Protein AF-A0AAW1QN20-F1 (afdb_monomer_lite)

Radius of gyration: 35.08 Å; chains: 1; bounding box: 113×95×93 Å

InterPro domains:
  IPR009060 UBA-like superfamily [SSF46934] (391-445)
  IPR015940 Ubiquitin-associated domain [PF00627] (415-443)
  IPR015940 Ubiquitin-associated domain [PS50030] (406-446)
  IPR015940 Ubiquitin-associated domain [SM00165] (408-445)
  IPR022764 Peptidase S54, rhomboid domain [PF01694] (62-211)
  IPR035952 Rhomboid-like superfamily [G3DSA:1.20.1540.10] (17-215)
  IPR035952 Rhomboid-like superfamily [SSF144091] (20-215)

pLDDT: mean 70.18, std 26.83, range [26.31, 98.38]

Organism: NCBI:txid904363

Sequence (450 aa):
MNNNVSSQASVITAVKVWLLNIPLLTRSLFMICVGLYLMQLLTGQDDLSSICLAPAASAMQFQLWRLVTSPFFHVGLLHVAFNMMAFVPCGSGLERLLGTLLLAHHVLLVMLLGNAFYIAASWTLAVLHLPFMKDPLLGCGVGLSGIVFGLIVLDTHHSGASHHSIFGLCNVPARI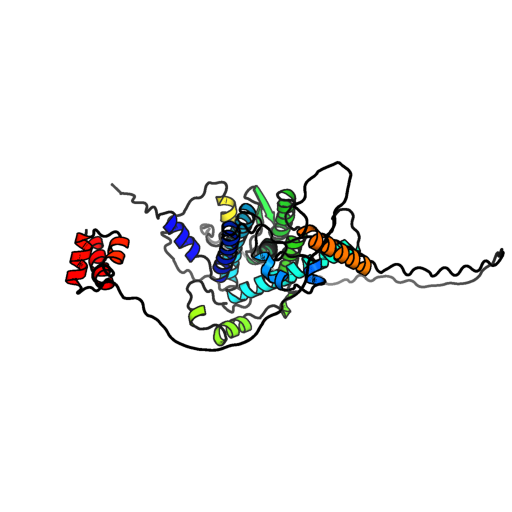YPWALLVVWQLLVPQVSFLGHLGGILTGQAMVWGWLKWLTPSGSTVERLESRWMPSWALQLPPYILHTGGTSTLPVSRSASINSGAPAFRLPSTAGNWLQGHRWAQVPTTDPDPPPKTSARPASAAKPSFNTFSSPSTTGPAPAPRPSSGQGHTTGSAGGTAGAQMPPWQAARAAAEARMARQASGGRSTAAASGSGGSSAAGSASGMDLSSGQPGPSSMRSRDLLPTPSGHDASLKPLMSLGFEEAVAQQALQRTGGDVVAAADYLLSLDKGS

Foldseek 3Di:
DDDPPPPPDPPVRVVVVVLLLQFDQLSVLLCLLVVVAVVCVVVVPQDCLVQFLFLLCCPPVVPVCSLVRQASYARDDVGSVVQNVLRRLLVSVVCQVFFDVLSVLLLVQLSNQLSVQLSVVLLVCLLVVDPVDDNSNGDTAHHNQLSSLLSLLVCLLPVPDQWFDDLLPDTDGSNCVSVVVLVVCCVVPVSHDSSSNVSSNVSSVCVSVCVCVVVRDQLVRQQCCCVPPPPPVNCPSPSGTGGDRDPPDDDDDDDDDDPPPDDDDDDPPSNVSNVVRSDPDDDDDDDDDDDDDDDDDDDDDDDDDDDDDDDDDDDDDDDDDDDDDDDDDDDDDDPDPPPPPDNSSVVSSVVSVVVVVVVVVVVVDDPDDDDDDDDDDDDDDDDDDDDDDDDDDDDDDDDDDDDDDDLPVVLQVVQVVVVDDSVLLVVLCVVVVNDNVSSNVVVVVVVVVD

Structure (mmCIF, N/CA/C/O backbone):
data_AF-A0AAW1QN20-F1
#
_entry.id   AF-A0AAW1QN20-F1
#
loop_
_atom_site.group_PDB
_atom_site.id
_atom_site.type_symbol
_atom_site.label_atom_id
_atom_site.label_alt_id
_atom_site.label_comp_id
_atom_site.label_asym_id
_atom_site.label_entity_id
_atom_site.label_seq_id
_atom_site.pdbx_PDB_ins_code
_atom_site.Cartn_x
_atom_site.Cartn_y
_atom_site.Cartn_z
_atom_site.occupancy
_atom_site.B_iso_or_equiv
_atom_site.auth_seq_id
_atom_site.auth_comp_id
_atom_site.auth_asym_id
_atom_site.auth_atom_id
_atom_site.pdbx_PDB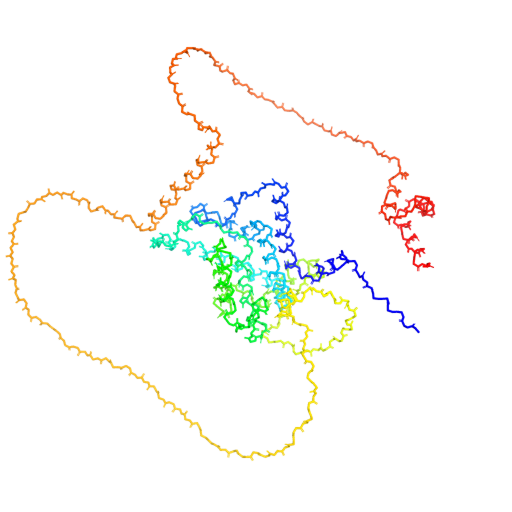_model_num
ATOM 1 N N . MET A 1 1 ? -53.699 -11.215 10.694 1.00 35.91 1 MET A N 1
ATOM 2 C CA . MET A 1 1 ? -52.964 -10.949 9.440 1.00 35.91 1 MET A CA 1
ATOM 3 C C . MET A 1 1 ? -51.733 -10.139 9.815 1.00 35.91 1 MET A C 1
ATOM 5 O O . MET A 1 1 ? -51.884 -9.001 10.233 1.00 35.91 1 MET A O 1
ATOM 9 N N . ASN A 1 2 ? -50.551 -10.764 9.805 1.00 32.84 2 ASN A N 1
ATOM 10 C CA . ASN A 1 2 ? -49.288 -10.107 10.150 1.00 32.84 2 ASN A CA 1
ATOM 11 C C . ASN A 1 2 ? -48.738 -9.413 8.904 1.00 32.84 2 ASN A C 1
ATOM 13 O O . ASN A 1 2 ? -48.344 -10.082 7.949 1.00 32.84 2 ASN A O 1
ATOM 17 N N . ASN A 1 3 ? -48.713 -8.083 8.920 1.00 38.31 3 ASN A N 1
ATOM 18 C CA . ASN A 1 3 ? -48.155 -7.288 7.835 1.00 38.31 3 ASN A CA 1
ATOM 19 C C . ASN A 1 3 ? -46.631 -7.207 7.994 1.00 38.31 3 ASN A C 1
ATOM 21 O O . ASN A 1 3 ? -46.112 -6.453 8.813 1.00 38.31 3 ASN A O 1
ATOM 25 N N . ASN A 1 4 ? -45.923 -8.002 7.191 1.00 44.84 4 ASN A N 1
ATOM 26 C CA . ASN A 1 4 ? -44.496 -7.855 6.924 1.00 44.84 4 ASN A CA 1
ATOM 27 C C . ASN A 1 4 ? -44.251 -6.537 6.173 1.00 44.84 4 ASN A C 1
ATOM 29 O O . ASN A 1 4 ? -44.311 -6.501 4.946 1.00 44.84 4 ASN A O 1
ATOM 33 N N . VAL A 1 5 ? -43.926 -5.464 6.892 1.00 42.09 5 VAL A N 1
ATOM 34 C CA . VAL A 1 5 ? -43.281 -4.289 6.293 1.00 42.09 5 VAL A CA 1
ATOM 35 C C . VAL A 1 5 ? -41.778 -4.450 6.497 1.00 42.09 5 VAL A C 1
ATOM 37 O O . VAL A 1 5 ? -41.184 -3.938 7.441 1.00 42.09 5 VAL A O 1
ATOM 40 N N . SER A 1 6 ? -41.146 -5.241 5.631 1.00 45.53 6 SER A N 1
ATOM 41 C CA . SER A 1 6 ? -39.689 -5.273 5.527 1.00 45.53 6 SER A CA 1
ATOM 42 C C . SER A 1 6 ? -39.213 -3.918 5.001 1.00 45.53 6 SER A C 1
ATOM 44 O O . SER A 1 6 ? -39.376 -3.626 3.817 1.00 45.53 6 SER A O 1
ATOM 46 N N . SER A 1 7 ? -38.648 -3.098 5.889 1.00 50.72 7 SER A N 1
ATOM 47 C CA . SER A 1 7 ? -37.974 -1.836 5.574 1.00 50.72 7 SER A CA 1
ATOM 48 C C . SER A 1 7 ? -36.896 -2.063 4.507 1.00 50.72 7 SER A C 1
ATOM 50 O O . SER A 1 7 ? -35.801 -2.551 4.797 1.00 50.72 7 SER A O 1
ATOM 52 N N . GLN A 1 8 ? -37.213 -1.756 3.247 1.00 58.22 8 GLN A N 1
ATOM 53 C CA . GLN A 1 8 ? -36.216 -1.672 2.188 1.00 58.22 8 GLN A CA 1
ATOM 54 C C . GLN A 1 8 ? -35.510 -0.328 2.331 1.00 58.22 8 GLN A C 1
ATOM 56 O O . GLN A 1 8 ? -35.931 0.680 1.768 1.00 58.22 8 GLN A O 1
ATOM 61 N N . ALA A 1 9 ? -34.444 -0.291 3.129 1.00 67.25 9 ALA A N 1
ATOM 62 C CA . ALA A 1 9 ? -33.547 0.853 3.121 1.00 67.25 9 ALA A CA 1
ATOM 63 C C . ALA A 1 9 ? -33.078 1.101 1.675 1.00 67.25 9 ALA A C 1
ATOM 65 O O . ALA A 1 9 ? -32.597 0.179 1.015 1.00 67.25 9 ALA A O 1
ATOM 66 N N . SER A 1 10 ? -33.226 2.337 1.185 1.00 87.00 10 SER A N 1
ATOM 67 C CA . SER A 1 10 ? -32.720 2.741 -0.134 1.00 87.00 10 SER A CA 1
ATOM 68 C C . SER A 1 10 ? -31.253 2.332 -0.296 1.00 87.00 10 SER A C 1
ATOM 70 O O . SER A 1 10 ? -30.483 2.379 0.667 1.00 87.00 10 SER A O 1
ATOM 72 N N . VAL A 1 11 ? -30.836 1.984 -1.518 1.00 86.62 11 VAL A N 1
ATOM 73 C CA . VAL A 1 11 ? -29.430 1.677 -1.848 1.00 86.62 11 VAL A CA 1
ATOM 74 C C . VAL A 1 11 ? -28.498 2.785 -1.352 1.00 86.62 11 VAL A C 1
ATOM 76 O O . VAL A 1 11 ? -27.434 2.505 -0.807 1.00 86.62 11 VAL A O 1
ATOM 79 N N . ILE A 1 12 ? -28.928 4.045 -1.453 1.00 89.00 12 ILE A N 1
ATOM 80 C CA . ILE A 1 12 ? -28.175 5.202 -0.954 1.00 89.00 12 ILE A CA 1
ATOM 81 C C . ILE A 1 12 ? -27.980 5.107 0.563 1.00 89.00 12 ILE A C 1
ATOM 83 O O . ILE A 1 12 ? -26.880 5.335 1.063 1.00 89.00 12 ILE A O 1
ATOM 87 N N . THR A 1 13 ? -29.027 4.744 1.302 1.00 90.31 13 THR A N 1
ATOM 88 C CA . THR A 1 13 ? -28.960 4.540 2.753 1.00 90.31 13 THR A CA 1
ATOM 89 C C . THR A 1 13 ? -28.043 3.370 3.095 1.00 90.31 13 THR A C 1
ATOM 91 O O . THR A 1 13 ? -27.205 3.505 3.980 1.00 90.31 13 THR A O 1
ATOM 94 N N . ALA A 1 14 ? -28.128 2.256 2.365 1.00 87.88 14 ALA A N 1
ATOM 95 C CA . ALA A 1 14 ? -27.253 1.103 2.569 1.00 87.88 14 ALA A CA 1
ATOM 96 C C . ALA A 1 14 ? -25.771 1.455 2.346 1.00 87.88 14 ALA A C 1
ATOM 98 O O . ALA A 1 14 ? -24.929 1.120 3.178 1.00 87.88 14 ALA A O 1
ATOM 99 N N . VAL A 1 15 ? -25.455 2.191 1.276 1.00 88.06 15 VAL A N 1
ATOM 100 C CA . VAL A 1 15 ? -24.092 2.662 0.985 1.00 88.06 15 VAL A CA 1
ATOM 101 C C . VAL A 1 15 ? -23.601 3.632 2.057 1.00 88.06 15 VAL A C 1
ATOM 103 O O . VAL A 1 15 ? -22.477 3.488 2.532 1.00 88.06 15 VAL A O 1
ATOM 106 N N . LYS A 1 16 ? -24.437 4.587 2.486 1.00 89.50 16 LYS A N 1
ATOM 107 C CA . LYS A 1 16 ? -24.097 5.516 3.574 1.00 89.50 16 LYS A CA 1
ATOM 108 C C . LYS A 1 16 ? -23.785 4.761 4.863 1.00 89.50 16 LYS A C 1
ATOM 110 O O . LYS A 1 16 ? -22.745 4.995 5.465 1.00 89.50 16 LYS A O 1
ATOM 115 N N . VAL A 1 17 ? -24.650 3.829 5.260 1.00 90.00 17 VAL A N 1
ATOM 116 C CA . VAL A 1 17 ? -24.453 3.008 6.462 1.00 90.00 17 VAL A CA 1
ATOM 117 C C . VAL A 1 17 ? -23.182 2.169 6.345 1.00 90.00 17 VAL A C 1
ATOM 119 O O . VAL A 1 17 ? -22.399 2.117 7.289 1.00 90.00 17 VAL A O 1
ATOM 122 N N . TRP A 1 18 ? -22.932 1.544 5.194 1.00 91.19 18 TRP A N 1
ATOM 123 C CA . TRP A 1 18 ? -21.704 0.786 4.960 1.00 91.19 18 TRP A CA 1
ATOM 124 C C . TRP A 1 18 ? -20.459 1.670 5.097 1.00 91.19 18 TRP A C 1
ATOM 126 O O . TRP A 1 18 ? -19.573 1.342 5.881 1.00 91.19 18 TRP A O 1
ATOM 136 N N . LEU A 1 19 ? -20.426 2.822 4.421 1.00 90.12 19 LEU A N 1
ATOM 137 C CA . LEU A 1 19 ? -19.295 3.753 4.443 1.00 90.12 19 LEU A CA 1
ATOM 138 C C . LEU A 1 19 ? -19.036 4.325 5.845 1.00 90.12 19 LEU A C 1
ATOM 140 O O . LEU A 1 19 ? -17.885 4.492 6.246 1.00 90.12 19 LEU A O 1
ATOM 144 N N . LEU A 1 20 ? -20.095 4.608 6.607 1.00 89.38 20 LEU A N 1
ATOM 145 C CA . LEU A 1 20 ? -19.991 5.092 7.985 1.00 89.38 20 LEU A CA 1
ATOM 146 C C . LEU A 1 20 ? -19.462 4.025 8.949 1.00 89.38 20 LEU A C 1
ATOM 148 O O . LEU A 1 20 ? -18.813 4.380 9.928 1.00 89.38 20 LEU A O 1
ATOM 152 N N . ASN A 1 21 ? -19.691 2.742 8.658 1.00 91.25 21 ASN A N 1
ATOM 153 C CA . ASN A 1 21 ? -19.179 1.632 9.459 1.00 91.25 21 ASN A CA 1
ATOM 154 C C . ASN A 1 21 ? -17.698 1.318 9.201 1.00 91.25 21 ASN A C 1
ATOM 156 O O . ASN A 1 21 ? -17.108 0.554 9.971 1.00 91.25 21 ASN A O 1
ATOM 160 N N . ILE A 1 22 ? -17.086 1.861 8.144 1.00 93.56 22 ILE A N 1
ATOM 161 C CA . ILE A 1 22 ? -15.656 1.669 7.873 1.00 93.56 22 ILE A CA 1
ATOM 162 C C . ILE A 1 22 ? -14.836 2.501 8.880 1.00 93.56 22 ILE A C 1
ATOM 164 O O . ILE A 1 22 ? -15.086 3.706 9.003 1.00 93.56 22 ILE A O 1
ATOM 168 N N . PRO A 1 23 ? -13.854 1.893 9.577 1.00 94.88 23 PRO A N 1
ATOM 169 C CA . PRO A 1 23 ? -12.961 2.597 10.497 1.00 94.88 23 PRO A CA 1
ATOM 170 C C . PRO A 1 23 ? -12.154 3.715 9.819 1.00 94.88 23 PRO A C 1
ATOM 172 O O . PRO A 1 23 ? -12.017 3.749 8.592 1.00 94.88 23 PRO A O 1
ATOM 175 N N . LEU A 1 24 ? -11.650 4.665 10.608 1.00 94.62 24 LEU A N 1
ATOM 176 C CA . LEU A 1 24 ? -11.197 5.964 10.111 1.00 94.62 24 LEU A CA 1
ATOM 177 C C . LEU A 1 24 ? -10.089 5.861 9.061 1.00 94.62 24 LEU A C 1
ATOM 179 O O . LEU A 1 24 ? -10.214 6.482 8.003 1.00 94.62 24 LEU A O 1
ATOM 183 N N . LEU A 1 25 ? -9.008 5.129 9.337 1.00 96.44 25 LEU A N 1
ATOM 184 C CA . LEU A 1 25 ? -7.864 5.037 8.429 1.00 96.44 25 LEU A CA 1
ATOM 185 C C . LEU A 1 25 ? -8.265 4.328 7.140 1.00 96.44 25 LEU A C 1
ATOM 187 O O . LEU A 1 25 ? -8.021 4.847 6.052 1.00 96.44 25 LEU A O 1
ATOM 191 N N . THR A 1 26 ? -8.921 3.177 7.260 1.00 97.44 26 THR A N 1
ATOM 192 C CA . THR A 1 26 ? -9.380 2.386 6.116 1.00 97.44 26 THR A CA 1
ATOM 193 C C . THR A 1 26 ? -10.309 3.211 5.231 1.00 97.44 26 THR A C 1
ATOM 195 O O . THR A 1 26 ? -10.139 3.257 4.012 1.00 97.44 26 THR A O 1
ATOM 198 N N . ARG A 1 27 ? -11.246 3.945 5.839 1.00 96.25 27 ARG A N 1
ATOM 199 C CA . ARG A 1 27 ? -12.160 4.833 5.122 1.00 96.25 27 ARG A CA 1
ATOM 200 C C . ARG A 1 27 ? -11.411 5.967 4.436 1.00 96.25 27 ARG A C 1
ATOM 202 O O . ARG A 1 27 ? -11.697 6.270 3.285 1.00 96.25 27 ARG A O 1
ATOM 209 N N . SER A 1 28 ? -10.449 6.579 5.120 1.00 96.44 28 SER A N 1
ATOM 210 C CA . SER A 1 28 ? -9.664 7.690 4.575 1.00 96.44 28 SER A CA 1
ATOM 211 C C . SER A 1 28 ? -8.837 7.249 3.368 1.00 96.44 28 SER A C 1
ATOM 213 O O . SER A 1 28 ? -8.910 7.882 2.320 1.00 96.44 28 SER A O 1
ATOM 215 N N . LEU A 1 29 ? -8.120 6.126 3.468 1.00 98.00 29 LEU A N 1
ATOM 216 C CA . LEU A 1 29 ? -7.321 5.578 2.367 1.00 98.00 29 LEU A CA 1
ATOM 217 C C . LEU A 1 29 ? -8.195 5.158 1.177 1.00 98.00 29 LEU A C 1
ATOM 219 O O . LEU A 1 29 ? -7.839 5.446 0.034 1.00 98.00 29 LEU A O 1
ATOM 223 N N . PHE A 1 30 ? -9.362 4.555 1.436 1.00 97.94 30 PHE A N 1
ATOM 224 C CA . PHE A 1 30 ? -10.356 4.245 0.406 1.00 97.94 30 PHE A CA 1
ATOM 225 C C . PHE A 1 30 ? -10.826 5.509 -0.328 1.00 97.94 30 PHE A C 1
ATOM 227 O O . PHE A 1 30 ? -10.754 5.573 -1.556 1.00 97.94 30 PHE A O 1
ATOM 234 N N . MET A 1 31 ? -11.247 6.540 0.413 1.00 97.44 31 MET A N 1
ATOM 235 C CA . MET A 1 31 ? -11.733 7.796 -0.170 1.00 97.44 31 MET A CA 1
ATOM 236 C C . MET A 1 31 ? -10.635 8.536 -0.940 1.00 97.44 31 MET A C 1
ATOM 238 O O . MET A 1 31 ? -10.919 9.098 -1.993 1.00 97.44 31 MET A O 1
ATOM 242 N N . ILE A 1 32 ? -9.384 8.503 -0.465 1.00 98.06 32 ILE A N 1
ATOM 243 C CA . ILE A 1 32 ? -8.235 9.088 -1.171 1.00 98.06 32 ILE A CA 1
ATOM 244 C C . ILE A 1 32 ? -7.999 8.365 -2.502 1.00 98.06 32 ILE A C 1
ATOM 246 O O . ILE A 1 32 ? -7.912 9.022 -3.535 1.00 98.06 32 ILE A O 1
ATOM 250 N N . CYS A 1 33 ? -7.934 7.030 -2.507 1.00 97.88 33 CYS A N 1
ATOM 251 C CA . CYS A 1 33 ? -7.679 6.267 -3.734 1.00 97.88 33 CYS A CA 1
ATOM 252 C C . CYS A 1 33 ? -8.800 6.454 -4.765 1.00 97.88 33 CYS A C 1
ATOM 254 O O . CYS A 1 33 ? -8.527 6.709 -5.938 1.00 97.88 33 CYS A O 1
ATOM 256 N N . VAL A 1 34 ? -10.062 6.359 -4.331 1.00 97.44 34 VAL A N 1
ATOM 257 C CA . VAL A 1 34 ? -11.221 6.557 -5.213 1.00 97.44 34 VAL A CA 1
ATOM 258 C C . VAL A 1 34 ? -11.293 8.005 -5.695 1.00 97.44 34 VAL A C 1
ATOM 260 O O . VAL A 1 34 ? -11.484 8.233 -6.883 1.00 97.44 34 VAL A O 1
ATOM 263 N N . GLY A 1 35 ? -11.088 8.985 -4.813 1.00 97.38 35 GLY A N 1
ATOM 264 C CA . GLY A 1 35 ? -11.105 10.404 -5.168 1.00 97.38 35 GLY A CA 1
ATOM 265 C C . GLY A 1 35 ? -10.023 10.779 -6.182 1.00 97.38 35 GLY A C 1
ATOM 266 O O . GLY A 1 35 ? -10.317 11.452 -7.167 1.00 97.38 35 GLY A O 1
ATOM 267 N N . LEU A 1 36 ? -8.791 10.293 -5.998 1.00 96.50 36 LEU A N 1
ATOM 268 C CA . LEU A 1 36 ? -7.700 10.507 -6.954 1.00 96.50 36 LEU A CA 1
ATOM 269 C C . LEU A 1 36 ? -7.968 9.823 -8.297 1.00 96.50 36 LEU A C 1
ATOM 271 O O . LEU A 1 36 ? -7.667 10.400 -9.338 1.00 96.50 36 LEU A O 1
ATOM 275 N N . TYR A 1 37 ? -8.560 8.627 -8.290 1.00 96.44 37 TYR A N 1
ATOM 276 C CA . TYR A 1 37 ? -8.954 7.953 -9.525 1.00 96.44 37 TYR A CA 1
ATOM 277 C C . TYR A 1 37 ? -10.072 8.705 -10.267 1.00 96.44 37 TYR A C 1
ATOM 279 O O . TYR A 1 37 ? -9.998 8.894 -11.478 1.00 96.44 37 TYR A O 1
ATOM 287 N N . LEU A 1 38 ? -11.081 9.212 -9.552 1.00 96.25 38 LEU A N 1
ATOM 288 C CA . LEU A 1 38 ? -12.115 10.065 -10.147 1.00 96.25 38 LEU A CA 1
ATOM 289 C C . LEU A 1 38 ? -11.516 11.355 -10.715 1.00 96.25 38 LEU A C 1
ATOM 291 O O . LEU A 1 38 ? -11.904 11.784 -11.796 1.00 96.25 38 LEU A O 1
ATOM 295 N N . MET A 1 39 ? -10.538 11.949 -10.030 1.00 95.25 39 MET A N 1
ATOM 296 C CA . MET A 1 39 ? -9.817 13.113 -10.540 1.00 95.25 39 MET A CA 1
ATOM 297 C C . MET A 1 39 ? -9.058 12.795 -11.837 1.00 95.25 39 MET A C 1
ATOM 299 O O . MET A 1 39 ? -9.126 13.592 -12.770 1.00 95.25 39 MET A O 1
ATOM 303 N N . GLN A 1 40 ? -8.388 11.640 -11.940 1.00 93.50 40 GLN A N 1
ATOM 304 C CA . GLN A 1 40 ? -7.743 11.192 -13.188 1.00 93.50 40 GLN A CA 1
ATOM 305 C C . GLN A 1 40 ? -8.763 11.089 -14.324 1.00 93.50 40 GLN A C 1
ATOM 307 O O . GLN A 1 40 ? -8.546 11.649 -15.395 1.00 93.50 40 GLN A O 1
ATOM 312 N N . LEU A 1 41 ? -9.917 10.469 -14.049 1.00 93.38 41 LEU A N 1
ATOM 313 C CA . LEU A 1 41 ? -10.991 10.303 -15.026 1.00 93.38 41 LEU A CA 1
ATOM 314 C C . LEU A 1 41 ? -11.564 11.647 -15.504 1.00 93.38 41 LEU A C 1
ATOM 316 O O . LEU A 1 41 ? -11.793 11.830 -16.694 1.00 93.38 41 LEU A O 1
ATOM 320 N N . LEU A 1 42 ? -11.778 12.595 -14.587 1.00 94.69 42 LEU A N 1
ATOM 321 C CA . LEU A 1 42 ? -12.330 13.917 -14.906 1.00 94.69 42 LEU A CA 1
ATOM 322 C C . LEU A 1 42 ? -11.335 14.822 -15.642 1.00 94.69 42 LEU A C 1
ATOM 324 O O . LEU A 1 42 ? -11.745 15.675 -16.423 1.00 94.69 42 LEU A O 1
ATOM 328 N N . THR A 1 43 ? -10.039 14.661 -15.377 1.00 92.31 43 THR A N 1
ATOM 329 C CA . THR A 1 43 ? -8.978 15.475 -15.992 1.00 92.31 43 THR A CA 1
ATOM 330 C C . THR A 1 43 ? -8.409 14.862 -17.273 1.00 92.31 43 THR A C 1
ATOM 332 O O . THR A 1 43 ? -7.629 15.526 -17.954 1.00 92.31 43 THR A O 1
ATOM 335 N N . GLY A 1 44 ? -8.777 13.618 -17.606 1.00 88.56 44 GLY A N 1
ATOM 336 C CA . GLY A 1 44 ? -8.210 12.867 -18.732 1.00 88.56 44 GLY A CA 1
ATOM 337 C C . GLY A 1 44 ? -6.714 12.571 -18.571 1.00 88.56 44 GLY A C 1
ATOM 338 O O . GLY A 1 44 ? -6.006 12.394 -19.560 1.00 88.56 44 GLY A O 1
ATOM 339 N N . GLN A 1 45 ? -6.204 12.596 -17.336 1.00 81.88 45 GLN A N 1
ATOM 340 C CA . GLN A 1 45 ? -4.793 12.357 -17.037 1.00 81.88 45 GLN A CA 1
ATOM 341 C C . GLN A 1 45 ? -4.534 10.854 -16.925 1.00 81.88 45 GLN A C 1
ATOM 343 O O . GLN A 1 45 ? -4.612 10.279 -15.838 1.00 81.88 45 GLN A O 1
ATOM 348 N N . ASP A 1 46 ? -4.203 10.240 -18.058 1.00 79.81 46 ASP A N 1
ATOM 349 C CA . ASP A 1 46 ? -3.893 8.809 -18.137 1.00 79.81 46 ASP A CA 1
ATOM 350 C C . ASP A 1 46 ? -2.391 8.509 -17.972 1.00 79.81 46 ASP A C 1
ATOM 352 O O . ASP A 1 46 ? -2.010 7.372 -17.679 1.00 79.81 46 ASP A O 1
ATOM 356 N N . ASP A 1 47 ? -1.519 9.516 -18.126 1.00 86.75 47 ASP A N 1
ATOM 357 C CA . ASP A 1 47 ? -0.076 9.343 -17.949 1.00 86.75 47 ASP A CA 1
ATOM 358 C C . ASP A 1 47 ? 0.339 9.458 -16.474 1.00 86.75 47 ASP A C 1
ATOM 360 O O . ASP A 1 47 ? 0.326 10.529 -15.866 1.00 86.75 47 ASP A O 1
ATOM 364 N N . LEU A 1 48 ? 0.767 8.330 -15.902 1.00 90.50 48 LEU A N 1
ATOM 365 C CA . LEU A 1 48 ? 1.264 8.234 -14.528 1.00 90.50 48 LEU A CA 1
ATOM 366 C C . LEU A 1 48 ? 2.797 8.226 -14.436 1.00 90.50 48 LEU A C 1
ATOM 368 O O . LEU A 1 48 ? 3.337 8.002 -13.350 1.00 90.50 48 LEU A O 1
ATOM 372 N N . SER A 1 49 ? 3.518 8.481 -15.533 1.00 88.00 49 SER A N 1
ATOM 373 C CA . SER A 1 49 ? 4.990 8.450 -15.588 1.00 88.00 49 SER A CA 1
ATOM 374 C C . SER A 1 49 ? 5.667 9.344 -14.535 1.00 88.00 49 SER A C 1
ATOM 376 O O . SER A 1 49 ? 6.710 8.998 -13.969 1.00 88.00 49 SER A O 1
ATOM 378 N N . SER A 1 50 ? 5.048 10.475 -14.191 1.00 89.12 50 SER A N 1
ATOM 379 C CA . SER A 1 50 ? 5.541 11.436 -13.196 1.00 89.12 50 SER A CA 1
ATOM 380 C C . SER A 1 50 ? 5.333 10.997 -11.737 1.00 89.12 50 SER A C 1
ATOM 382 O O . SER A 1 50 ? 6.013 11.504 -10.844 1.00 89.12 50 SER A O 1
ATOM 384 N N . ILE A 1 51 ? 4.445 10.028 -11.486 1.00 92.19 51 ILE A N 1
ATOM 385 C CA . ILE A 1 51 ? 4.013 9.633 -10.133 1.00 92.19 51 ILE A CA 1
ATOM 386 C C . ILE A 1 51 ? 4.338 8.174 -9.813 1.00 92.19 51 ILE A C 1
ATOM 388 O O . ILE A 1 51 ? 4.577 7.844 -8.649 1.00 92.19 51 ILE A O 1
ATOM 392 N N . CYS A 1 52 ? 4.367 7.294 -10.813 1.00 94.38 52 CYS A N 1
ATOM 393 C CA . CYS A 1 52 ? 4.555 5.870 -10.585 1.00 94.38 52 CYS A CA 1
ATOM 394 C C . CYS A 1 52 ? 5.914 5.528 -9.977 1.00 94.38 52 CYS A C 1
ATOM 396 O O . CYS A 1 52 ? 6.879 6.293 -10.044 1.00 94.38 52 CYS A O 1
ATOM 398 N N . LEU A 1 53 ? 5.999 4.348 -9.376 1.00 94.69 53 LEU A N 1
ATOM 399 C CA . LEU A 1 53 ? 7.225 3.834 -8.799 1.00 94.69 53 LEU A CA 1
ATOM 400 C C . LEU A 1 53 ? 8.162 3.373 -9.918 1.00 94.69 53 LEU A C 1
ATOM 402 O O . LEU A 1 53 ? 8.063 2.244 -10.401 1.00 94.69 53 LEU A O 1
ATOM 406 N N . ALA A 1 54 ? 9.053 4.276 -10.323 1.00 93.88 54 ALA A N 1
ATOM 407 C CA . ALA A 1 54 ? 10.066 4.057 -11.345 1.00 93.88 54 ALA A CA 1
ATOM 408 C C . ALA A 1 54 ? 11.446 3.850 -10.686 1.00 93.88 54 ALA A C 1
ATOM 410 O O . ALA A 1 54 ? 11.988 4.808 -10.125 1.00 93.88 54 ALA A O 1
ATOM 411 N N . PRO A 1 55 ? 12.048 2.641 -10.741 1.00 93.12 55 PRO A N 1
ATOM 412 C CA . PRO A 1 55 ? 13.290 2.336 -10.026 1.00 93.12 55 PRO A CA 1
ATOM 413 C C . PRO A 1 55 ? 14.465 3.246 -10.389 1.00 93.12 55 PRO A C 1
ATOM 415 O O . PRO A 1 55 ? 15.211 3.660 -9.501 1.00 93.12 55 PRO A O 1
ATOM 418 N N . ALA A 1 56 ? 14.620 3.588 -11.673 1.00 90.94 56 ALA A N 1
ATOM 419 C CA . ALA A 1 56 ? 15.671 4.498 -12.118 1.00 90.94 56 ALA A CA 1
ATOM 420 C C . ALA A 1 56 ? 15.477 5.917 -11.556 1.00 90.94 56 ALA A C 1
ATOM 422 O O . ALA A 1 56 ? 16.395 6.468 -10.952 1.00 90.94 56 ALA A O 1
ATOM 423 N N . ALA A 1 57 ? 14.276 6.490 -11.676 1.00 90.12 57 ALA A N 1
ATOM 424 C CA . ALA A 1 57 ? 13.991 7.833 -11.166 1.00 90.12 57 ALA A CA 1
ATOM 425 C C . ALA A 1 57 ? 14.114 7.903 -9.632 1.00 90.12 57 ALA A C 1
ATOM 427 O O . ALA A 1 57 ? 14.719 8.827 -9.090 1.00 90.12 57 ALA A O 1
ATOM 428 N N . SER A 1 58 ? 13.596 6.905 -8.913 1.00 92.75 58 SER A N 1
ATOM 429 C CA . SER A 1 58 ? 13.662 6.884 -7.450 1.00 92.75 58 SER A CA 1
ATOM 430 C C . SER A 1 58 ? 15.089 6.722 -6.924 1.00 92.75 58 SER A C 1
ATOM 432 O O . SER A 1 58 ? 15.462 7.431 -5.993 1.00 92.75 58 SER A O 1
ATOM 434 N N . ALA A 1 59 ? 15.899 5.839 -7.517 1.00 90.38 59 ALA A N 1
ATOM 435 C CA . ALA A 1 59 ? 17.252 5.572 -7.027 1.00 90.38 59 ALA A CA 1
ATOM 436 C C . ALA A 1 59 ? 18.304 6.572 -7.533 1.00 90.38 59 ALA A C 1
ATOM 438 O O . ALA A 1 59 ? 19.243 6.885 -6.810 1.00 90.38 59 ALA A O 1
ATOM 439 N N . MET A 1 60 ? 18.176 7.062 -8.771 1.00 88.94 60 MET A N 1
ATOM 440 C CA . MET A 1 60 ? 19.218 7.874 -9.418 1.00 88.94 60 MET A CA 1
ATOM 441 C C . MET A 1 60 ? 18.937 9.370 -9.339 1.00 88.94 60 MET A C 1
ATOM 443 O O . MET A 1 60 ? 19.865 10.163 -9.223 1.00 88.94 60 MET A O 1
ATOM 447 N N . GLN A 1 61 ? 17.662 9.756 -9.408 1.00 89.38 61 GLN A N 1
ATOM 448 C CA . GLN A 1 61 ? 17.223 11.154 -9.345 1.00 89.38 61 GLN A CA 1
ATOM 449 C C . GLN A 1 61 ? 16.655 11.514 -7.961 1.00 89.38 61 GLN A C 1
ATOM 451 O O . GLN A 1 61 ? 16.095 12.594 -7.798 1.00 89.38 61 GLN A O 1
ATOM 456 N N . PHE A 1 62 ? 16.770 10.612 -6.976 1.00 91.75 62 PHE A N 1
ATOM 457 C CA . PHE A 1 62 ? 16.278 10.784 -5.603 1.00 91.75 62 PHE A CA 1
ATOM 458 C C . PHE A 1 62 ? 14.801 11.199 -5.512 1.00 91.75 62 PHE A C 1
ATOM 460 O O . PHE A 1 62 ? 14.391 11.912 -4.594 1.00 91.75 62 PHE A O 1
ATOM 467 N N . GLN A 1 63 ? 13.969 10.711 -6.437 1.00 94.31 63 GLN A N 1
ATOM 468 C CA . GLN A 1 63 ? 12.528 10.970 -6.435 1.00 94.31 63 GLN A CA 1
ATOM 469 C C . GLN A 1 63 ? 11.803 10.080 -5.414 1.00 94.31 63 GLN A C 1
ATOM 471 O O . GLN A 1 63 ? 10.987 9.224 -5.764 1.00 94.31 63 GLN A O 1
ATOM 476 N N . LEU A 1 64 ? 12.147 10.246 -4.133 1.00 94.56 64 LEU A N 1
ATOM 477 C CA . LEU A 1 64 ? 11.705 9.374 -3.040 1.00 94.56 64 LEU A CA 1
ATOM 478 C C . LEU A 1 64 ? 10.222 9.540 -2.696 1.00 94.56 64 LEU A C 1
ATOM 480 O O . LEU A 1 64 ? 9.613 8.614 -2.165 1.00 94.56 64 LEU A O 1
ATOM 484 N N . TRP A 1 65 ? 9.604 10.669 -3.057 1.00 94.88 65 TRP A N 1
ATOM 485 C CA . TRP A 1 65 ? 8.159 10.866 -2.894 1.00 94.88 65 TRP A CA 1
ATOM 486 C C . TRP A 1 65 ? 7.343 9.780 -3.608 1.00 94.88 65 TRP A C 1
ATOM 488 O O . TRP A 1 65 ? 6.279 9.409 -3.122 1.00 94.88 65 TRP A O 1
ATOM 498 N N . ARG A 1 66 ? 7.876 9.195 -4.693 1.00 95.88 66 ARG A N 1
ATOM 499 C CA . ARG A 1 66 ? 7.243 8.096 -5.442 1.00 95.88 66 ARG A CA 1
ATOM 500 C C . ARG A 1 66 ? 6.998 6.850 -4.595 1.00 95.88 66 ARG A C 1
ATOM 502 O O . ARG A 1 66 ? 6.053 6.119 -4.882 1.00 95.88 66 ARG A O 1
ATOM 509 N N . LEU A 1 67 ? 7.787 6.619 -3.539 1.00 96.06 67 LEU A N 1
ATOM 510 C CA . LEU A 1 67 ? 7.551 5.514 -2.602 1.00 96.06 67 LEU A CA 1
ATOM 511 C C . LEU A 1 67 ? 6.241 5.695 -1.825 1.00 96.06 67 LEU A C 1
ATOM 513 O O . LEU A 1 67 ? 5.659 4.705 -1.397 1.00 96.06 67 LEU A O 1
ATOM 517 N N . VAL A 1 68 ? 5.782 6.933 -1.646 1.00 96.56 68 VAL A N 1
ATOM 518 C CA . VAL A 1 68 ? 4.559 7.249 -0.901 1.00 96.56 68 VAL A CA 1
ATOM 519 C C . VAL A 1 68 ? 3.406 7.573 -1.840 1.00 96.56 68 VAL A C 1
ATOM 521 O O . VAL A 1 68 ? 2.284 7.178 -1.566 1.00 96.56 68 VAL A O 1
ATOM 524 N N . THR A 1 69 ? 3.644 8.270 -2.952 1.00 96.31 69 THR A N 1
ATOM 525 C CA . THR A 1 69 ? 2.562 8.732 -3.835 1.00 96.31 69 THR A CA 1
ATOM 526 C C . THR A 1 69 ? 2.032 7.637 -4.756 1.00 96.31 69 THR A C 1
ATOM 528 O O . THR A 1 69 ? 0.825 7.558 -4.972 1.00 96.31 69 THR A O 1
ATOM 531 N N . SER A 1 70 ? 2.903 6.772 -5.289 1.00 96.62 70 SER A N 1
ATOM 532 C CA . SER A 1 70 ? 2.522 5.758 -6.286 1.00 96.62 70 SER A CA 1
ATOM 533 C C . SER A 1 70 ? 1.406 4.784 -5.865 1.00 96.62 70 SER A C 1
ATOM 535 O O . SER A 1 70 ? 0.592 4.448 -6.731 1.00 96.62 70 SER A O 1
ATOM 537 N N . PRO A 1 71 ? 1.269 4.357 -4.590 1.00 97.56 71 PRO A N 1
ATOM 538 C CA . PRO A 1 71 ? 0.214 3.422 -4.198 1.00 97.56 71 PRO A CA 1
ATOM 539 C C . PRO A 1 71 ? -1.199 4.012 -4.250 1.00 97.56 71 PRO A C 1
ATOM 541 O O . PRO A 1 71 ? -2.176 3.268 -4.281 1.00 97.56 71 PRO A O 1
ATOM 544 N N . PHE A 1 72 ? -1.333 5.339 -4.262 1.00 97.50 72 PHE A N 1
ATOM 545 C CA . PHE A 1 72 ? -2.637 6.004 -4.276 1.00 97.50 72 PHE A CA 1
ATOM 546 C C . PHE A 1 72 ? -3.222 6.165 -5.687 1.00 97.50 72 PHE A C 1
ATOM 548 O O . PHE A 1 72 ? -4.427 6.366 -5.840 1.00 97.50 72 PHE A O 1
ATOM 555 N N . PHE A 1 73 ? -2.392 6.047 -6.725 1.00 96.56 73 PHE A N 1
ATOM 556 C CA . PHE A 1 73 ? -2.789 6.186 -8.128 1.00 96.56 73 PHE A CA 1
ATOM 557 C C . PHE A 1 73 ? -3.041 4.807 -8.748 1.00 96.56 73 PHE A C 1
ATOM 559 O O . PHE A 1 73 ? -2.378 3.839 -8.388 1.00 96.56 73 PHE A O 1
ATOM 566 N N . HIS A 1 74 ? -4.000 4.694 -9.669 1.00 94.88 74 HIS A N 1
ATOM 567 C CA . HIS A 1 74 ? -4.420 3.410 -10.234 1.00 94.88 74 HIS A CA 1
ATOM 568 C C . HIS A 1 74 ? -4.672 3.538 -11.736 1.00 94.88 74 HIS A C 1
ATOM 570 O O . HIS A 1 74 ? -5.373 4.439 -12.175 1.00 94.88 74 HIS A O 1
ATOM 576 N N . VAL A 1 75 ? -4.149 2.596 -12.521 1.00 91.38 75 VAL A N 1
ATOM 577 C CA . VAL A 1 75 ? -4.430 2.519 -13.963 1.00 91.38 75 VAL A CA 1
ATOM 578 C C . VAL A 1 75 ? -5.738 1.762 -14.190 1.00 91.38 75 VAL A C 1
ATOM 580 O O . VAL A 1 75 ? -5.767 0.533 -14.142 1.00 91.38 75 VAL A O 1
ATOM 583 N N . GLY A 1 76 ? -6.818 2.501 -14.430 1.00 91.69 76 GLY A N 1
ATOM 584 C CA . GLY A 1 76 ? -8.109 1.954 -14.851 1.00 91.69 76 GLY A CA 1
ATOM 585 C C . GLY A 1 76 ? -9.049 1.486 -13.731 1.00 91.69 76 GLY A C 1
ATOM 586 O O . GLY A 1 76 ? -8.661 1.240 -12.586 1.00 91.69 76 GLY A O 1
ATOM 587 N N . LEU A 1 77 ? -10.325 1.339 -14.101 1.00 93.50 77 LEU A N 1
ATOM 588 C CA . LEU A 1 77 ? -11.435 1.138 -13.167 1.00 93.50 77 LEU A CA 1
ATOM 589 C C . LEU A 1 77 ? -11.354 -0.207 -12.444 1.00 93.50 77 LEU A C 1
ATOM 591 O O . LEU A 1 77 ? -11.517 -0.275 -11.229 1.00 93.50 77 LEU A O 1
ATOM 595 N N . LEU A 1 78 ? -11.079 -1.286 -13.182 1.00 93.06 78 LEU A N 1
ATOM 596 C CA . LEU A 1 78 ? -10.974 -2.622 -12.594 1.00 93.06 78 LEU A CA 1
ATOM 597 C C . LEU A 1 78 ? -9.819 -2.701 -11.594 1.00 93.06 78 LEU A C 1
ATOM 599 O O . LEU A 1 78 ? -9.951 -3.343 -10.555 1.00 93.06 78 LEU A O 1
ATOM 603 N N . HIS A 1 79 ? -8.710 -2.008 -11.866 1.00 93.56 79 HIS A N 1
ATOM 604 C CA . HIS A 1 79 ? -7.556 -2.012 -10.981 1.00 93.56 79 HIS A CA 1
ATOM 605 C C . HIS A 1 79 ? -7.891 -1.362 -9.633 1.00 93.56 79 HIS A C 1
ATOM 607 O O . HIS A 1 79 ? -7.677 -1.991 -8.595 1.00 93.56 79 HIS A O 1
ATOM 613 N N . VAL A 1 80 ? -8.474 -0.157 -9.618 1.00 95.94 80 VAL A N 1
ATOM 614 C CA . VAL A 1 80 ? -8.905 0.474 -8.357 1.00 95.94 80 VAL A CA 1
ATOM 615 C C . VAL A 1 80 ? -10.014 -0.331 -7.674 1.00 95.94 80 VAL A C 1
ATOM 617 O O . VAL A 1 80 ? -9.962 -0.522 -6.461 1.00 95.94 80 VAL A O 1
ATOM 620 N N . ALA A 1 81 ? -10.966 -0.885 -8.431 1.00 95.81 81 ALA A N 1
ATOM 621 C CA . ALA A 1 81 ? -12.062 -1.671 -7.875 1.00 95.81 81 ALA A CA 1
ATOM 622 C C . ALA A 1 81 ? -11.557 -2.918 -7.136 1.00 95.81 81 ALA A C 1
ATOM 624 O O . ALA A 1 81 ? -11.913 -3.117 -5.977 1.00 95.81 81 ALA A O 1
ATOM 625 N N . PHE A 1 82 ? -10.688 -3.730 -7.752 1.00 94.31 82 PHE A N 1
ATOM 626 C CA . PHE A 1 82 ? -10.131 -4.921 -7.100 1.00 94.31 82 PHE A CA 1
ATOM 627 C C . PHE A 1 82 ? -9.245 -4.575 -5.901 1.00 94.31 82 PHE A C 1
ATOM 629 O O . PHE A 1 82 ? -9.338 -5.244 -4.871 1.00 94.31 82 PHE A O 1
ATOM 636 N N . ASN A 1 83 ? -8.451 -3.501 -5.987 1.00 96.12 83 ASN A N 1
ATOM 637 C CA . ASN A 1 83 ? -7.666 -3.027 -4.848 1.00 96.12 83 ASN A CA 1
ATOM 638 C C . ASN A 1 83 ? -8.561 -2.652 -3.668 1.00 96.12 83 ASN A C 1
ATOM 640 O O . ASN A 1 83 ? -8.304 -3.091 -2.552 1.00 96.12 83 ASN A O 1
ATOM 644 N N . MET A 1 84 ? -9.620 -1.874 -3.901 1.00 97.50 84 MET A N 1
ATOM 645 C CA . MET A 1 84 ? -10.511 -1.433 -2.829 1.00 97.50 84 MET A CA 1
ATOM 646 C C . MET A 1 84 ? -11.383 -2.569 -2.291 1.00 97.50 84 MET A C 1
ATOM 648 O O . MET A 1 84 ? -11.600 -2.640 -1.082 1.00 97.50 84 MET A O 1
ATOM 652 N N . MET A 1 85 ? -11.830 -3.491 -3.152 1.00 95.06 85 MET A N 1
ATOM 653 C CA . MET A 1 85 ? -12.551 -4.691 -2.720 1.00 95.06 85 MET A CA 1
ATOM 654 C C . MET A 1 85 ? -11.702 -5.546 -1.782 1.00 95.06 85 MET A C 1
ATOM 656 O O . MET A 1 85 ? -12.236 -6.023 -0.791 1.00 95.06 85 MET A O 1
ATOM 660 N N . ALA A 1 86 ? -10.399 -5.690 -2.046 1.00 94.69 86 ALA A N 1
ATOM 661 C CA . ALA A 1 86 ? -9.468 -6.397 -1.167 1.00 94.69 86 ALA A CA 1
ATOM 662 C C . ALA A 1 86 ? -9.099 -5.590 0.093 1.00 94.69 86 ALA A C 1
ATOM 664 O O . ALA A 1 86 ? -9.096 -6.121 1.204 1.00 94.69 86 ALA A O 1
ATOM 665 N N . PHE A 1 87 ? -8.815 -4.298 -0.072 1.00 98.00 87 PHE A N 1
ATOM 666 C CA . PHE A 1 87 ? -8.325 -3.425 0.989 1.00 98.00 87 PHE A CA 1
ATOM 667 C C . PHE A 1 87 ? -9.365 -3.158 2.075 1.00 98.00 87 PHE A C 1
ATOM 669 O O . PHE A 1 87 ? -9.052 -3.296 3.251 1.00 98.00 87 PHE A O 1
ATOM 676 N N . VAL A 1 88 ? -10.593 -2.776 1.713 1.00 97.50 88 VAL A N 1
ATOM 677 C CA . VAL A 1 88 ? -11.599 -2.334 2.691 1.00 97.50 88 VAL A CA 1
ATOM 678 C C . VAL A 1 88 ? -11.925 -3.395 3.752 1.00 97.50 88 VAL A C 1
ATOM 680 O O . VAL A 1 88 ? -11.883 -3.042 4.932 1.00 97.50 88 VAL A O 1
ATOM 683 N N . PRO A 1 89 ? -12.238 -4.665 3.421 1.00 94.12 89 PRO A N 1
ATOM 684 C CA . PRO A 1 89 ? -12.523 -5.674 4.441 1.00 94.12 89 PRO A CA 1
ATOM 685 C C . PRO A 1 89 ? -11.286 -6.014 5.280 1.00 94.12 89 PRO A C 1
ATOM 687 O O . PRO A 1 89 ? -11.384 -6.032 6.505 1.00 94.12 89 PRO A O 1
ATOM 690 N N . CYS A 1 90 ? -10.126 -6.212 4.645 1.00 94.75 90 CYS A N 1
ATOM 691 C CA . CYS A 1 90 ? -8.876 -6.549 5.332 1.00 94.75 90 CYS A CA 1
ATOM 692 C C . CYS A 1 90 ? -8.414 -5.416 6.269 1.00 94.75 90 CYS A C 1
ATOM 694 O O . CYS A 1 90 ? -8.164 -5.636 7.452 1.00 94.75 90 CYS A O 1
ATOM 696 N N . GLY A 1 91 ? -8.389 -4.179 5.768 1.00 96.06 91 GLY A N 1
ATOM 697 C CA . GLY A 1 91 ? -8.057 -2.982 6.536 1.00 96.06 91 GLY A CA 1
ATOM 698 C C . GLY A 1 91 ? -9.040 -2.740 7.677 1.00 96.06 91 GLY A C 1
ATOM 699 O O . GLY A 1 91 ? -8.612 -2.544 8.808 1.00 96.06 91 GLY A O 1
ATOM 700 N N . SER A 1 92 ? -10.351 -2.854 7.426 1.00 95.88 92 SER A N 1
ATOM 701 C CA . SER A 1 92 ? -11.366 -2.666 8.473 1.00 95.88 92 SER A CA 1
ATOM 702 C C . SER A 1 92 ? -11.245 -3.696 9.590 1.00 95.88 92 SER A C 1
ATOM 704 O O . SER A 1 92 ? -11.496 -3.363 10.746 1.00 95.88 92 SER A O 1
ATOM 706 N N . GLY A 1 93 ? -10.907 -4.943 9.252 1.00 93.25 93 GLY A N 1
ATOM 707 C CA . GLY A 1 93 ? -10.608 -5.972 10.238 1.00 93.25 93 GLY A CA 1
ATOM 708 C C . GLY A 1 93 ? -9.397 -5.564 11.069 1.00 93.25 93 GLY A C 1
ATOM 709 O O . GLY A 1 93 ? -9.505 -5.323 12.272 1.00 93.25 93 GLY A O 1
ATOM 710 N N . LEU A 1 94 ? -8.244 -5.407 10.422 1.00 95.06 94 LEU A N 1
ATOM 711 C CA . LEU A 1 94 ? -7.001 -5.076 11.114 1.00 95.06 94 LEU A CA 1
ATOM 712 C C . LEU A 1 94 ? -7.088 -3.783 11.933 1.00 95.06 94 LEU A C 1
ATOM 714 O O . LEU A 1 94 ? -6.495 -3.716 13.004 1.00 95.06 94 LEU A O 1
ATOM 718 N N . GLU A 1 95 ? -7.847 -2.780 11.494 1.00 96.06 95 GLU A N 1
ATOM 719 C CA . GLU A 1 95 ? -8.003 -1.521 12.228 1.00 96.06 95 GLU A CA 1
ATOM 720 C C . GLU A 1 95 ? -8.777 -1.715 13.528 1.00 96.06 95 GLU A C 1
ATOM 722 O O . GLU A 1 95 ? -8.412 -1.148 14.554 1.00 96.06 95 GLU A O 1
ATOM 727 N N . ARG A 1 96 ? -9.815 -2.560 13.510 1.00 93.19 96 ARG A N 1
ATOM 728 C CA . ARG A 1 96 ? -10.562 -2.930 14.721 1.00 93.19 96 ARG A CA 1
ATOM 729 C C . ARG A 1 96 ? -9.732 -3.778 15.671 1.00 93.19 96 ARG A C 1
ATOM 731 O O . ARG A 1 96 ? -9.943 -3.703 16.875 1.00 93.19 96 ARG A O 1
ATOM 738 N N . LEU A 1 97 ? -8.823 -4.587 15.133 1.00 91.75 97 LEU A N 1
ATOM 739 C CA . LEU A 1 97 ? -7.962 -5.453 15.929 1.00 91.75 97 LEU A CA 1
ATOM 740 C C . LEU A 1 97 ? -6.793 -4.690 16.568 1.00 91.75 97 LEU A C 1
ATOM 742 O O . LEU A 1 97 ? -6.485 -4.903 17.736 1.00 91.75 97 LEU A O 1
ATOM 746 N N . LEU A 1 98 ? -6.111 -3.847 15.792 1.00 91.94 98 LEU A N 1
ATOM 747 C CA . LEU A 1 98 ? -4.850 -3.209 16.182 1.00 91.94 98 LEU A CA 1
ATOM 748 C C . LEU A 1 98 ? -5.035 -1.781 16.707 1.00 91.94 98 LEU A C 1
ATOM 750 O O . LEU A 1 98 ? -4.153 -1.277 17.402 1.00 91.94 98 LEU A O 1
ATOM 754 N N . GLY A 1 99 ? -6.141 -1.123 16.366 1.00 93.69 99 GLY A N 1
ATOM 755 C CA . GLY A 1 99 ? -6.320 0.318 16.525 1.00 93.69 99 GLY A CA 1
ATOM 756 C C . GLY A 1 99 ? -5.826 1.109 15.308 1.00 93.69 99 GLY A C 1
ATOM 757 O O . GLY A 1 99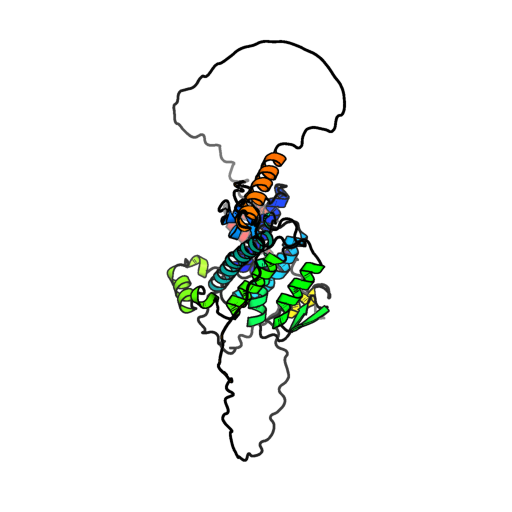 ? -4.955 0.673 14.546 1.00 93.69 99 GLY A O 1
ATOM 758 N N . THR A 1 100 ? -6.385 2.306 15.131 1.00 94.19 100 THR A N 1
ATOM 759 C CA . THR A 1 100 ? -6.176 3.178 13.968 1.00 94.19 100 THR A CA 1
ATOM 760 C C . THR A 1 100 ? -4.715 3.600 13.820 1.00 94.19 100 THR A C 1
ATOM 762 O O . THR A 1 100 ? -4.152 3.491 12.728 1.00 94.19 100 THR A O 1
ATOM 765 N N . LEU A 1 101 ? -4.067 4.052 14.900 1.00 93.75 101 LEU A N 1
ATOM 766 C CA . LEU A 1 101 ? -2.696 4.567 14.826 1.00 93.75 101 LEU A CA 1
ATOM 767 C C . LEU A 1 101 ? -1.672 3.457 14.553 1.00 93.75 101 LEU A C 1
ATOM 769 O O . LEU A 1 101 ? -0.758 3.632 13.743 1.00 93.75 101 LEU A O 1
ATOM 773 N N . LEU A 1 102 ? -1.842 2.294 15.187 1.00 94.31 102 LEU A N 1
ATOM 774 C CA . LEU A 1 102 ? -0.951 1.159 14.975 1.00 94.31 102 LEU A CA 1
ATOM 775 C C . LEU A 1 102 ? -1.116 0.581 13.565 1.00 94.31 102 LEU A C 1
ATOM 777 O O . LEU A 1 102 ? -0.110 0.281 12.921 1.00 94.31 102 LEU A O 1
ATOM 781 N N . LEU A 1 103 ? -2.343 0.471 13.040 1.00 96.38 103 LEU A N 1
ATOM 782 C CA . LEU A 1 103 ? -2.535 0.074 11.643 1.00 96.38 103 LEU A CA 1
ATOM 783 C C . LEU A 1 103 ? -1.906 1.091 10.680 1.00 96.38 103 LEU A C 1
ATOM 785 O O . LEU A 1 103 ? -1.253 0.681 9.722 1.00 96.38 103 LEU A O 1
ATOM 789 N N . ALA A 1 104 ? -2.040 2.396 10.941 1.00 96.75 104 ALA A N 1
ATOM 790 C CA . ALA A 1 104 ? -1.427 3.435 10.108 1.00 96.75 104 ALA A CA 1
ATOM 791 C C . ALA A 1 104 ? 0.096 3.267 10.027 1.00 96.75 104 ALA A C 1
ATOM 793 O O . ALA A 1 104 ? 0.678 3.365 8.946 1.00 96.75 104 ALA A O 1
ATOM 794 N N . HIS A 1 105 ? 0.730 2.936 11.153 1.00 96.56 105 HIS A N 1
ATOM 795 C CA . HIS A 1 105 ? 2.151 2.619 11.197 1.00 96.56 105 HIS A CA 1
ATOM 796 C C . HIS A 1 105 ? 2.507 1.375 10.363 1.00 96.56 105 HIS A C 1
ATOM 798 O O . HIS A 1 105 ? 3.455 1.417 9.579 1.00 96.56 105 HIS A O 1
ATOM 804 N N . HIS A 1 106 ? 1.739 0.285 10.474 1.00 97.00 106 HIS A N 1
ATOM 805 C CA . HIS A 1 106 ? 1.973 -0.919 9.668 1.00 97.00 106 HIS A CA 1
ATOM 806 C C . HIS A 1 106 ? 1.799 -0.642 8.170 1.00 97.00 106 HIS A C 1
ATOM 808 O O . HIS A 1 106 ? 2.656 -1.029 7.379 1.00 97.00 106 HIS A O 1
ATOM 814 N N . VAL A 1 107 ? 0.747 0.083 7.775 1.00 98.25 107 VAL A N 1
ATOM 815 C CA . VAL A 1 107 ? 0.530 0.517 6.386 1.00 98.25 107 VAL A CA 1
ATOM 816 C C . VAL A 1 107 ? 1.725 1.319 5.874 1.00 98.25 107 VAL A C 1
ATOM 818 O O . VAL A 1 107 ? 2.215 1.040 4.781 1.00 98.25 107 VAL A O 1
ATOM 821 N N . LEU A 1 108 ? 2.233 2.268 6.668 1.00 98.00 108 LEU A N 1
ATOM 822 C CA . LEU A 1 108 ? 3.403 3.070 6.309 1.00 98.00 108 LEU A CA 1
ATOM 823 C C . LEU A 1 108 ? 4.660 2.206 6.136 1.00 98.00 108 LEU A C 1
ATOM 825 O O . LEU A 1 108 ? 5.384 2.368 5.158 1.00 98.00 108 LEU A O 1
ATOM 829 N N . LEU A 1 109 ? 4.919 1.269 7.048 1.00 97.69 109 LEU A N 1
ATOM 830 C CA . LEU A 1 109 ? 6.072 0.377 6.937 1.00 97.69 109 LEU A CA 1
ATOM 831 C C . LEU A 1 109 ? 5.978 -0.544 5.713 1.00 97.69 109 LEU A C 1
ATOM 833 O O . LEU A 1 109 ? 6.967 -0.672 4.992 1.00 97.69 109 LEU A O 1
ATOM 837 N N . VAL A 1 110 ? 4.813 -1.151 5.446 1.00 98.12 110 VAL A N 1
ATOM 838 C CA . VAL A 1 110 ? 4.609 -1.974 4.239 1.00 98.12 110 VAL A CA 1
ATOM 839 C C . VAL A 1 110 ? 4.805 -1.135 2.980 1.00 98.12 110 VAL A C 1
ATOM 841 O O . VAL A 1 110 ? 5.486 -1.569 2.056 1.00 98.12 110 VAL A O 1
ATOM 844 N N . MET A 1 111 ? 4.263 0.082 2.960 1.00 98.00 111 MET A N 1
ATOM 845 C CA . MET A 1 111 ? 4.416 1.017 1.851 1.00 98.00 111 MET A CA 1
ATOM 846 C C . MET A 1 111 ? 5.888 1.342 1.582 1.00 98.00 111 MET A C 1
ATOM 848 O O . MET A 1 111 ? 6.356 1.175 0.460 1.00 98.00 111 MET A O 1
ATOM 852 N N . LEU A 1 112 ? 6.634 1.772 2.601 1.00 97.88 112 LEU A N 1
ATOM 853 C CA . LEU A 1 112 ? 8.022 2.198 2.432 1.00 97.88 112 LEU A CA 1
ATOM 854 C C . LEU A 1 112 ? 8.953 1.022 2.123 1.00 97.88 112 LEU A C 1
ATOM 856 O O . LEU A 1 112 ? 9.699 1.076 1.147 1.00 97.88 112 LEU A O 1
ATOM 860 N N . LEU A 1 113 ? 8.910 -0.044 2.925 1.00 98.00 113 LEU A N 1
ATOM 861 C CA . LEU A 1 113 ? 9.828 -1.176 2.773 1.00 98.00 113 LEU A CA 1
ATOM 862 C C . LEU A 1 113 ? 9.465 -2.053 1.571 1.00 98.00 113 LEU A C 1
ATOM 864 O O . LEU A 1 113 ? 10.365 -2.499 0.863 1.00 98.00 113 LEU A O 1
ATOM 868 N N . GLY A 1 114 ? 8.174 -2.239 1.280 1.00 97.69 114 GLY A N 1
ATOM 869 C CA . GLY A 1 114 ? 7.722 -2.961 0.091 1.00 97.69 114 GLY A CA 1
ATOM 870 C C . GLY A 1 114 ? 8.127 -2.246 -1.200 1.00 97.69 114 GLY A C 1
ATOM 871 O O . GLY A 1 114 ? 8.660 -2.875 -2.116 1.00 97.69 114 GLY A O 1
ATOM 872 N N . ASN A 1 115 ? 7.977 -0.919 -1.252 1.00 97.50 115 ASN A N 1
ATOM 873 C CA . ASN A 1 115 ? 8.406 -0.133 -2.411 1.00 97.50 115 ASN A CA 1
ATOM 874 C C . ASN A 1 115 ? 9.935 -0.027 -2.511 1.00 97.50 115 ASN A C 1
ATOM 876 O O . ASN A 1 115 ? 10.482 -0.076 -3.614 1.00 97.50 115 ASN A O 1
ATOM 880 N N . ALA A 1 116 ? 10.647 0.046 -1.384 1.00 97.12 116 ALA A N 1
ATOM 881 C CA . ALA A 1 116 ? 12.106 -0.036 -1.370 1.00 97.12 116 ALA A CA 1
ATOM 882 C C . ALA A 1 116 ? 12.602 -1.400 -1.880 1.00 97.12 116 ALA A C 1
ATOM 884 O O . ALA A 1 116 ? 13.538 -1.446 -2.679 1.00 97.12 116 ALA A O 1
ATOM 885 N N . PHE A 1 117 ? 11.942 -2.498 -1.492 1.00 97.38 117 PHE A N 1
ATOM 886 C CA . PHE A 1 117 ? 12.222 -3.832 -2.022 1.00 97.38 117 PHE A CA 1
ATOM 887 C C . PHE A 1 117 ? 12.019 -3.882 -3.536 1.00 97.38 117 PHE A C 1
ATOM 889 O O . PHE A 1 117 ? 12.898 -4.368 -4.240 1.00 97.38 117 PHE A O 1
ATOM 896 N N . TYR A 1 118 ? 10.912 -3.341 -4.054 1.00 95.69 118 TYR A N 1
ATOM 897 C CA . TYR A 1 118 ? 10.665 -3.280 -5.497 1.00 95.69 118 TYR A CA 1
ATOM 898 C C . TYR A 1 118 ? 11.811 -2.579 -6.247 1.00 95.69 118 TYR A C 1
ATOM 900 O O . TYR A 1 118 ? 12.301 -3.098 -7.254 1.00 95.69 118 TYR A O 1
ATOM 908 N N . ILE A 1 119 ? 12.282 -1.435 -5.737 1.00 95.12 119 ILE A N 1
ATOM 909 C CA . ILE A 1 119 ? 13.409 -0.698 -6.326 1.00 95.12 119 ILE A CA 1
ATOM 910 C C . ILE A 1 119 ? 14.686 -1.545 -6.268 1.00 95.12 119 ILE A C 1
ATOM 912 O O . ILE A 1 119 ? 15.341 -1.729 -7.294 1.00 95.12 119 ILE A O 1
ATOM 916 N N . ALA A 1 120 ? 15.030 -2.084 -5.096 1.00 95.19 120 ALA A N 1
ATOM 917 C CA . ALA A 1 120 ? 16.241 -2.876 -4.901 1.00 95.19 120 ALA A CA 1
ATOM 918 C C . ALA A 1 120 ? 16.255 -4.129 -5.789 1.00 95.19 120 ALA A C 1
ATOM 920 O O . ALA A 1 120 ? 17.229 -4.368 -6.498 1.00 95.19 120 ALA A O 1
ATOM 921 N N . ALA A 1 121 ? 15.151 -4.878 -5.824 1.00 94.06 121 ALA A N 1
ATOM 922 C CA . ALA A 1 121 ? 14.997 -6.053 -6.671 1.00 94.06 121 ALA A CA 1
ATOM 923 C C . ALA A 1 121 ? 15.132 -5.693 -8.156 1.00 94.06 121 ALA A C 1
ATOM 925 O O . ALA A 1 121 ? 15.849 -6.374 -8.885 1.00 94.06 121 ALA A O 1
ATOM 926 N N . SER A 1 122 ? 14.523 -4.590 -8.602 1.00 92.62 122 SER A N 1
ATOM 927 C CA . SER A 1 122 ? 14.644 -4.119 -9.988 1.00 92.62 122 SER A CA 1
ATOM 928 C C . SER A 1 122 ? 16.095 -3.802 -10.366 1.00 92.62 122 SER A C 1
ATOM 930 O O . SER A 1 122 ? 16.544 -4.161 -11.455 1.00 92.62 122 SER A O 1
ATOM 932 N N . TRP A 1 123 ? 16.856 -3.196 -9.451 1.00 90.38 123 TRP A N 1
ATOM 933 C CA . TRP A 1 123 ? 18.292 -2.967 -9.621 1.00 90.38 123 TRP A CA 1
ATOM 934 C C . TRP A 1 123 ? 19.097 -4.256 -9.670 1.00 90.38 123 TRP A C 1
ATOM 936 O O . TRP A 1 123 ? 19.922 -4.424 -10.566 1.00 90.38 123 TRP A O 1
ATOM 946 N N . THR A 1 124 ? 18.843 -5.190 -8.757 1.00 91.50 124 THR A N 1
ATOM 947 C CA . THR A 1 124 ? 19.512 -6.492 -8.763 1.00 91.50 124 THR A CA 1
ATOM 948 C C . THR A 1 124 ? 19.260 -7.234 -10.074 1.00 91.50 124 THR A C 1
ATOM 950 O O . THR A 1 124 ? 20.208 -7.711 -10.691 1.00 91.50 124 THR A O 1
ATOM 953 N N . LEU A 1 125 ? 18.015 -7.273 -10.556 1.00 90.62 125 LEU A N 1
ATOM 954 C CA . LEU A 1 125 ? 17.673 -7.901 -11.836 1.00 90.62 125 LEU A CA 1
ATOM 955 C C . LEU A 1 125 ? 18.386 -7.229 -13.019 1.00 90.62 125 LEU A C 1
ATOM 957 O O . LEU A 1 125 ? 18.855 -7.925 -13.918 1.00 90.62 125 LEU A O 1
ATOM 961 N N . ALA A 1 126 ? 18.507 -5.896 -13.003 1.00 88.62 126 ALA A N 1
ATOM 962 C CA . ALA A 1 126 ? 19.229 -5.146 -14.031 1.00 88.62 126 ALA A CA 1
ATOM 963 C C . ALA A 1 126 ? 20.720 -5.504 -14.061 1.00 88.62 126 ALA A C 1
ATOM 965 O O . ALA A 1 126 ? 21.287 -5.732 -15.125 1.00 88.62 126 ALA A O 1
ATOM 966 N N . VAL A 1 127 ? 21.343 -5.593 -12.885 1.00 88.50 127 VAL A N 1
ATOM 967 C CA . VAL A 1 127 ? 22.759 -5.951 -12.732 1.00 88.50 127 VAL A CA 1
ATOM 968 C C . VAL A 1 127 ? 23.027 -7.387 -13.182 1.00 88.50 127 VAL A C 1
ATOM 970 O O . VAL A 1 127 ? 24.054 -7.655 -13.806 1.00 88.50 127 VAL A O 1
ATOM 973 N N . LEU A 1 128 ? 22.103 -8.307 -12.902 1.00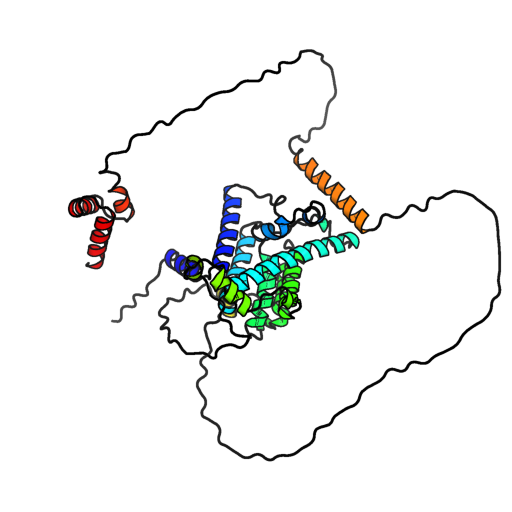 88.50 128 LEU A N 1
ATOM 974 C CA . LEU A 1 128 ? 22.227 -9.721 -13.258 1.00 88.50 128 LEU A CA 1
ATOM 975 C C . LEU A 1 128 ? 21.910 -10.027 -14.733 1.00 88.50 128 LEU A C 1
ATOM 977 O O . LEU A 1 128 ? 22.096 -11.167 -15.149 1.00 88.50 128 LEU A O 1
ATOM 981 N N . HIS A 1 129 ? 21.459 -9.044 -15.524 1.00 81.44 129 HIS A N 1
ATOM 982 C CA . HIS A 1 129 ? 21.164 -9.186 -16.960 1.00 81.44 129 HIS A CA 1
ATOM 983 C C . HIS A 1 129 ? 20.253 -10.383 -17.288 1.00 81.44 129 HIS A C 1
ATOM 985 O O . HIS A 1 129 ? 20.456 -11.103 -18.267 1.00 81.44 129 HIS A O 1
ATOM 991 N N . LEU A 1 130 ? 19.240 -10.618 -16.451 1.00 78.69 130 LEU A N 1
ATOM 992 C CA . LEU A 1 130 ? 18.377 -11.785 -16.597 1.00 78.69 130 LEU A CA 1
ATOM 993 C C . LEU A 1 130 ? 17.472 -11.659 -17.841 1.00 78.69 130 LEU A C 1
ATOM 995 O O . LEU A 1 130 ? 16.743 -10.675 -17.968 1.00 78.69 130 LEU A O 1
ATOM 999 N N . PRO A 1 131 ? 17.461 -12.657 -18.748 1.00 68.00 131 PRO A N 1
ATOM 1000 C CA . PRO A 1 131 ? 16.872 -12.526 -20.088 1.00 68.00 131 PRO A CA 1
ATOM 1001 C C . PRO A 1 131 ? 15.337 -12.469 -20.105 1.00 68.00 131 PRO A C 1
ATOM 1003 O O . PRO A 1 131 ? 14.738 -12.098 -21.112 1.00 68.00 131 PRO A O 1
ATOM 1006 N N . PHE A 1 132 ? 14.687 -12.842 -19.003 1.00 72.50 132 PHE A N 1
ATOM 1007 C CA . PHE A 1 132 ? 13.230 -12.931 -18.891 1.00 72.50 132 PHE A CA 1
ATOM 1008 C C . PHE A 1 132 ? 12.551 -11.618 -18.469 1.00 72.50 132 PHE A C 1
ATOM 1010 O O . PHE A 1 132 ? 11.332 -11.519 -18.579 1.00 72.50 132 PHE A O 1
ATOM 1017 N N . MET A 1 133 ? 13.303 -10.599 -18.036 1.00 67.19 133 MET A N 1
ATOM 1018 C CA . MET A 1 133 ? 12.756 -9.280 -17.692 1.00 67.19 133 MET A CA 1
ATOM 1019 C C . MET A 1 133 ? 13.347 -8.212 -18.604 1.00 67.19 133 MET A C 1
ATOM 1021 O O . MET A 1 133 ? 14.522 -7.863 -18.501 1.00 67.19 133 MET A O 1
ATOM 1025 N N . LYS A 1 134 ? 12.513 -7.667 -19.495 1.00 70.69 134 LYS A N 1
ATOM 1026 C CA . LYS A 1 134 ? 12.898 -6.522 -20.320 1.00 70.69 134 LYS A CA 1
ATOM 1027 C C . LYS A 1 134 ? 12.894 -5.267 -19.450 1.00 70.69 134 LYS A C 1
ATOM 1029 O O . LYS A 1 134 ? 11.854 -4.868 -18.945 1.00 70.69 134 LYS A O 1
ATOM 1034 N N . ASP A 1 135 ? 14.068 -4.665 -19.299 1.00 78.62 135 ASP A N 1
ATOM 1035 C CA . ASP A 1 135 ? 14.278 -3.328 -18.737 1.00 78.62 135 ASP A CA 1
ATOM 1036 C C . ASP A 1 135 ? 13.661 -3.086 -17.341 1.00 78.62 135 ASP A C 1
ATOM 1038 O O . ASP A 1 135 ? 12.873 -2.155 -17.161 1.00 78.62 135 ASP A O 1
ATOM 1042 N N . PRO A 1 136 ? 14.069 -3.854 -16.308 1.00 84.81 136 PRO A N 1
ATOM 1043 C CA . PRO A 1 136 ? 13.491 -3.764 -14.961 1.00 84.81 136 PRO A CA 1
ATOM 1044 C C . PRO A 1 136 ? 13.599 -2.365 -14.326 1.00 84.81 136 PRO A C 1
ATOM 1046 O O . PRO A 1 136 ? 12.780 -2.004 -13.487 1.00 84.81 136 PRO A O 1
ATOM 1049 N N . LEU A 1 137 ? 14.566 -1.540 -14.745 1.00 87.12 137 LEU A N 1
ATOM 1050 C CA . LEU A 1 137 ? 14.750 -0.176 -14.229 1.00 87.12 137 LEU A CA 1
ATOM 1051 C C . LEU A 1 137 ? 13.738 0.849 -14.762 1.00 87.12 137 LEU A C 1
ATOM 1053 O O . LEU A 1 137 ? 13.587 1.909 -14.152 1.00 87.12 137 LEU A O 1
ATOM 1057 N N . LEU A 1 138 ? 13.060 0.542 -15.871 1.00 83.94 138 LEU A N 1
ATOM 1058 C CA . LEU A 1 138 ? 12.025 1.387 -16.479 1.00 83.94 138 LEU A CA 1
ATOM 1059 C C . LEU A 1 138 ? 10.605 0.935 -16.110 1.00 83.94 138 LEU A C 1
ATOM 1061 O O . LEU A 1 138 ? 9.634 1.519 -16.588 1.00 83.94 138 LEU A O 1
ATOM 1065 N N . GLY A 1 139 ? 10.475 -0.096 -15.267 1.00 86.19 139 GLY A N 1
ATOM 1066 C CA . GLY A 1 139 ? 9.183 -0.539 -14.756 1.00 86.19 139 GLY A CA 1
ATOM 1067 C C . GLY A 1 139 ? 8.461 0.584 -14.010 1.00 86.19 139 GLY A C 1
ATOM 1068 O O . GLY A 1 139 ? 9.087 1.383 -13.317 1.00 86.19 139 GLY A O 1
ATOM 1069 N N . CYS A 1 140 ? 7.139 0.629 -14.133 1.00 90.12 140 CYS A N 1
ATOM 1070 C CA . CYS A 1 140 ? 6.287 1.665 -13.557 1.00 90.12 140 CYS A CA 1
ATOM 1071 C C . CYS A 1 140 ? 5.223 0.986 -12.687 1.00 90.12 140 CYS A C 1
ATOM 1073 O O . CYS A 1 140 ? 4.272 0.398 -13.196 1.00 90.12 140 CYS A O 1
ATOM 1075 N N . GLY A 1 141 ? 5.428 1.002 -11.366 1.00 92.31 141 GLY A N 1
ATOM 1076 C CA . GLY A 1 141 ? 4.509 0.397 -10.396 1.00 92.31 141 GLY A CA 1
ATOM 1077 C C . GLY A 1 141 ? 3.523 1.414 -9.822 1.00 92.31 141 GLY A C 1
ATOM 1078 O O . GLY A 1 141 ? 3.932 2.491 -9.396 1.00 92.31 141 GLY A O 1
ATOM 1079 N N . VAL A 1 142 ? 2.233 1.083 -9.781 1.00 95.00 142 VAL A N 1
ATOM 1080 C CA . VAL A 1 142 ? 1.180 1.916 -9.169 1.00 95.00 142 VAL A CA 1
ATOM 1081 C C . VAL A 1 142 ? 0.155 1.055 -8.437 1.00 95.00 142 VAL A C 1
ATOM 1083 O O . VAL A 1 142 ? 0.026 -0.141 -8.709 1.00 95.00 142 VAL A O 1
ATOM 1086 N N . GLY A 1 143 ? -0.610 1.686 -7.554 1.00 95.56 143 GLY A N 1
ATOM 1087 C CA . GLY A 1 143 ? -1.754 1.085 -6.879 1.00 95.56 143 GLY A CA 1
ATOM 1088 C C . GLY A 1 143 ? -1.434 0.504 -5.508 1.00 95.56 143 GLY A C 1
ATOM 1089 O O . GLY A 1 143 ? -0.293 0.184 -5.171 1.00 95.56 143 GLY A O 1
ATOM 1090 N N . LEU A 1 144 ? -2.486 0.345 -4.707 1.00 97.06 144 LEU A N 1
ATOM 1091 C CA . LEU A 1 144 ? -2.380 -0.012 -3.290 1.00 97.06 144 LEU A CA 1
ATOM 1092 C C . LEU A 1 144 ? -1.988 -1.486 -3.070 1.00 97.06 144 LEU A C 1
ATOM 1094 O O . LEU A 1 144 ? -1.749 -1.919 -1.946 1.00 97.06 144 LEU A O 1
ATOM 1098 N N . SER A 1 145 ? -1.918 -2.273 -4.140 1.00 96.81 145 SER A N 1
ATOM 1099 C CA . SER A 1 145 ? -1.886 -3.734 -4.090 1.00 96.81 145 SER A CA 1
ATOM 1100 C C . SER A 1 145 ? -0.707 -4.310 -3.305 1.00 96.81 145 SER A C 1
ATOM 1102 O O . SER A 1 145 ? -0.903 -5.251 -2.545 1.00 96.81 145 SER A O 1
ATOM 1104 N N . GLY A 1 146 ? 0.492 -3.724 -3.391 1.00 96.94 146 GLY A N 1
ATOM 1105 C CA . GLY A 1 146 ? 1.627 -4.142 -2.554 1.00 96.94 146 GLY A CA 1
ATOM 1106 C C . GLY A 1 146 ? 1.327 -4.015 -1.054 1.00 96.94 146 GLY A C 1
ATOM 1107 O O . GLY A 1 146 ? 1.610 -4.923 -0.276 1.00 96.94 146 GLY A O 1
ATOM 1108 N N . ILE A 1 147 ? 0.657 -2.933 -0.650 1.00 98.38 147 ILE A N 1
ATOM 1109 C CA . ILE A 1 147 ? 0.218 -2.731 0.737 1.00 98.38 147 ILE A CA 1
ATOM 1110 C C . ILE A 1 147 ? -0.854 -3.752 1.106 1.00 98.38 147 ILE A C 1
ATOM 1112 O O . ILE A 1 147 ? -0.752 -4.379 2.156 1.00 98.38 147 ILE A O 1
ATOM 1116 N N . VAL A 1 148 ? -1.838 -3.970 0.229 1.00 98.19 148 VAL A N 1
ATOM 1117 C CA . VAL A 1 148 ? -2.893 -4.975 0.431 1.00 98.19 148 VAL A CA 1
ATOM 1118 C C . VAL A 1 148 ? -2.296 -6.363 0.660 1.00 98.19 148 VAL A C 1
ATOM 1120 O O . VAL A 1 148 ? -2.689 -7.039 1.603 1.00 98.19 148 VAL A O 1
ATOM 1123 N N . PHE A 1 149 ? -1.308 -6.774 -0.134 1.00 98.00 149 PHE A N 1
ATOM 1124 C CA . PHE A 1 149 ? -0.622 -8.052 0.053 1.00 98.00 149 PHE A CA 1
ATOM 1125 C C . PHE A 1 149 ? 0.088 -8.154 1.408 1.00 98.00 149 PHE A C 1
ATOM 1127 O O . PHE A 1 149 ? -0.000 -9.193 2.060 1.00 98.00 149 PHE A O 1
ATOM 1134 N N . GLY A 1 150 ? 0.738 -7.082 1.869 1.00 98.00 150 GLY A N 1
ATOM 1135 C CA . GLY A 1 150 ? 1.309 -7.049 3.217 1.00 98.00 150 GLY A CA 1
ATOM 1136 C C . GLY A 1 150 ? 0.242 -7.145 4.309 1.00 98.00 150 GLY A C 1
ATOM 1137 O O . GLY A 1 150 ? 0.402 -7.918 5.252 1.00 98.00 150 GLY A O 1
ATOM 1138 N N . LEU A 1 151 ? -0.881 -6.437 4.160 1.00 97.94 151 LEU A N 1
ATOM 1139 C CA . LEU A 1 151 ? -2.002 -6.520 5.099 1.00 97.94 151 LEU A CA 1
ATOM 1140 C C . LEU A 1 151 ? -2.650 -7.909 5.114 1.00 97.94 151 LEU A C 1
ATOM 1142 O O . LEU A 1 151 ? -2.985 -8.388 6.188 1.00 97.94 151 LEU A O 1
ATOM 1146 N N . ILE A 1 152 ? -2.748 -8.604 3.978 1.00 96.75 152 ILE A N 1
ATOM 1147 C CA . ILE A 1 152 ? -3.238 -9.992 3.930 1.00 96.75 152 ILE A CA 1
ATOM 1148 C C . ILE A 1 152 ? -2.337 -10.919 4.760 1.00 96.75 152 ILE A C 1
ATOM 1150 O O . ILE A 1 152 ? -2.838 -11.802 5.455 1.00 96.75 152 ILE A O 1
ATOM 1154 N N . VAL A 1 153 ? -1.014 -10.722 4.748 1.00 97.56 153 VAL A N 1
ATOM 1155 C CA . VAL A 1 153 ? -0.106 -11.492 5.619 1.00 97.56 153 VAL A CA 1
ATOM 1156 C C . VAL A 1 153 ? -0.394 -11.218 7.099 1.00 97.56 153 VAL A C 1
ATOM 1158 O O . VAL A 1 153 ? -0.451 -12.151 7.899 1.00 97.56 153 VAL A O 1
ATOM 1161 N N . LEU A 1 154 ? -0.620 -9.957 7.474 1.00 95.81 154 LEU A N 1
ATOM 1162 C CA . LEU A 1 154 ? -0.978 -9.604 8.850 1.00 95.81 154 LEU A CA 1
ATOM 1163 C C . LEU A 1 154 ? -2.342 -10.184 9.246 1.00 95.81 154 LEU A C 1
ATOM 1165 O O . LEU A 1 154 ? -2.469 -10.746 10.330 1.00 95.81 154 LEU A O 1
ATOM 1169 N N . ASP A 1 155 ? -3.345 -10.065 8.382 1.00 94.00 155 ASP A N 1
ATOM 1170 C CA . ASP A 1 155 ? -4.704 -10.549 8.621 1.00 94.00 155 ASP A CA 1
ATOM 1171 C C . ASP A 1 155 ? -4.730 -12.070 8.790 1.00 94.00 155 ASP A C 1
ATOM 1173 O O . ASP A 1 155 ? -5.202 -12.574 9.806 1.00 94.00 155 ASP A O 1
ATOM 1177 N N . THR A 1 156 ? -4.110 -12.812 7.869 1.00 93.19 156 THR A N 1
ATOM 1178 C CA . THR A 1 156 ? -4.007 -14.278 7.965 1.00 93.19 156 THR A CA 1
ATOM 1179 C C . THR A 1 156 ? -3.294 -14.727 9.240 1.00 93.19 156 THR A C 1
ATOM 1181 O O . THR A 1 156 ? -3.719 -15.701 9.857 1.00 93.19 156 THR A O 1
ATOM 1184 N N . HIS A 1 157 ? -2.263 -14.001 9.688 1.00 92.31 157 HIS A N 1
ATOM 1185 C CA . HIS A 1 157 ? -1.574 -14.299 10.943 1.00 92.31 157 HIS A CA 1
ATOM 1186 C C . HIS A 1 157 ? -2.458 -14.087 12.183 1.00 92.31 157 HIS A C 1
ATOM 1188 O O . HIS A 1 157 ? -2.390 -14.879 13.121 1.00 92.31 157 HIS A O 1
ATOM 1194 N N . HIS A 1 158 ? -3.285 -13.038 12.201 1.00 88.06 158 HIS A N 1
ATOM 1195 C CA . HIS A 1 158 ? -4.090 -12.685 13.375 1.00 88.06 158 HIS A CA 1
ATOM 1196 C C . HIS A 1 158 ? -5.505 -13.279 13.379 1.00 88.06 158 HIS A C 1
ATOM 1198 O O . HIS A 1 158 ? -6.114 -13.376 14.441 1.00 88.06 158 HIS A O 1
ATOM 1204 N N . SER A 1 159 ? -6.032 -13.691 12.225 1.00 84.06 159 SER A N 1
ATOM 1205 C CA . SER A 1 159 ? -7.406 -14.195 12.085 1.00 84.06 159 SER A CA 1
ATOM 1206 C C . SER A 1 159 ? -7.676 -15.498 12.848 1.00 84.06 159 SER A C 1
ATOM 1208 O O . SER A 1 159 ? -8.831 -15.836 13.094 1.00 84.06 159 SER A O 1
ATOM 1210 N N . GLY A 1 160 ? -6.631 -16.265 13.184 1.00 79.50 160 GLY A N 1
ATOM 1211 C CA . GLY A 1 160 ? -6.754 -17.594 13.794 1.00 79.50 160 GLY A CA 1
ATOM 1212 C C . GLY A 1 160 ? -7.358 -18.660 12.869 1.00 79.50 160 GLY A C 1
ATOM 1213 O O . GLY A 1 160 ? -7.488 -19.817 13.272 1.00 79.50 160 GLY A O 1
ATOM 1214 N N . ALA A 1 161 ? -7.709 -18.305 11.628 1.00 85.00 161 ALA A N 1
ATOM 1215 C CA . ALA A 1 161 ? -8.252 -19.232 10.651 1.00 85.00 161 ALA A CA 1
ATOM 1216 C C . ALA A 1 161 ? -7.163 -20.193 10.158 1.00 85.00 161 ALA A C 1
ATOM 1218 O O . ALA A 1 161 ? -6.034 -19.804 9.863 1.00 85.00 161 ALA A O 1
ATOM 1219 N N . SER A 1 162 ? -7.505 -21.476 10.035 1.00 85.50 162 SER A N 1
ATOM 1220 C CA . SER A 1 162 ? -6.579 -22.470 9.482 1.00 85.50 162 SER A CA 1
ATOM 1221 C C . SER A 1 162 ? -6.509 -22.401 7.954 1.00 85.50 162 SER A C 1
ATOM 1223 O O . SER A 1 162 ? -5.465 -22.706 7.374 1.00 85.50 162 SER A O 1
ATOM 1225 N N . HIS A 1 163 ? -7.598 -21.979 7.306 1.00 88.00 163 HIS A N 1
ATOM 1226 C CA . HIS A 1 163 ? -7.755 -21.941 5.855 1.00 88.00 163 HIS A CA 1
ATOM 1227 C C . HIS A 1 163 ? -8.514 -20.689 5.411 1.00 88.00 163 HIS A C 1
ATOM 1229 O O . HIS A 1 163 ? -9.405 -20.216 6.112 1.00 88.00 163 HIS A O 1
ATOM 1235 N N . HIS A 1 164 ? -8.201 -20.212 4.208 1.00 88.06 164 HIS A N 1
ATOM 1236 C CA . HIS A 1 164 ? -8.929 -19.152 3.514 1.00 88.06 164 HIS A CA 1
ATOM 1237 C C . HIS A 1 164 ? -9.308 -19.617 2.110 1.00 88.06 164 HIS A C 1
ATOM 1239 O O . HIS A 1 164 ? -8.578 -20.380 1.476 1.00 88.06 164 HIS A O 1
ATOM 1245 N N . SER A 1 165 ? -10.456 -19.153 1.622 1.00 88.00 165 SER A N 1
ATOM 1246 C CA . SER A 1 165 ? -10.937 -19.500 0.289 1.00 88.00 165 SER A CA 1
ATOM 1247 C C . SER A 1 165 ? -10.438 -18.510 -0.760 1.00 88.00 165 SER A C 1
ATOM 1249 O O . SER A 1 165 ? -10.616 -17.302 -0.608 1.00 88.00 165 SER A O 1
ATOM 1251 N N . ILE A 1 166 ? -9.866 -19.007 -1.857 1.00 86.31 166 ILE A N 1
ATOM 1252 C CA . ILE A 1 166 ? -9.548 -18.195 -3.034 1.00 86.31 166 ILE A CA 1
ATOM 1253 C C . ILE A 1 166 ? -10.815 -18.095 -3.883 1.00 86.31 166 ILE A C 1
ATOM 1255 O O . ILE A 1 166 ? -11.235 -19.066 -4.510 1.00 86.31 166 ILE A O 1
ATOM 1259 N N . PHE A 1 167 ? -11.449 -16.921 -3.862 1.00 83.88 167 PHE A N 1
ATOM 1260 C CA . PHE A 1 167 ? -12.672 -16.607 -4.618 1.00 83.88 167 PHE A CA 1
ATOM 1261 C C . PHE A 1 167 ? -13.849 -17.585 -4.408 1.00 83.88 167 PHE A C 1
ATOM 1263 O O . PHE A 1 167 ? -14.729 -17.675 -5.257 1.00 83.88 167 PHE A O 1
ATOM 1270 N N . GLY A 1 168 ? -13.888 -18.325 -3.294 1.00 82.94 168 GLY A N 1
ATOM 1271 C CA . GLY A 1 168 ? -14.923 -19.338 -3.048 1.00 82.94 168 GLY A CA 1
ATOM 1272 C C . GLY A 1 168 ? -14.704 -20.667 -3.783 1.00 82.94 168 GLY A C 1
ATOM 1273 O O . GLY A 1 168 ? -15.572 -21.532 -3.710 1.00 82.94 168 GLY A O 1
ATOM 1274 N N . LEU A 1 169 ? -13.582 -20.833 -4.495 1.00 84.06 169 LEU A N 1
ATOM 1275 C CA . LEU A 1 169 ? -13.320 -21.984 -5.368 1.00 84.06 169 LEU A CA 1
ATOM 1276 C C . LEU A 1 169 ? -12.494 -23.071 -4.679 1.00 84.06 169 LEU A C 1
ATOM 1278 O O . LEU A 1 169 ? -12.791 -24.256 -4.804 1.00 84.06 169 LEU A O 1
ATOM 1282 N N . CYS A 1 170 ? -11.445 -22.676 -3.959 1.00 87.81 170 CYS A N 1
ATOM 1283 C CA . CYS A 1 170 ? -10.561 -23.606 -3.267 1.00 87.81 170 CYS A CA 1
ATOM 1284 C C . CYS A 1 170 ? -10.127 -23.051 -1.911 1.00 87.81 170 CYS A C 1
ATOM 1286 O O . CYS A 1 170 ? -9.855 -21.859 -1.771 1.00 87.81 170 CYS A O 1
ATOM 1288 N N . ASN A 1 171 ? -10.067 -23.928 -0.908 1.00 91.88 171 ASN A N 1
ATOM 1289 C CA . ASN A 1 171 ? -9.577 -23.585 0.422 1.00 91.88 171 ASN A CA 1
ATOM 1290 C C . ASN A 1 171 ? -8.087 -23.878 0.507 1.00 91.88 171 ASN A C 1
ATOM 1292 O O . ASN A 1 171 ? -7.626 -24.968 0.174 1.00 91.88 171 ASN A O 1
ATOM 1296 N N . VAL A 1 172 ? -7.345 -22.888 0.977 1.00 92.12 172 VAL A N 1
ATOM 1297 C CA . VAL A 1 172 ? -5.893 -22.896 1.021 1.00 92.12 172 VAL A CA 1
ATOM 1298 C C . VAL A 1 172 ? -5.454 -22.594 2.454 1.00 92.12 172 VAL A C 1
ATOM 1300 O O . VAL A 1 172 ? -6.027 -21.695 3.075 1.00 92.12 172 VAL A O 1
ATOM 1303 N N . PRO A 1 173 ? -4.470 -23.320 3.017 1.00 93.00 173 PRO A N 1
ATOM 1304 C CA . PRO A 1 173 ? -3.965 -23.040 4.356 1.00 93.00 173 PRO A CA 1
ATOM 1305 C C . PRO A 1 173 ? -3.545 -21.576 4.516 1.00 93.00 173 PRO A C 1
ATOM 1307 O O . PRO A 1 173 ? -2.875 -21.021 3.643 1.00 93.00 173 PRO A O 1
ATOM 1310 N N . ALA A 1 174 ? -3.877 -20.962 5.653 1.00 90.69 174 ALA A N 1
ATOM 1311 C CA . ALA A 1 174 ? -3.653 -19.532 5.889 1.00 90.69 174 ALA A CA 1
ATOM 1312 C C . ALA A 1 174 ? -2.197 -19.097 5.659 1.00 90.69 174 ALA A C 1
ATOM 1314 O O . ALA A 1 174 ? -1.942 -18.038 5.094 1.00 90.69 174 ALA A O 1
ATOM 1315 N N . ARG A 1 175 ? -1.234 -19.968 5.990 1.00 90.19 175 ARG A N 1
ATOM 1316 C CA . ARG A 1 175 ? 0.205 -19.719 5.798 1.00 90.19 175 ARG A CA 1
ATOM 1317 C C . ARG A 1 175 ? 0.618 -19.557 4.335 1.00 90.19 175 ARG A C 1
ATOM 1319 O O . ARG A 1 175 ? 1.566 -18.833 4.054 1.00 90.19 175 ARG A O 1
ATOM 1326 N N . ILE A 1 176 ? -0.049 -20.253 3.414 1.00 93.38 176 ILE A N 1
ATOM 1327 C CA . ILE A 1 176 ? 0.290 -20.210 1.986 1.00 93.38 176 ILE A CA 1
ATOM 1328 C C . ILE A 1 176 ? -0.676 -19.326 1.190 1.00 93.38 176 ILE A C 1
ATOM 1330 O O . ILE A 1 176 ? -0.413 -19.047 0.027 1.00 93.38 176 ILE A O 1
ATOM 1334 N N . TYR A 1 177 ? -1.763 -18.850 1.804 1.00 94.19 177 TYR A N 1
ATOM 1335 C CA . TYR A 1 177 ? -2.780 -18.031 1.144 1.00 94.19 177 TYR A CA 1
ATOM 1336 C C . TYR A 1 177 ? -2.222 -16.761 0.465 1.00 94.19 177 TYR A C 1
ATOM 1338 O O . TYR A 1 177 ? -2.515 -16.576 -0.718 1.00 94.19 177 TYR A O 1
ATOM 1346 N N . PRO A 1 178 ? -1.359 -15.935 1.099 1.00 95.56 178 PRO A N 1
ATOM 1347 C CA . PRO A 1 178 ? -0.775 -14.765 0.430 1.00 95.56 178 PRO A CA 1
ATOM 1348 C C . PRO A 1 178 ? 0.055 -15.142 -0.810 1.00 95.56 178 PRO A C 1
ATOM 1350 O O . PRO A 1 178 ? 0.004 -14.467 -1.836 1.00 95.56 178 PRO A O 1
ATOM 1353 N N . TRP A 1 179 ? 0.780 -16.262 -0.738 1.00 96.00 179 TRP A N 1
ATOM 1354 C CA . TRP A 1 179 ? 1.612 -16.782 -1.826 1.00 96.00 179 TRP A CA 1
ATOM 1355 C C . TRP A 1 179 ? 0.778 -17.373 -2.964 1.00 96.00 179 TRP A C 1
ATOM 1357 O O . TRP A 1 179 ? 1.082 -17.165 -4.136 1.00 96.00 179 TRP A O 1
ATOM 1367 N N . ALA A 1 180 ? -0.305 -18.073 -2.632 1.00 94.81 180 ALA A N 1
ATOM 1368 C CA . ALA A 1 180 ? -1.246 -18.582 -3.616 1.00 94.81 180 ALA A CA 1
ATOM 1369 C C . ALA A 1 180 ? -1.937 -17.429 -4.360 1.00 94.81 180 ALA A C 1
ATOM 1371 O O . ALA A 1 180 ? -2.024 -17.461 -5.586 1.00 94.81 180 ALA A O 1
ATOM 1372 N N . LEU A 1 181 ? -2.348 -16.373 -3.646 1.00 94.12 181 LEU A N 1
ATOM 1373 C CA . LEU A 1 181 ? -2.896 -15.164 -4.264 1.00 94.12 181 LEU A CA 1
ATOM 1374 C C . LEU A 1 181 ? -1.897 -14.475 -5.199 1.00 94.12 181 LEU A C 1
ATOM 1376 O O . LEU A 1 181 ? -2.306 -14.020 -6.264 1.00 94.12 181 LEU A O 1
ATOM 1380 N N . LEU A 1 182 ? -0.608 -14.425 -4.843 1.00 95.06 182 LEU A N 1
ATOM 1381 C CA . LEU A 1 182 ? 0.440 -13.875 -5.711 1.00 95.06 182 LEU A CA 1
ATOM 1382 C C . LEU A 1 182 ? 0.489 -14.611 -7.056 1.00 95.06 182 LEU A C 1
ATOM 1384 O O . LEU A 1 182 ? 0.463 -13.978 -8.109 1.00 95.06 182 LEU A O 1
ATOM 1388 N N . VAL A 1 183 ? 0.515 -15.946 -7.023 1.00 94.38 183 VAL A N 1
ATOM 1389 C CA . VAL A 1 183 ? 0.535 -16.772 -8.240 1.00 94.38 183 VAL A CA 1
ATOM 1390 C C . VAL A 1 183 ? -0.741 -16.569 -9.054 1.00 94.38 183 VAL A C 1
ATOM 1392 O O . VAL A 1 183 ? -0.673 -16.346 -10.259 1.00 94.38 183 VAL A O 1
ATOM 1395 N N . VAL A 1 184 ? -1.906 -16.600 -8.404 1.00 93.00 184 VAL A N 1
ATOM 1396 C CA . VAL A 1 184 ? -3.202 -16.436 -9.074 1.00 93.00 184 VAL A CA 1
ATOM 1397 C C . VAL A 1 184 ? -3.295 -15.088 -9.785 1.00 93.00 184 VAL A C 1
ATOM 1399 O O . VAL A 1 184 ? -3.630 -15.046 -10.967 1.00 93.00 184 VAL A O 1
ATOM 1402 N N . TRP A 1 185 ? -2.953 -13.987 -9.114 1.00 91.00 185 TRP A N 1
ATOM 1403 C CA . TRP A 1 185 ? -3.004 -12.662 -9.733 1.00 91.00 185 TRP A CA 1
ATOM 1404 C C . TRP A 1 185 ? -1.984 -12.492 -10.854 1.00 91.00 185 TRP A C 1
ATOM 1406 O O . TRP A 1 185 ? -2.313 -11.878 -11.868 1.00 91.00 185 TRP A O 1
ATOM 1416 N N . GLN A 1 186 ? -0.797 -13.088 -10.726 1.00 90.25 186 GLN A N 1
ATOM 1417 C CA . GLN A 1 186 ? 0.203 -13.047 -11.789 1.00 90.25 186 GLN A CA 1
ATOM 1418 C C . GLN A 1 186 ? -0.246 -13.791 -13.057 1.00 90.25 186 GLN A C 1
ATOM 1420 O O . GLN A 1 186 ? 0.126 -13.396 -14.161 1.00 90.25 186 GLN A O 1
ATOM 1425 N N . LEU A 1 187 ? -1.053 -14.847 -12.914 1.00 91.06 187 LEU A N 1
ATOM 1426 C CA . LEU A 1 187 ? -1.629 -15.580 -14.044 1.00 91.06 187 LEU A CA 1
ATOM 1427 C C . LEU A 1 187 ? -2.840 -14.860 -14.651 1.00 91.06 187 LEU A C 1
ATOM 1429 O O . LEU A 1 187 ? -2.976 -14.821 -15.871 1.00 91.06 187 LEU A O 1
ATOM 1433 N N . LEU A 1 188 ? -3.714 -14.288 -13.816 1.00 88.31 188 LEU A N 1
ATOM 1434 C CA . LEU A 1 188 ? -4.943 -13.628 -14.270 1.00 88.31 188 LEU A CA 1
ATOM 1435 C C . LEU A 1 188 ? -4.686 -12.264 -14.910 1.00 88.31 188 LEU A C 1
ATOM 1437 O O . LEU A 1 188 ? -5.331 -11.913 -15.896 1.00 88.31 188 LEU A O 1
ATOM 1441 N N . VAL A 1 189 ? -3.762 -11.483 -14.348 1.00 87.38 189 VAL A N 1
ATOM 1442 C CA . VAL A 1 189 ? -3.451 -10.132 -14.822 1.00 87.38 189 VAL A CA 1
ATOM 1443 C C . VAL A 1 189 ? -1.932 -9.973 -14.903 1.00 87.38 189 VAL A C 1
ATOM 1445 O O . VAL A 1 189 ? -1.340 -9.314 -14.054 1.00 87.38 189 VAL A O 1
ATOM 1448 N N . PRO A 1 190 ? -1.266 -10.524 -15.937 1.00 80.38 190 PRO A N 1
ATOM 1449 C CA . PRO A 1 190 ? 0.199 -10.550 -16.017 1.00 80.38 190 PRO A CA 1
ATOM 1450 C C . PRO A 1 190 ? 0.876 -9.173 -15.991 1.00 80.38 190 PRO A C 1
ATOM 1452 O O . PRO A 1 190 ? 2.071 -9.080 -15.729 1.00 80.38 190 PRO A O 1
ATOM 1455 N N . GLN A 1 191 ? 0.109 -8.115 -16.264 1.00 80.75 191 GLN A N 1
ATOM 1456 C CA . GLN A 1 191 ? 0.561 -6.725 -16.270 1.00 80.75 191 GLN A CA 1
ATOM 1457 C C . GLN A 1 191 ? 0.689 -6.109 -14.863 1.00 80.75 191 GLN A C 1
ATOM 1459 O O . GLN A 1 191 ? 1.172 -4.985 -14.739 1.00 80.75 191 GLN A O 1
ATOM 1464 N N . VAL A 1 192 ? 0.252 -6.795 -13.797 1.00 82.94 192 VAL A N 1
ATOM 1465 C CA . VAL A 1 192 ? 0.445 -6.308 -12.420 1.00 82.94 192 VAL A CA 1
ATOM 1466 C C . VAL A 1 192 ? 1.883 -6.525 -11.948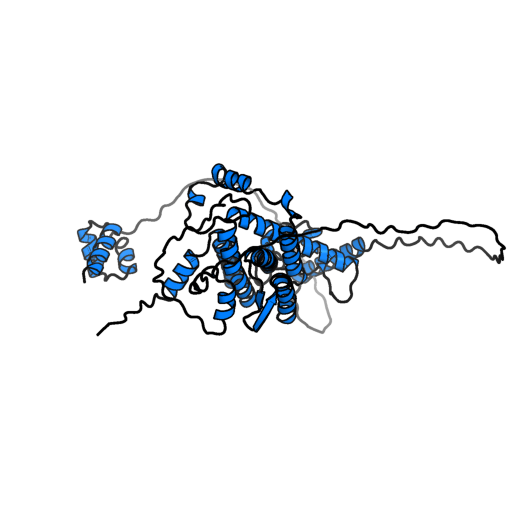 1.00 82.94 192 VAL A C 1
ATOM 1468 O O . VAL A 1 192 ? 2.592 -7.420 -12.406 1.00 82.94 192 VAL A O 1
ATOM 1471 N N . SER A 1 193 ? 2.333 -5.696 -11.005 1.00 88.38 193 SER A N 1
ATOM 1472 C CA . SER A 1 193 ? 3.714 -5.732 -10.517 1.00 88.38 193 SER A CA 1
ATOM 1473 C C . SER A 1 193 ? 3.960 -6.902 -9.557 1.00 88.38 193 SER A C 1
ATOM 1475 O O . SER A 1 193 ? 3.789 -6.756 -8.344 1.00 88.38 193 SER A O 1
ATOM 1477 N N . PHE A 1 194 ? 4.449 -8.030 -10.090 1.00 92.69 194 PHE A N 1
ATOM 1478 C CA . PHE A 1 194 ? 4.903 -9.184 -9.299 1.00 92.69 194 PHE A CA 1
ATOM 1479 C C . PHE A 1 194 ? 5.822 -8.773 -8.142 1.00 92.69 194 PHE A C 1
ATOM 1481 O O . PHE A 1 194 ? 5.599 -9.137 -6.990 1.00 92.69 194 PHE A O 1
ATOM 1488 N N . LEU A 1 195 ? 6.863 -7.988 -8.449 1.00 93.50 195 LEU A N 1
ATOM 1489 C CA . LEU A 1 195 ? 7.860 -7.553 -7.470 1.00 93.50 195 LEU A CA 1
ATOM 1490 C C . LEU A 1 195 ? 7.254 -6.632 -6.406 1.00 93.50 195 LEU A C 1
ATOM 1492 O O . LEU A 1 195 ? 7.675 -6.684 -5.253 1.00 93.50 195 LEU A O 1
ATOM 1496 N N . GLY A 1 196 ? 6.266 -5.812 -6.777 1.00 93.94 196 GLY A N 1
ATOM 1497 C CA . GLY A 1 196 ? 5.545 -4.959 -5.835 1.00 93.94 196 GLY A CA 1
ATOM 1498 C C . GLY A 1 196 ? 4.708 -5.777 -4.852 1.00 93.94 196 GLY A C 1
ATOM 1499 O O . GLY A 1 196 ? 4.772 -5.549 -3.644 1.00 93.94 196 GLY A O 1
ATOM 1500 N N . HIS A 1 197 ? 3.971 -6.777 -5.346 1.00 96.62 197 HIS A N 1
ATOM 1501 C CA . HIS A 1 197 ? 3.199 -7.698 -4.499 1.00 96.62 197 HIS A CA 1
ATOM 1502 C C . HIS A 1 197 ? 4.107 -8.532 -3.600 1.00 96.62 197 HIS A C 1
ATOM 1504 O O . HIS A 1 197 ? 3.868 -8.624 -2.396 1.00 96.62 197 HIS A O 1
ATOM 1510 N N . LEU A 1 198 ? 5.191 -9.074 -4.160 1.00 97.19 198 LEU A N 1
ATOM 1511 C CA . LEU A 1 198 ? 6.196 -9.825 -3.415 1.00 97.19 198 LEU A CA 1
ATOM 1512 C C . LEU A 1 198 ? 6.826 -8.975 -2.303 1.00 97.19 198 LEU A C 1
ATOM 1514 O O . LEU A 1 198 ? 6.939 -9.446 -1.175 1.00 97.19 198 LEU A O 1
ATOM 1518 N N . GLY A 1 199 ? 7.182 -7.717 -2.582 1.00 97.50 199 GLY A N 1
ATOM 1519 C CA . GLY A 1 199 ? 7.706 -6.791 -1.574 1.00 97.50 199 GLY A CA 1
ATOM 1520 C C . GLY A 1 199 ? 6.729 -6.550 -0.423 1.00 97.50 199 GLY A C 1
ATOM 1521 O O . GLY A 1 199 ? 7.136 -6.521 0.741 1.00 97.50 199 GLY A O 1
ATOM 1522 N N . GLY A 1 200 ? 5.436 -6.458 -0.736 1.00 98.00 200 GLY A N 1
ATOM 1523 C CA . GLY A 1 200 ? 4.355 -6.415 0.246 1.00 98.00 200 GLY A CA 1
ATOM 1524 C C . GLY A 1 200 ? 4.315 -7.647 1.147 1.00 98.00 200 GLY A C 1
ATOM 1525 O O . GLY A 1 200 ? 4.378 -7.518 2.371 1.00 98.00 200 GLY A O 1
ATOM 1526 N N . ILE A 1 201 ? 4.277 -8.842 0.543 1.00 98.31 201 ILE A N 1
ATOM 1527 C CA . ILE A 1 201 ? 4.260 -10.127 1.264 1.00 98.31 201 ILE A CA 1
ATOM 1528 C C . ILE A 1 201 ? 5.483 -10.252 2.170 1.00 98.31 201 ILE A C 1
ATOM 1530 O O . ILE A 1 201 ? 5.343 -10.549 3.354 1.00 98.31 201 ILE A O 1
ATOM 1534 N N . LEU A 1 202 ? 6.682 -10.005 1.637 1.00 98.38 202 LEU A N 1
ATOM 1535 C CA . LEU A 1 202 ? 7.930 -10.129 2.390 1.00 98.38 202 LEU A CA 1
ATOM 1536 C C . LEU A 1 202 ? 7.984 -9.150 3.563 1.00 98.38 202 LEU A C 1
ATOM 1538 O O . LEU A 1 202 ? 8.408 -9.528 4.654 1.00 98.38 202 LEU A O 1
ATOM 1542 N N . THR A 1 203 ? 7.512 -7.918 3.368 1.00 98.12 203 THR A N 1
ATOM 1543 C CA . THR A 1 203 ? 7.457 -6.934 4.453 1.00 98.12 203 THR A CA 1
ATOM 1544 C C . THR A 1 203 ? 6.464 -7.355 5.534 1.00 98.12 203 THR A C 1
ATOM 1546 O O . THR A 1 203 ? 6.819 -7.364 6.712 1.00 98.12 203 THR A O 1
ATOM 1549 N N . GLY A 1 204 ? 5.250 -7.771 5.155 1.00 97.44 204 GLY A N 1
ATOM 1550 C CA . GLY A 1 204 ? 4.263 -8.292 6.104 1.00 97.44 204 GLY A CA 1
ATOM 1551 C C . GLY A 1 204 ? 4.780 -9.522 6.859 1.00 97.44 204 GLY A C 1
ATOM 1552 O O . GLY A 1 204 ? 4.617 -9.634 8.073 1.00 97.44 204 GLY A O 1
ATOM 1553 N N . GLN A 1 205 ? 5.501 -10.409 6.171 1.00 97.38 205 GLN A N 1
ATOM 1554 C CA . GLN A 1 205 ? 6.097 -11.598 6.772 1.00 97.38 205 GLN A CA 1
ATOM 1555 C C . GLN A 1 205 ? 7.209 -11.242 7.767 1.00 97.38 205 GLN A C 1
ATOM 1557 O O . GLN A 1 205 ? 7.276 -11.826 8.850 1.00 97.38 205 GLN A O 1
ATOM 1562 N N . ALA A 1 206 ? 8.044 -10.252 7.443 1.00 97.44 206 ALA A N 1
ATOM 1563 C CA . ALA A 1 206 ? 9.070 -9.734 8.343 1.00 97.44 206 ALA A CA 1
ATOM 1564 C C . ALA A 1 206 ? 8.467 -9.087 9.605 1.00 97.44 206 ALA A C 1
ATOM 1566 O O . ALA A 1 206 ? 9.037 -9.220 10.691 1.00 97.44 206 ALA A O 1
ATOM 1567 N N . MET A 1 207 ? 7.304 -8.432 9.494 1.00 95.75 207 MET A N 1
ATOM 1568 C CA . MET A 1 207 ? 6.552 -7.929 10.655 1.00 95.75 207 MET A CA 1
ATOM 1569 C C . MET A 1 207 ? 6.069 -9.076 11.540 1.00 95.75 207 MET A C 1
ATOM 1571 O O . MET A 1 207 ? 6.323 -9.065 12.743 1.00 95.75 207 MET A O 1
ATOM 1575 N N . VAL A 1 208 ? 5.446 -10.095 10.942 1.00 94.75 208 VAL A N 1
ATOM 1576 C CA . VAL A 1 208 ? 4.936 -11.281 11.648 1.00 94.75 208 VAL A CA 1
ATOM 1577 C C . VAL A 1 208 ? 6.054 -12.048 12.361 1.00 94.75 208 VAL A C 1
ATOM 1579 O O . VAL A 1 208 ? 5.913 -12.416 13.525 1.00 94.75 208 VAL A O 1
ATOM 1582 N N . TRP A 1 209 ? 7.205 -12.240 11.712 1.00 94.94 209 TRP A N 1
ATOM 1583 C CA . TRP A 1 209 ? 8.381 -12.858 12.340 1.00 94.94 209 TRP A CA 1
ATOM 1584 C C . TRP A 1 209 ? 9.062 -11.967 13.384 1.00 94.94 209 TRP A C 1
ATOM 1586 O O . TRP A 1 209 ? 9.939 -12.419 14.120 1.00 94.94 209 TRP A O 1
ATOM 1596 N N . GLY A 1 210 ? 8.663 -10.701 13.475 1.00 93.06 210 GLY A N 1
ATOM 1597 C CA . GLY A 1 210 ? 9.193 -9.752 14.437 1.00 93.06 210 GLY A CA 1
ATOM 1598 C C . GLY A 1 210 ? 10.556 -9.168 14.073 1.00 93.06 210 GLY A C 1
ATOM 1599 O O . GLY A 1 210 ? 11.186 -8.547 14.927 1.00 93.06 210 GLY A O 1
ATOM 1600 N N . TRP A 1 211 ? 11.014 -9.315 12.829 1.00 94.75 211 TRP A N 1
ATOM 1601 C CA . TRP A 1 211 ? 12.270 -8.719 12.354 1.00 94.75 211 TRP A CA 1
ATOM 1602 C C . TRP A 1 211 ? 12.220 -7.188 12.351 1.00 94.75 211 TRP A C 1
ATOM 1604 O O . TRP A 1 211 ? 13.249 -6.529 12.475 1.00 94.75 211 TRP A O 1
ATOM 1614 N N . LEU A 1 212 ? 11.014 -6.620 12.264 1.00 93.50 212 LEU A N 1
ATOM 1615 C CA . LEU A 1 212 ? 10.760 -5.177 12.289 1.00 93.50 212 LEU A CA 1
ATOM 1616 C C . LEU A 1 212 ? 10.253 -4.675 13.653 1.00 93.50 212 LEU A C 1
ATOM 1618 O O . LEU A 1 212 ? 9.768 -3.549 13.755 1.00 93.50 212 LEU A O 1
ATOM 1622 N N . LYS A 1 213 ? 10.379 -5.476 14.725 1.00 90.12 213 LYS A N 1
ATOM 1623 C CA . LYS A 1 213 ? 9.942 -5.091 16.085 1.00 90.12 213 LYS A CA 1
ATOM 1624 C C . LYS A 1 213 ? 10.578 -3.794 16.578 1.00 90.12 213 LYS A C 1
ATOM 1626 O O . LYS A 1 213 ? 9.930 -3.040 17.283 1.00 90.12 213 LYS A O 1
ATOM 1631 N N . TRP A 1 214 ? 11.822 -3.525 16.191 1.00 91.31 214 TRP A N 1
ATOM 1632 C CA . TRP A 1 214 ? 12.543 -2.304 16.563 1.00 91.31 214 TRP A CA 1
ATOM 1633 C C . TRP A 1 214 ? 11.997 -1.041 15.875 1.00 91.31 214 TRP A C 1
ATOM 1635 O O . TRP A 1 214 ? 12.201 0.056 16.384 1.00 91.31 214 TRP A O 1
ATOM 1645 N N . LEU A 1 215 ? 11.289 -1.189 14.748 1.00 91.94 215 LEU A N 1
ATOM 1646 C CA . LEU A 1 215 ? 10.568 -0.102 14.076 1.00 91.94 215 LEU A CA 1
ATOM 1647 C C . LEU A 1 215 ? 9.127 0.038 14.571 1.00 91.94 215 LEU A C 1
ATOM 1649 O O . LEU A 1 215 ? 8.542 1.107 14.429 1.00 91.94 215 LEU A O 1
ATOM 1653 N N . THR A 1 216 ? 8.562 -1.033 15.132 1.00 91.31 216 THR A N 1
ATOM 1654 C CA . THR A 1 216 ? 7.159 -1.081 15.543 1.00 91.31 216 THR A CA 1
ATOM 1655 C C . THR A 1 216 ? 7.010 -0.503 16.953 1.00 91.31 216 THR A C 1
ATOM 1657 O O . THR A 1 216 ? 7.613 -1.035 17.889 1.00 91.31 216 THR A O 1
ATOM 1660 N N . PRO A 1 217 ? 6.221 0.568 17.155 1.00 90.19 217 PRO A N 1
ATOM 1661 C CA . PRO A 1 217 ? 6.032 1.141 18.480 1.00 90.19 217 PRO A CA 1
ATOM 1662 C C . PRO A 1 217 ? 5.339 0.135 19.404 1.00 90.19 217 PRO A C 1
ATOM 1664 O O . PRO A 1 217 ? 4.424 -0.584 19.000 1.00 90.19 217 PRO A O 1
ATOM 1667 N N . SER A 1 218 ? 5.756 0.102 20.671 1.00 88.06 218 SER A N 1
ATOM 1668 C CA . SER A 1 218 ? 5.054 -0.682 21.691 1.00 88.06 218 SER A CA 1
ATOM 1669 C C . SER A 1 218 ? 3.648 -0.126 21.935 1.00 88.06 218 SER A C 1
ATOM 1671 O O . SER A 1 218 ? 3.431 1.077 21.781 1.00 88.06 218 SER A O 1
ATOM 1673 N N . GLY A 1 219 ? 2.719 -0.961 22.412 1.00 84.94 219 GLY A N 1
ATOM 1674 C CA . GLY A 1 219 ? 1.354 -0.522 22.739 1.00 84.94 219 GLY A CA 1
ATOM 1675 C C . GLY A 1 219 ? 1.321 0.676 23.693 1.00 84.94 219 GLY A C 1
ATOM 1676 O O . GLY A 1 219 ? 0.666 1.670 23.410 1.00 84.94 219 GLY A O 1
ATOM 1677 N N . SER A 1 220 ? 2.166 0.677 24.730 1.00 85.31 220 SER A N 1
ATOM 1678 C CA . SER A 1 220 ? 2.291 1.825 25.644 1.00 85.31 220 SER A CA 1
ATOM 1679 C C . SER A 1 220 ? 2.836 3.094 24.979 1.00 85.31 220 SER A C 1
ATOM 1681 O O . SER A 1 220 ? 2.573 4.202 25.435 1.00 85.31 220 SER A O 1
ATOM 1683 N N . THR A 1 221 ? 3.621 2.966 23.906 1.00 88.12 221 THR A N 1
ATOM 1684 C CA . THR A 1 221 ? 4.067 4.115 23.105 1.00 88.12 221 THR A CA 1
ATOM 1685 C C . THR A 1 221 ? 2.927 4.652 22.251 1.00 88.12 221 THR A C 1
ATOM 1687 O O . THR A 1 221 ? 2.774 5.868 22.166 1.00 88.12 221 THR A O 1
ATOM 1690 N N . VAL A 1 222 ? 2.114 3.766 21.672 1.00 89.81 222 VAL A N 1
ATOM 1691 C CA . VAL A 1 222 ? 0.913 4.134 20.912 1.00 89.81 222 VAL A CA 1
ATOM 1692 C C . VAL A 1 222 ? -0.089 4.851 21.819 1.00 89.81 222 VAL A C 1
ATOM 1694 O O . VAL A 1 222 ? -0.488 5.961 21.496 1.00 89.81 222 VAL A O 1
ATOM 1697 N N . GLU A 1 223 ? -0.379 4.323 23.009 1.00 87.44 223 GLU A N 1
ATOM 1698 C CA . GLU A 1 223 ? -1.254 4.979 23.996 1.00 87.44 223 GLU A CA 1
ATOM 1699 C C . GLU A 1 223 ? -0.737 6.366 24.416 1.00 87.44 223 GLU A C 1
ATOM 1701 O O . GLU A 1 223 ? -1.503 7.324 24.553 1.00 87.44 223 GLU A O 1
ATOM 1706 N N . ARG A 1 224 ? 0.584 6.517 24.597 1.00 87.00 224 ARG A N 1
ATOM 1707 C CA . ARG A 1 224 ? 1.201 7.827 24.874 1.00 87.00 224 ARG A CA 1
ATOM 1708 C C . ARG A 1 224 ? 1.068 8.790 23.697 1.00 87.00 224 ARG A C 1
ATOM 1710 O O . ARG A 1 224 ? 0.890 9.985 23.916 1.00 87.00 224 ARG A O 1
ATOM 1717 N N . LEU A 1 225 ? 1.189 8.304 22.465 1.00 87.88 225 LEU A N 1
ATOM 1718 C CA . LEU A 1 225 ? 0.997 9.117 21.263 1.00 87.88 225 LEU A CA 1
ATOM 1719 C C . LEU A 1 225 ? -0.460 9.565 21.134 1.00 87.88 225 LEU A C 1
ATOM 1721 O O . LEU A 1 225 ? -0.709 10.747 20.907 1.00 87.88 225 LEU A O 1
ATOM 1725 N N . GLU A 1 226 ? -1.404 8.652 21.352 1.00 88.06 226 GLU A N 1
ATOM 1726 C CA . GLU A 1 226 ? -2.838 8.939 21.330 1.00 88.06 226 GLU A CA 1
ATOM 1727 C C . GLU A 1 226 ? -3.206 9.965 22.407 1.00 88.06 226 GLU A C 1
ATOM 1729 O O . GLU A 1 226 ? -3.823 10.975 22.103 1.00 88.06 226 GLU A O 1
ATOM 1734 N N . SER A 1 227 ? -2.746 9.797 23.645 1.00 84.50 227 SER A N 1
ATOM 1735 C CA . SER A 1 227 ? -3.078 10.724 24.738 1.00 84.50 227 SER A CA 1
ATOM 1736 C C . SER A 1 227 ? -2.391 12.095 24.662 1.00 84.50 227 SER A C 1
ATOM 1738 O O . SER A 1 227 ? -2.945 13.074 25.159 1.00 84.50 227 SER A O 1
ATOM 1740 N N . ARG A 1 228 ? -1.186 12.190 24.079 1.00 83.44 228 ARG A N 1
ATOM 1741 C CA . ARG A 1 228 ? -0.368 13.420 24.117 1.00 83.44 228 ARG A CA 1
ATOM 1742 C C . ARG A 1 228 ? -0.366 14.222 22.821 1.00 83.44 228 ARG A C 1
ATOM 1744 O O . ARG A 1 228 ? -0.254 15.443 22.879 1.00 83.44 228 ARG A O 1
ATOM 1751 N N . TRP A 1 229 ? -0.408 13.550 21.675 1.00 77.75 229 TRP A N 1
ATOM 1752 C CA . TRP A 1 229 ? -0.174 14.179 20.371 1.00 77.75 229 TRP A CA 1
ATOM 1753 C C . TRP A 1 229 ? -1.404 14.176 19.472 1.00 77.75 229 TRP A C 1
ATOM 1755 O O . TRP A 1 229 ? -1.505 15.035 18.597 1.00 77.75 229 TRP A O 1
ATOM 1765 N N . MET A 1 230 ? -2.347 13.254 19.680 1.00 78.88 230 MET A N 1
ATOM 1766 C CA . MET A 1 230 ? -3.601 13.293 18.939 1.00 78.88 230 MET A CA 1
ATOM 1767 C C . MET A 1 230 ? -4.531 14.330 19.569 1.00 78.88 230 MET A C 1
ATOM 1769 O O . MET A 1 230 ? -4.813 14.261 20.767 1.00 78.88 230 MET A O 1
ATOM 1773 N N . PRO A 1 231 ? -5.026 15.307 18.791 1.00 77.06 231 PRO A N 1
ATOM 1774 C CA . PRO A 1 231 ? -5.950 16.283 19.332 1.00 77.06 231 PRO A CA 1
ATOM 1775 C C . PRO A 1 231 ? -7.254 15.583 19.732 1.00 77.06 231 PRO A C 1
ATOM 1777 O O . PRO A 1 231 ? -7.711 14.656 19.059 1.00 77.06 231 PRO A O 1
ATOM 1780 N N . SER A 1 232 ? -7.873 16.044 20.818 1.00 75.69 232 SER A N 1
ATOM 1781 C CA . SER A 1 232 ? -9.070 15.420 21.398 1.00 75.69 232 SER A CA 1
ATOM 1782 C C . SER A 1 232 ? -10.211 15.258 20.392 1.00 75.69 232 SER A C 1
ATOM 1784 O O . SER A 1 232 ? -10.895 14.238 20.410 1.00 75.69 232 SER A O 1
ATOM 1786 N N . TRP A 1 233 ? -10.367 16.198 19.455 1.00 78.25 233 TRP A N 1
ATOM 1787 C CA . TRP A 1 233 ? -11.369 16.104 18.390 1.00 78.25 233 TRP A CA 1
ATOM 1788 C C . TRP A 1 233 ? -11.141 14.909 17.454 1.00 78.25 233 TRP A C 1
ATOM 1790 O O . TRP A 1 233 ? -12.110 14.325 16.982 1.00 78.25 233 TRP A O 1
ATOM 1800 N N . ALA A 1 234 ? -9.888 14.519 17.194 1.00 75.19 234 ALA A N 1
ATOM 1801 C CA . ALA A 1 234 ? -9.566 13.402 16.307 1.00 75.19 234 ALA A CA 1
ATOM 1802 C C . ALA A 1 234 ? -9.856 12.055 16.978 1.00 75.19 234 ALA A C 1
ATOM 1804 O O . ALA A 1 234 ? -10.353 11.141 16.326 1.00 75.19 234 ALA A O 1
ATOM 1805 N N . LEU A 1 235 ? -9.601 11.958 18.286 1.00 79.00 235 LEU A N 1
ATOM 1806 C CA . LEU A 1 235 ? -9.939 10.783 19.096 1.00 79.00 235 LEU A CA 1
ATOM 1807 C C . LEU A 1 235 ? -11.451 10.630 19.300 1.00 79.00 235 LEU A C 1
ATOM 1809 O O . LEU A 1 235 ? -11.943 9.522 19.475 1.00 79.00 235 LEU A O 1
ATOM 1813 N N . GLN A 1 236 ? -12.188 11.742 19.280 1.00 75.94 236 GLN A N 1
ATOM 1814 C CA . GLN A 1 236 ? -13.647 11.767 19.394 1.00 75.94 236 GLN A CA 1
ATOM 1815 C C . GLN A 1 236 ? -14.361 11.469 18.072 1.00 75.94 236 GLN A C 1
ATOM 1817 O O . GLN A 1 236 ? -15.588 11.360 18.058 1.00 75.94 236 GLN A O 1
ATOM 1822 N N . LEU A 1 237 ? -13.630 11.333 16.959 1.00 78.12 237 LEU A N 1
ATOM 1823 C CA . LEU A 1 237 ? -14.232 10.908 15.703 1.00 78.12 237 LEU A CA 1
ATOM 1824 C C . LEU A 1 237 ? -14.809 9.496 15.895 1.00 78.12 237 LEU A C 1
ATOM 1826 O O . LEU A 1 237 ? -14.039 8.573 16.150 1.00 78.12 237 LEU A O 1
ATOM 1830 N N . PRO A 1 238 ? -16.124 9.283 15.684 1.00 75.31 238 PRO A N 1
ATOM 1831 C CA . PRO A 1 238 ? -16.752 7.970 15.843 1.00 75.31 238 PRO A CA 1
ATOM 1832 C C . PRO A 1 238 ? -16.049 6.793 15.134 1.00 75.31 238 PRO A C 1
ATOM 1834 O O . PRO A 1 238 ? -16.087 5.688 15.667 1.00 75.31 238 PRO A O 1
ATOM 1837 N N . PRO A 1 239 ? -15.417 6.964 13.951 1.00 85.81 239 PRO A N 1
ATOM 1838 C CA . PRO A 1 239 ? -14.706 5.869 13.288 1.00 85.81 239 PRO A CA 1
ATOM 1839 C C . PRO A 1 239 ? -13.263 5.650 13.777 1.00 85.81 239 PRO A C 1
ATOM 1841 O O . PRO A 1 239 ? -12.620 4.721 13.290 1.00 85.81 239 PRO A O 1
ATOM 1844 N N . TYR A 1 240 ? -12.716 6.498 14.657 1.00 87.19 240 TYR A N 1
ATOM 1845 C CA . TYR A 1 240 ? -11.373 6.307 15.211 1.00 87.19 240 TYR A CA 1
ATOM 1846 C C . TYR A 1 240 ? -11.384 5.173 16.240 1.00 87.19 240 TYR A C 1
ATOM 1848 O O . TYR A 1 240 ? -12.249 5.127 17.112 1.00 87.19 240 TYR A O 1
ATOM 1856 N N . ILE A 1 241 ? -10.410 4.267 16.159 1.00 89.06 241 ILE A N 1
ATOM 1857 C CA . ILE A 1 241 ? -10.285 3.125 17.067 1.00 89.06 241 ILE A CA 1
ATOM 1858 C C . ILE A 1 241 ? -9.003 3.289 17.878 1.00 89.06 241 ILE A C 1
ATOM 1860 O O . ILE A 1 241 ? -7.905 3.221 17.327 1.00 89.06 241 ILE A O 1
ATOM 1864 N N . LEU A 1 242 ? -9.157 3.499 19.186 1.00 87.50 242 LEU A N 1
ATOM 1865 C CA . LEU A 1 242 ? -8.043 3.562 20.135 1.00 87.50 242 LEU A CA 1
ATOM 1866 C C . LEU A 1 242 ? -7.315 2.223 20.211 1.00 87.50 242 LEU A C 1
ATOM 1868 O O . LEU A 1 242 ? -7.937 1.157 20.158 1.00 87.50 242 LEU A O 1
ATOM 1872 N N . HIS A 1 243 ? -6.002 2.279 20.406 1.00 83.38 243 HIS A N 1
ATOM 1873 C CA . HIS A 1 243 ? -5.245 1.089 20.746 1.00 83.38 243 HIS A CA 1
ATOM 1874 C C . HIS A 1 243 ? -5.569 0.671 22.185 1.00 83.38 243 HIS A C 1
ATOM 1876 O O . HIS A 1 243 ? -5.226 1.359 23.142 1.00 83.38 243 HIS A O 1
ATOM 1882 N N . THR A 1 244 ? -6.225 -0.472 22.370 1.00 70.06 244 THR A N 1
ATOM 1883 C CA . THR A 1 244 ? -6.393 -1.050 23.706 1.00 70.06 244 THR A CA 1
ATOM 1884 C C . THR A 1 244 ? -5.102 -1.779 24.072 1.00 70.06 244 THR A C 1
ATOM 1886 O O . THR A 1 244 ? -4.821 -2.801 23.448 1.00 70.06 244 THR A O 1
ATOM 1889 N N . GLY A 1 245 ? -4.322 -1.281 25.043 1.00 52.69 245 GLY A N 1
ATOM 1890 C CA . GLY A 1 245 ? -3.003 -1.791 25.462 1.00 52.69 245 GLY A CA 1
ATOM 1891 C C . GLY A 1 245 ? -2.935 -3.200 26.048 1.00 52.69 245 GLY A C 1
ATOM 1892 O O . GLY A 1 245 ? -2.173 -3.459 26.980 1.00 52.69 245 GLY A O 1
ATOM 1893 N N . GLY A 1 246 ? -3.682 -4.149 25.494 1.00 46.50 246 GLY A N 1
ATOM 1894 C CA . GLY A 1 246 ? -3.389 -5.555 25.669 1.00 46.50 246 GLY A CA 1
ATOM 1895 C C . GLY A 1 246 ? -2.032 -5.860 25.042 1.00 46.50 246 GLY A C 1
ATOM 1896 O O . GLY A 1 246 ? -1.888 -5.889 23.820 1.00 46.50 246 GLY A O 1
ATOM 1897 N N . THR A 1 247 ? -1.039 -6.178 25.875 1.00 41.47 247 THR A N 1
ATOM 1898 C CA . THR A 1 247 ? -0.059 -7.216 25.515 1.00 41.47 247 THR A CA 1
ATOM 1899 C C . THR A 1 247 ? -0.803 -8.320 24.774 1.00 41.47 247 THR A C 1
ATOM 1901 O O . THR A 1 247 ? -1.841 -8.714 25.287 1.00 41.47 247 THR A O 1
ATOM 1904 N N . SER A 1 248 ? -0.315 -8.753 23.606 1.00 40.19 248 SER A N 1
ATOM 1905 C CA . SER A 1 248 ? -0.902 -9.662 22.595 1.00 40.19 248 SER A CA 1
ATOM 1906 C C . SER A 1 248 ? -1.640 -10.937 23.080 1.00 40.19 248 SER A C 1
ATOM 1908 O O . SER A 1 248 ? -1.386 -12.039 22.606 1.00 40.19 248 SER A O 1
ATOM 1910 N N . THR A 1 249 ? -2.586 -10.802 23.996 1.00 36.66 249 THR A N 1
ATOM 1911 C CA . THR A 1 249 ? -3.413 -11.819 24.636 1.00 36.66 249 THR A CA 1
ATOM 1912 C C . THR A 1 249 ? -4.746 -11.148 24.944 1.00 36.66 249 THR A C 1
ATOM 1914 O O . THR A 1 249 ? -4.828 -10.229 25.757 1.00 36.66 249 THR A O 1
ATOM 1917 N N . LEU A 1 250 ? -5.762 -11.577 24.207 1.00 33.75 250 LEU A N 1
ATOM 1918 C CA . LEU A 1 250 ? -7.118 -11.036 24.165 1.00 33.75 250 LEU A CA 1
ATOM 1919 C C . LEU A 1 250 ? -7.772 -10.949 25.561 1.00 33.75 250 LEU A C 1
ATOM 1921 O O . LEU A 1 250 ? -7.568 -11.852 26.376 1.00 33.75 250 LEU A O 1
ATOM 1925 N N . PRO A 1 251 ? -8.658 -9.968 25.822 1.00 32.47 251 PRO A N 1
ATOM 1926 C CA . PRO A 1 251 ? -9.689 -10.148 26.829 1.00 32.47 251 PRO A CA 1
ATOM 1927 C C . PRO A 1 251 ? -10.712 -11.171 26.319 1.00 32.47 251 PRO A C 1
ATOM 1929 O O . PRO A 1 251 ? -11.304 -11.013 25.252 1.00 32.47 251 PRO A O 1
ATOM 1932 N N . VAL A 1 252 ? -10.919 -12.224 27.111 1.00 35.94 252 VAL A N 1
ATOM 1933 C CA . VAL A 1 252 ? -12.056 -13.141 26.985 1.00 35.94 252 VAL A CA 1
ATOM 1934 C C . VAL A 1 252 ? -13.349 -12.328 27.067 1.00 35.94 252 VAL A C 1
ATOM 1936 O O . VAL A 1 252 ? -13.519 -11.489 27.953 1.00 35.94 252 VAL A O 1
ATOM 1939 N N . SER A 1 253 ? -14.234 -12.584 26.108 1.00 34.44 253 SER A N 1
ATOM 1940 C CA . SER A 1 253 ? -15.541 -11.971 25.895 1.00 34.44 253 SER A CA 1
ATOM 1941 C C . SER A 1 253 ? -16.282 -11.604 27.186 1.00 34.44 253 SER A C 1
ATOM 1943 O O . SER A 1 253 ? -16.600 -12.471 27.997 1.00 34.44 253 SER A O 1
ATOM 1945 N N . ARG A 1 254 ? -16.681 -10.334 27.324 1.00 28.16 254 ARG A N 1
ATOM 1946 C CA . ARG A 1 254 ? -17.937 -10.008 28.014 1.00 28.16 254 ARG A CA 1
ATOM 1947 C C . ARG A 1 254 ? -19.002 -9.792 26.954 1.00 28.16 254 ARG A C 1
ATOM 1949 O O . ARG A 1 254 ? -18.899 -8.877 26.142 1.00 28.16 254 ARG A O 1
ATOM 1956 N N . SER A 1 255 ? -20.003 -10.662 26.970 1.00 30.36 255 SER A N 1
ATOM 1957 C CA . SER A 1 255 ? -21.199 -10.579 26.143 1.00 30.36 255 SER A CA 1
ATOM 1958 C C . SER A 1 255 ? -21.902 -9.239 26.355 1.00 30.36 255 SER A C 1
ATOM 1960 O O . SER A 1 255 ? -22.555 -9.029 27.373 1.00 30.36 255 SER A O 1
ATOM 1962 N N . ALA A 1 256 ? -21.795 -8.338 25.382 1.00 26.31 256 ALA A N 1
ATOM 1963 C CA . ALA A 1 256 ? -22.780 -7.287 25.186 1.00 26.31 256 ALA A CA 1
ATOM 1964 C C . ALA A 1 256 ? -23.775 -7.805 24.143 1.00 26.31 256 ALA A C 1
ATOM 1966 O O . ALA A 1 256 ? -23.461 -7.917 22.960 1.00 26.31 256 ALA A O 1
ATOM 1967 N N . SER A 1 257 ? -24.964 -8.185 24.608 1.00 26.55 257 SER A N 1
ATOM 1968 C CA . SER A 1 257 ? -26.103 -8.518 23.756 1.00 26.55 257 SER A CA 1
ATOM 1969 C C . SER A 1 257 ? -26.508 -7.279 22.953 1.00 26.55 257 SER A C 1
ATOM 1971 O O . SER A 1 257 ? -27.225 -6.419 23.460 1.00 26.55 257 SER A O 1
ATOM 1973 N N . ILE A 1 258 ? -26.059 -7.181 21.701 1.00 29.75 258 ILE A N 1
ATOM 1974 C CA . ILE A 1 258 ? -26.593 -6.224 20.729 1.00 29.75 258 ILE A CA 1
ATOM 1975 C C . ILE A 1 258 ? -27.645 -6.964 19.901 1.00 29.75 258 ILE A C 1
ATOM 1977 O O . ILE A 1 258 ? -27.317 -7.759 19.017 1.00 29.75 258 ILE A O 1
ATOM 1981 N N . ASN A 1 259 ? -28.918 -6.690 20.194 1.00 28.33 259 ASN A N 1
ATOM 1982 C CA . ASN A 1 259 ? -30.049 -7.090 19.359 1.00 28.33 259 ASN A CA 1
ATOM 1983 C C . ASN A 1 259 ? -29.856 -6.504 17.952 1.00 28.33 259 ASN A C 1
ATOM 1985 O O . ASN A 1 259 ? -30.097 -5.325 17.705 1.00 28.33 259 ASN A O 1
ATOM 1989 N N . SER A 1 260 ? -29.376 -7.334 17.030 1.00 32.97 260 SER A N 1
ATOM 1990 C CA . SER A 1 260 ? -29.046 -6.938 15.664 1.00 32.97 260 SER A CA 1
ATOM 1991 C C . SER A 1 260 ? -30.263 -7.126 14.761 1.00 32.97 260 SER A C 1
ATOM 1993 O O . SER A 1 260 ? -30.371 -8.111 14.039 1.00 32.97 260 SER A O 1
ATOM 1995 N N . GLY A 1 261 ? -31.190 -6.171 14.801 1.00 29.31 261 GLY A N 1
ATOM 1996 C CA . GLY A 1 261 ? -32.304 -6.057 13.853 1.00 29.31 261 GLY A CA 1
ATOM 1997 C C . GLY A 1 261 ? -31.930 -5.313 12.564 1.00 29.31 261 GLY A C 1
ATOM 1998 O O . GLY A 1 261 ? -32.694 -4.465 12.116 1.00 29.31 261 GLY A O 1
ATOM 1999 N N . ALA A 1 262 ? -30.748 -5.561 11.987 1.00 30.25 262 ALA A N 1
ATOM 2000 C CA . ALA A 1 262 ? -30.321 -4.907 10.746 1.00 30.25 262 ALA A CA 1
ATOM 2001 C C . ALA A 1 262 ? -30.665 -5.772 9.513 1.00 30.25 262 ALA A C 1
ATOM 2003 O O . ALA A 1 262 ? -30.399 -6.978 9.526 1.00 30.25 262 ALA A O 1
ATOM 2004 N N . PRO A 1 263 ? -31.225 -5.197 8.430 1.00 29.58 263 PRO A N 1
ATOM 2005 C CA . PRO A 1 263 ? -31.578 -5.956 7.237 1.00 29.58 263 PRO A CA 1
ATOM 2006 C C . PRO A 1 263 ? -30.307 -6.422 6.516 1.00 29.58 263 PRO A C 1
ATOM 2008 O O . PRO A 1 263 ? -29.450 -5.626 6.131 1.00 29.58 263 PRO A O 1
ATOM 2011 N N . ALA A 1 264 ? -30.175 -7.736 6.337 1.00 32.75 264 ALA A N 1
ATOM 2012 C CA . ALA A 1 264 ? -29.062 -8.342 5.621 1.00 32.75 264 ALA A CA 1
ATOM 2013 C C . ALA A 1 264 ? -29.201 -8.099 4.110 1.00 32.75 264 ALA A C 1
ATOM 2015 O O . ALA A 1 264 ? -30.046 -8.699 3.446 1.00 32.75 264 ALA A O 1
ATOM 2016 N N . PHE A 1 265 ? -28.336 -7.254 3.551 1.00 35.72 265 PHE A N 1
ATOM 2017 C CA . PHE A 1 265 ? -28.148 -7.143 2.107 1.00 35.72 265 PHE A CA 1
ATOM 2018 C C . PHE A 1 265 ? -27.564 -8.463 1.568 1.00 35.72 265 PHE A C 1
ATOM 2020 O O . PHE A 1 265 ? -26.436 -8.834 1.905 1.00 35.72 265 PHE A O 1
ATOM 2027 N N . ARG A 1 266 ? -28.340 -9.209 0.768 1.00 28.14 266 ARG A N 1
ATOM 2028 C CA . ARG A 1 266 ? -27.877 -10.427 0.081 1.00 28.14 266 ARG A CA 1
ATOM 2029 C C . ARG A 1 266 ? -27.326 -10.053 -1.294 1.00 28.14 266 ARG A C 1
ATOM 2031 O O . ARG A 1 266 ? -28.086 -9.719 -2.196 1.00 28.14 266 ARG A O 1
ATOM 2038 N N . LEU A 1 267 ? -26.008 -10.138 -1.446 1.00 33.56 267 LEU A N 1
ATOM 2039 C CA . LEU A 1 267 ? -25.355 -10.160 -2.757 1.00 33.56 267 LEU A CA 1
ATOM 2040 C C . LEU A 1 267 ? -25.653 -11.492 -3.479 1.00 33.56 267 LEU A C 1
ATOM 2042 O O . LEU A 1 267 ? -25.896 -12.498 -2.804 1.00 33.56 267 LEU A O 1
ATOM 2046 N N . PRO A 1 268 ? -25.601 -11.532 -4.826 1.00 28.47 268 PRO A N 1
ATOM 2047 C CA . PRO A 1 268 ? -25.676 -12.771 -5.600 1.00 28.47 268 PRO A CA 1
ATOM 2048 C C . PRO A 1 268 ? -24.657 -13.807 -5.097 1.00 28.47 268 PRO A C 1
ATOM 2050 O O . PRO A 1 268 ? -23.532 -13.458 -4.727 1.00 28.47 268 PRO A O 1
ATOM 2053 N N . SER A 1 269 ? -25.058 -15.080 -5.073 1.00 35.59 269 SER A N 1
ATOM 2054 C CA . SER A 1 269 ? -24.395 -16.191 -4.364 1.00 35.59 269 SER A CA 1
ATOM 2055 C C . SER A 1 269 ? -22.926 -16.439 -4.730 1.00 35.59 269 SER A C 1
ATOM 2057 O O . SER A 1 269 ? -22.205 -17.058 -3.954 1.00 35.59 269 SER A O 1
ATOM 2059 N N . THR A 1 270 ? -22.444 -15.918 -5.856 1.00 34.91 270 THR A N 1
ATOM 2060 C CA . THR A 1 270 ? -21.048 -16.036 -6.298 1.00 34.91 270 THR A CA 1
ATOM 2061 C C . THR A 1 270 ? -20.119 -14.952 -5.736 1.00 34.91 270 THR A C 1
ATOM 2063 O O . THR A 1 270 ? -18.940 -15.222 -5.536 1.00 34.91 270 THR A O 1
ATOM 2066 N N . ALA A 1 271 ? -20.623 -13.759 -5.392 1.00 31.44 271 ALA A N 1
ATOM 2067 C CA . ALA A 1 271 ? -19.829 -12.690 -4.760 1.00 31.44 271 ALA A CA 1
ATOM 2068 C C . ALA A 1 271 ? -19.844 -12.762 -3.218 1.00 31.44 271 ALA A C 1
ATOM 2070 O O . ALA A 1 271 ? -18.943 -12.257 -2.546 1.00 31.44 271 ALA A O 1
ATOM 2071 N N . GLY A 1 272 ? -20.862 -13.411 -2.641 1.00 30.08 272 GLY A N 1
ATOM 2072 C CA . GLY A 1 272 ? -21.041 -13.528 -1.190 1.00 30.08 272 GLY A CA 1
ATOM 2073 C C . GLY A 1 272 ? -20.020 -14.429 -0.489 1.00 30.08 272 GLY A C 1
ATOM 2074 O O . GLY A 1 272 ? -19.674 -14.167 0.662 1.00 30.08 272 GLY A O 1
ATOM 2075 N N . ASN A 1 273 ? -19.491 -15.446 -1.175 1.00 36.25 273 ASN A N 1
ATOM 2076 C CA . ASN A 1 273 ? -18.596 -16.434 -0.561 1.00 36.25 273 ASN A CA 1
ATOM 2077 C C . ASN A 1 273 ? -17.194 -15.875 -0.268 1.00 36.25 273 ASN A C 1
ATOM 2079 O O . ASN A 1 273 ? -16.571 -16.269 0.716 1.00 36.25 273 ASN A O 1
ATOM 2083 N N . TRP A 1 274 ? -16.724 -14.901 -1.056 1.00 38.34 274 TRP A N 1
ATOM 2084 C CA . TRP A 1 274 ? -15.455 -14.212 -0.802 1.00 38.34 274 TRP A CA 1
ATOM 2085 C C . TRP A 1 274 ? -15.534 -13.310 0.447 1.00 38.34 274 TRP A C 1
ATOM 2087 O O . TRP A 1 274 ? -14.635 -13.328 1.283 1.00 38.34 274 TRP A O 1
ATOM 2097 N N . LEU A 1 275 ? -16.662 -12.614 0.648 1.00 37.12 275 LEU A N 1
ATOM 2098 C CA . LEU A 1 275 ? -16.929 -11.801 1.848 1.00 37.12 275 LEU A CA 1
ATOM 2099 C C . LEU A 1 275 ? -17.251 -12.642 3.099 1.00 37.12 275 LEU A C 1
ATOM 2101 O O . LEU A 1 275 ? -17.005 -12.194 4.218 1.00 37.12 275 LEU A O 1
ATOM 2105 N N . GLN A 1 276 ? -17.807 -13.848 2.945 1.00 40.59 276 GLN A N 1
ATOM 2106 C CA . GLN A 1 276 ? -18.116 -14.739 4.073 1.00 40.59 276 GLN A CA 1
ATOM 2107 C C . GLN A 1 276 ? -16.864 -15.317 4.738 1.00 40.59 276 GLN A C 1
ATOM 2109 O O . GLN A 1 276 ? -16.858 -15.472 5.957 1.00 40.59 276 GLN A O 1
ATOM 2114 N N . GLY A 1 277 ? -15.789 -15.552 3.980 1.00 37.12 277 GLY A N 1
ATOM 2115 C CA . GLY A 1 277 ? -14.522 -16.055 4.518 1.00 37.12 277 GLY A CA 1
ATOM 2116 C C . GLY A 1 277 ? -13.759 -15.071 5.415 1.00 37.12 277 GLY A C 1
ATOM 2117 O O . GLY A 1 277 ? -12.726 -15.447 5.960 1.00 37.12 277 GLY A O 1
ATOM 2118 N N . HIS A 1 278 ? -14.209 -13.816 5.544 1.00 39.78 278 HIS A N 1
ATOM 2119 C CA . HIS A 1 278 ? -13.589 -12.769 6.379 1.00 39.78 278 HIS A CA 1
ATOM 2120 C C . HIS A 1 278 ? -14.582 -12.189 7.412 1.00 39.78 278 HIS A C 1
ATOM 2122 O O . HIS A 1 278 ? -14.417 -11.075 7.908 1.00 39.78 278 HIS A O 1
ATOM 2128 N N . ARG A 1 279 ? -15.653 -12.926 7.751 1.00 38.44 279 ARG A N 1
ATOM 2129 C CA . ARG A 1 279 ? -16.626 -12.511 8.775 1.00 38.44 279 ARG A CA 1
ATOM 2130 C C . ARG A 1 279 ? -16.114 -12.807 10.184 1.00 38.44 279 ARG A C 1
ATOM 2132 O O . ARG A 1 279 ? -16.173 -13.941 10.638 1.00 38.44 279 ARG A O 1
ATOM 2139 N N . TRP A 1 280 ? -15.755 -11.770 10.931 1.00 32.84 280 TRP A N 1
ATOM 2140 C CA . TRP A 1 280 ? -15.461 -11.856 12.372 1.00 32.84 280 TRP A CA 1
ATOM 2141 C C . TRP A 1 280 ? -16.709 -11.808 13.273 1.00 32.84 280 TRP A C 1
ATOM 2143 O O . TRP A 1 280 ? -16.615 -11.440 14.438 1.00 32.84 280 TRP A O 1
ATOM 2153 N N . ALA A 1 281 ? -17.897 -12.133 12.751 1.00 31.03 281 ALA A N 1
ATOM 2154 C CA . ALA A 1 281 ? -19.154 -11.862 13.458 1.00 31.03 281 ALA A CA 1
ATOM 2155 C C . ALA A 1 281 ? -20.096 -13.059 13.653 1.00 31.03 281 ALA A C 1
ATOM 2157 O O . ALA A 1 281 ? -21.186 -12.851 14.173 1.00 31.03 281 ALA A O 1
ATOM 2158 N N . GLN A 1 282 ? -19.739 -14.293 13.273 1.00 29.86 282 GLN A N 1
ATOM 2159 C CA . GLN A 1 282 ? -20.596 -15.451 13.567 1.00 29.86 282 GLN A CA 1
ATOM 2160 C C . GLN A 1 282 ? -19.789 -16.655 14.052 1.00 29.86 282 GLN A C 1
ATOM 2162 O O . GLN A 1 282 ? -19.105 -17.323 13.284 1.00 29.86 282 GLN A O 1
ATOM 2167 N N . VAL A 1 283 ? -19.899 -16.909 15.357 1.00 28.38 283 VAL A N 1
ATOM 2168 C CA . VAL A 1 283 ? -19.555 -18.181 15.999 1.00 28.38 283 VAL A CA 1
ATOM 2169 C C . VAL A 1 283 ? -20.663 -19.187 15.648 1.00 28.38 283 VAL A C 1
ATOM 2171 O O . VAL A 1 283 ? -21.836 -18.830 15.780 1.00 28.38 283 VAL A O 1
ATOM 2174 N N . PRO A 1 284 ? -20.356 -20.423 15.215 1.00 29.61 284 PRO A N 1
ATOM 2175 C CA . PRO A 1 284 ? -21.353 -21.484 15.137 1.00 29.61 284 PRO A CA 1
ATOM 2176 C C . PRO A 1 284 ? -21.843 -21.813 16.549 1.00 29.61 284 PRO A C 1
ATOM 2178 O O . PRO A 1 284 ? -21.049 -22.174 17.414 1.00 29.61 284 PRO A O 1
ATOM 2181 N N . THR A 1 285 ? -23.143 -21.693 16.799 1.00 27.88 285 THR A N 1
ATOM 2182 C CA . THR A 1 285 ? -23.766 -22.234 18.008 1.00 27.88 285 THR A CA 1
ATOM 2183 C C . THR A 1 285 ? -23.738 -23.757 17.918 1.00 27.88 285 THR A C 1
ATOM 2185 O O . THR A 1 285 ? -24.557 -24.354 17.223 1.00 27.88 285 THR A O 1
ATOM 2188 N N . THR A 1 286 ? -22.771 -24.389 18.572 1.00 31.12 286 THR A N 1
ATOM 2189 C CA . THR A 1 286 ? -22.861 -25.804 18.936 1.00 31.12 286 THR A CA 1
ATOM 2190 C C . THR A 1 286 ? -23.599 -25.891 20.266 1.00 31.12 286 THR A C 1
ATOM 2192 O O . THR A 1 286 ? -23.147 -25.295 21.248 1.00 31.12 286 THR A O 1
ATOM 2195 N N . ASP A 1 287 ? -24.736 -26.588 20.281 1.00 29.89 287 ASP A N 1
ATOM 2196 C CA . ASP A 1 287 ? -25.452 -26.949 21.506 1.00 29.89 287 ASP A CA 1
ATOM 2197 C C . ASP A 1 287 ? -24.503 -27.636 22.509 1.00 29.89 287 ASP A C 1
ATOM 2199 O O . ASP A 1 287 ? -23.614 -28.388 22.098 1.00 29.89 287 ASP A O 1
ATOM 2203 N N . PRO A 1 288 ? -24.646 -27.385 23.822 1.00 32.94 288 PRO A N 1
ATOM 2204 C CA . PRO A 1 288 ? -23.813 -28.030 24.825 1.00 32.94 288 PRO A CA 1
ATOM 2205 C C . PRO A 1 288 ? -24.254 -29.484 25.045 1.00 32.94 288 PRO A C 1
ATOM 2207 O O . PRO A 1 288 ? -25.325 -29.743 25.596 1.00 32.94 288 PRO A O 1
ATOM 2210 N N . ASP A 1 289 ? -23.394 -30.432 24.672 1.00 33.19 289 ASP A N 1
ATOM 2211 C CA . ASP A 1 289 ? -23.501 -31.824 25.116 1.00 33.19 289 ASP A CA 1
ATOM 2212 C C . ASP A 1 289 ? -23.333 -31.933 26.651 1.00 33.19 289 ASP A C 1
ATOM 2214 O O . ASP A 1 289 ? -22.547 -31.188 27.253 1.00 33.19 289 ASP A O 1
ATOM 2218 N N . PRO A 1 290 ? -24.044 -32.864 27.316 1.00 35.75 290 PRO A N 1
ATOM 2219 C CA . PRO A 1 290 ? -23.975 -33.044 28.763 1.00 35.75 290 PRO A CA 1
ATOM 2220 C C . PRO A 1 290 ? -22.633 -33.658 29.219 1.00 35.75 290 PRO A C 1
ATOM 2222 O O . PRO A 1 290 ? -21.985 -34.392 28.470 1.00 35.75 290 PRO A O 1
ATOM 2225 N N . PRO A 1 291 ? -22.201 -33.397 30.469 1.00 33.25 291 PRO A N 1
ATOM 2226 C CA . PRO A 1 291 ? -20.844 -33.696 30.918 1.00 33.25 291 PRO A CA 1
ATOM 2227 C C . PRO A 1 291 ? -20.585 -35.207 31.073 1.00 33.25 291 PRO A C 1
ATOM 2229 O O . PRO A 1 291 ? -21.438 -35.927 31.606 1.00 33.25 291 PRO A O 1
ATOM 2232 N N . PRO A 1 292 ? -19.390 -35.709 30.698 1.00 33.81 292 PRO A N 1
ATOM 2233 C CA . PRO A 1 292 ? -19.031 -37.098 30.925 1.00 33.81 292 PRO A CA 1
ATOM 2234 C C . PRO A 1 292 ? -18.630 -37.350 32.385 1.00 33.81 292 PRO A C 1
ATOM 2236 O O . PRO A 1 292 ? -17.973 -36.544 33.047 1.00 33.81 292 PRO A O 1
ATOM 2239 N N . LYS A 1 293 ? -19.045 -38.521 32.870 1.00 30.02 293 LYS A N 1
ATOM 2240 C CA . LYS A 1 293 ? -18.801 -39.046 34.214 1.00 30.02 293 LYS A CA 1
ATOM 2241 C C . LYS A 1 293 ? -17.320 -39.374 34.434 1.00 30.02 293 LYS A C 1
ATOM 2243 O O . LYS A 1 293 ? -16.621 -39.860 33.553 1.00 30.02 293 LYS A O 1
ATOM 2248 N N . THR A 1 294 ? -16.888 -39.137 35.665 1.00 33.03 294 THR A N 1
ATOM 2249 C CA . THR A 1 294 ? -15.571 -39.417 36.243 1.00 33.03 294 THR A CA 1
ATOM 2250 C C . THR A 1 294 ? -15.168 -40.895 36.182 1.00 33.03 294 THR A C 1
ATOM 2252 O O . THR A 1 294 ? -15.933 -41.744 36.638 1.00 33.03 294 THR A O 1
ATOM 2255 N N . SER A 1 295 ? -13.918 -41.193 35.810 1.00 31.47 295 SER A N 1
ATOM 2256 C CA . SER A 1 295 ? -13.199 -42.359 36.349 1.00 31.47 295 SER A CA 1
ATOM 2257 C C . SER A 1 295 ? -11.672 -42.181 36.310 1.00 31.47 295 SER A C 1
ATOM 2259 O O . SER A 1 295 ? -11.075 -42.055 35.247 1.00 31.47 295 SER A O 1
ATOM 2261 N N . ALA A 1 296 ? -11.105 -42.150 37.517 1.00 30.09 296 ALA A N 1
ATOM 2262 C CA . ALA A 1 296 ? -9.776 -42.544 37.998 1.00 30.09 296 ALA A CA 1
ATOM 2263 C C . ALA A 1 296 ? -8.551 -42.666 37.053 1.00 30.09 296 ALA A C 1
ATOM 2265 O O . ALA A 1 296 ? -8.523 -43.400 36.072 1.00 30.09 296 ALA A O 1
ATOM 2266 N N . ARG A 1 297 ? -7.467 -42.035 37.525 1.00 29.64 297 ARG A N 1
ATOM 2267 C CA . ARG A 1 297 ? -6.040 -42.190 37.175 1.00 29.64 297 ARG A CA 1
ATOM 2268 C C . ARG A 1 297 ? -5.457 -43.485 37.797 1.00 29.64 297 ARG A C 1
ATOM 2270 O O . ARG A 1 297 ? -5.963 -43.907 38.836 1.00 29.64 297 ARG A O 1
ATOM 2277 N N . PRO A 1 298 ? -4.383 -44.084 37.237 1.00 34.12 298 PRO A N 1
ATOM 2278 C CA . PRO A 1 298 ? -3.012 -43.936 37.793 1.00 34.12 298 PRO A CA 1
ATOM 2279 C C . PRO A 1 298 ? -1.953 -43.761 36.663 1.00 34.12 298 PRO A C 1
ATOM 2281 O O . PRO A 1 298 ? -2.102 -44.311 35.585 1.00 34.12 298 PRO A O 1
ATOM 2284 N N . ALA A 1 299 ? -0.989 -42.830 36.696 1.00 28.94 299 ALA A N 1
ATOM 2285 C CA . ALA A 1 299 ? 0.277 -42.766 37.452 1.00 28.94 299 ALA A CA 1
ATOM 2286 C C . ALA A 1 299 ? 1.349 -43.832 37.093 1.00 28.94 299 ALA A C 1
ATOM 2288 O O . ALA A 1 299 ? 1.306 -44.937 37.614 1.00 28.94 299 ALA A O 1
ATOM 2289 N N . SER A 1 300 ? 2.330 -43.437 36.259 1.00 30.30 300 SER A N 1
ATOM 2290 C CA . SER A 1 300 ? 3.787 -43.773 36.194 1.00 30.30 300 SER A CA 1
ATOM 2291 C C . SER A 1 300 ? 4.227 -43.678 34.708 1.00 30.30 300 SER A C 1
ATOM 2293 O O . SER A 1 300 ? 3.376 -43.843 33.846 1.00 30.30 300 SER A O 1
ATOM 2295 N N . ALA A 1 301 ? 5.444 -43.395 34.238 1.00 29.11 301 ALA A N 1
ATOM 2296 C CA . ALA A 1 301 ? 6.732 -42.929 34.742 1.00 29.11 301 ALA A CA 1
ATOM 2297 C C . ALA A 1 301 ? 7.616 -42.596 33.503 1.00 29.11 301 ALA A C 1
ATOM 2299 O O . ALA A 1 301 ? 7.301 -43.005 32.391 1.00 29.11 301 ALA A O 1
ATOM 2300 N N . ALA A 1 302 ? 8.750 -41.930 33.752 1.00 29.39 302 ALA A N 1
ATOM 2301 C CA . ALA A 1 302 ? 9.979 -41.889 32.942 1.00 29.39 302 ALA A CA 1
ATOM 2302 C C . ALA A 1 302 ? 10.063 -40.970 31.695 1.00 29.39 302 ALA A C 1
ATOM 2304 O O . ALA A 1 302 ? 9.465 -41.186 30.647 1.00 29.39 302 ALA A O 1
ATOM 2305 N N . LYS A 1 303 ? 10.948 -39.971 31.831 1.00 32.62 303 LYS A N 1
ATOM 2306 C CA . LYS A 1 303 ? 11.655 -39.251 30.759 1.00 32.62 303 LYS A CA 1
ATOM 2307 C C . LYS A 1 303 ? 12.698 -40.170 30.101 1.00 32.62 303 LYS A C 1
ATOM 2309 O O . LYS A 1 303 ? 13.209 -41.061 30.779 1.00 32.62 303 LYS A O 1
ATOM 2314 N N . PRO A 1 304 ? 13.179 -39.814 28.899 1.00 32.03 304 PRO A N 1
ATOM 2315 C CA . PRO A 1 304 ? 14.623 -39.845 28.698 1.00 32.03 304 PRO A CA 1
ATOM 2316 C C . PRO A 1 304 ? 15.169 -38.549 28.088 1.00 32.03 304 PRO A C 1
ATOM 2318 O O . PRO A 1 304 ? 14.473 -37.761 27.451 1.00 32.03 304 PRO A O 1
ATOM 2321 N N . SER A 1 305 ? 16.455 -38.349 28.339 1.00 27.14 305 SER A N 1
ATOM 2322 C CA . SER A 1 305 ? 17.276 -37.202 27.985 1.00 27.14 305 SER A CA 1
ATOM 2323 C C . SER A 1 305 ? 18.518 -37.666 27.218 1.00 27.14 305 SER A C 1
ATOM 2325 O O . SER A 1 305 ? 19.047 -38.724 27.538 1.00 27.14 305 SER A O 1
ATOM 2327 N N . PHE A 1 306 ? 18.992 -36.798 26.314 1.00 27.91 306 PHE A N 1
ATOM 2328 C CA . PHE A 1 306 ? 20.313 -36.736 25.660 1.00 27.91 306 PHE A CA 1
ATOM 2329 C C . PHE A 1 306 ? 20.738 -37.848 24.678 1.00 27.91 306 PHE A C 1
ATOM 2331 O O . PHE A 1 306 ? 20.911 -39.001 25.047 1.00 27.91 306 PHE A O 1
ATOM 2338 N N . ASN A 1 307 ? 21.067 -37.442 23.440 1.00 28.00 307 ASN A N 1
ATOM 2339 C CA . ASN A 1 307 ? 22.471 -37.415 23.010 1.00 28.00 307 ASN A CA 1
ATOM 2340 C C . ASN A 1 307 ? 22.714 -36.551 21.757 1.00 28.00 307 ASN A C 1
ATOM 2342 O O . ASN A 1 307 ? 22.004 -36.609 20.758 1.00 28.00 307 ASN A O 1
ATOM 2346 N N . THR A 1 308 ? 23.762 -35.744 21.886 1.00 28.19 308 THR A N 1
ATOM 2347 C CA . THR A 1 308 ? 24.523 -34.971 20.901 1.00 28.19 308 THR A CA 1
ATOM 2348 C C . THR A 1 308 ? 25.174 -35.856 19.836 1.00 28.19 308 THR A C 1
ATOM 2350 O O . THR A 1 308 ? 25.671 -36.932 20.166 1.00 28.19 308 THR A O 1
ATOM 2353 N N . PHE A 1 309 ? 25.267 -35.371 18.593 1.00 29.02 309 PHE A N 1
ATOM 2354 C CA . PHE A 1 309 ? 26.126 -35.963 17.563 1.00 29.02 309 PHE A CA 1
ATOM 2355 C C . PHE A 1 309 ? 27.122 -34.924 17.037 1.00 29.02 309 PHE A C 1
ATOM 2357 O O . PHE A 1 309 ? 26.744 -33.815 16.661 1.00 29.02 309 PHE A O 1
ATOM 2364 N N . SER A 1 310 ? 28.395 -35.308 17.066 1.00 28.94 310 SER A N 1
ATOM 2365 C CA . SER A 1 310 ? 29.580 -34.501 16.778 1.00 28.94 310 SER A CA 1
ATOM 2366 C C . SER A 1 310 ? 30.158 -34.865 15.407 1.00 28.94 310 SER A C 1
ATOM 2368 O O . SER A 1 310 ? 30.156 -36.032 15.020 1.00 28.94 310 SER A O 1
ATOM 2370 N N . SER A 1 311 ? 30.692 -33.871 14.697 1.00 30.30 311 SER A N 1
ATOM 2371 C CA . SER A 1 311 ? 31.454 -34.007 13.445 1.00 30.30 311 SER A CA 1
ATOM 2372 C C . SER A 1 311 ? 32.800 -34.727 13.632 1.00 30.30 311 SER A C 1
ATOM 2374 O O . SER A 1 311 ? 33.393 -34.606 14.706 1.00 30.30 311 SER A O 1
ATOM 2376 N N . PRO A 1 312 ? 33.378 -35.335 12.577 1.00 35.16 312 PRO A N 1
ATOM 2377 C CA . PRO A 1 312 ? 34.796 -35.664 12.549 1.00 35.16 312 PRO A CA 1
ATOM 2378 C C . PRO A 1 312 ? 35.585 -34.749 11.596 1.00 35.16 312 PRO A C 1
ATOM 2380 O O . PRO A 1 312 ? 35.282 -34.622 10.411 1.00 35.16 312 PRO A O 1
ATOM 2383 N N . SER A 1 313 ? 36.647 -34.154 12.135 1.00 28.70 313 SER A N 1
ATOM 2384 C CA . SER A 1 313 ? 37.794 -33.596 11.417 1.00 28.70 313 SER A CA 1
ATOM 2385 C C . SER A 1 313 ? 38.919 -34.633 11.371 1.00 28.70 313 SER A C 1
ATOM 2387 O O . SER A 1 313 ? 39.241 -35.216 12.405 1.00 28.70 313 SER A O 1
ATOM 2389 N N . THR A 1 314 ? 39.572 -34.815 10.224 1.00 32.91 314 THR A N 1
ATOM 2390 C CA . THR A 1 314 ? 40.878 -35.491 10.128 1.00 32.91 314 THR A CA 1
ATOM 2391 C C . THR A 1 314 ? 41.835 -34.684 9.255 1.00 32.91 314 THR A C 1
ATOM 2393 O O . THR A 1 314 ? 41.449 -34.061 8.269 1.00 32.91 314 THR A O 1
ATOM 2396 N N . THR A 1 315 ? 43.085 -34.651 9.703 1.00 31.25 315 THR A N 1
ATOM 2397 C CA . THR A 1 315 ? 44.178 -33.761 9.305 1.00 31.25 315 THR A CA 1
ATOM 2398 C C . THR A 1 315 ? 45.316 -34.513 8.605 1.00 31.25 315 THR A C 1
ATOM 2400 O O . THR A 1 315 ? 45.793 -35.505 9.148 1.00 31.25 315 THR A O 1
ATOM 2403 N N . GLY A 1 316 ? 45.829 -33.924 7.513 1.00 29.42 316 GLY A N 1
ATOM 2404 C CA . GLY A 1 316 ? 47.242 -33.942 7.063 1.00 29.42 316 GLY A CA 1
ATOM 2405 C C . GLY A 1 316 ? 47.678 -35.027 6.054 1.00 29.42 316 GLY A C 1
ATOM 2406 O O . GLY A 1 316 ? 46.986 -36.033 5.928 1.00 29.42 316 GLY A O 1
ATOM 2407 N N . PRO A 1 317 ? 48.867 -34.918 5.404 1.00 39.97 317 PRO A N 1
ATOM 2408 C CA . PRO A 1 317 ? 49.688 -33.738 5.056 1.00 39.97 317 PRO A CA 1
ATOM 2409 C C . PRO A 1 317 ? 50.188 -33.730 3.569 1.00 39.97 317 PRO A C 1
ATOM 2411 O O . PRO A 1 317 ? 49.987 -34.678 2.818 1.00 39.97 317 PRO A O 1
ATOM 2414 N N . ALA A 1 318 ? 50.888 -32.665 3.150 1.00 30.75 318 ALA A N 1
ATOM 2415 C CA . ALA A 1 318 ? 51.716 -32.531 1.922 1.00 30.75 318 ALA A CA 1
ATOM 2416 C C . ALA A 1 318 ? 53.059 -31.835 2.317 1.00 30.75 318 ALA A C 1
ATOM 2418 O O . ALA A 1 318 ? 53.107 -31.414 3.478 1.00 30.75 318 ALA A O 1
ATOM 2419 N N . PRO A 1 319 ? 54.108 -31.598 1.468 1.00 50.09 319 PRO A N 1
ATOM 2420 C CA . PRO A 1 319 ? 54.235 -31.739 -0.006 1.00 50.09 319 PRO A CA 1
ATOM 2421 C C . PRO A 1 319 ? 55.649 -32.148 -0.575 1.00 50.09 319 PRO A C 1
ATOM 2423 O O . PRO A 1 319 ? 56.566 -32.438 0.188 1.00 50.09 319 PRO A O 1
ATOM 2426 N N . ALA A 1 320 ? 55.802 -32.036 -1.923 1.00 30.59 320 ALA A N 1
ATOM 2427 C CA . ALA A 1 320 ? 57.006 -31.760 -2.778 1.00 30.59 320 ALA A CA 1
ATOM 2428 C C . ALA A 1 320 ? 57.526 -32.904 -3.706 1.00 30.59 320 ALA A C 1
ATOM 2430 O O . ALA A 1 320 ? 57.353 -34.065 -3.349 1.00 30.59 320 ALA A O 1
ATOM 2431 N N . PRO A 1 321 ? 58.288 -32.642 -4.811 1.00 42.12 321 PRO A N 1
ATOM 2432 C CA . PRO A 1 321 ? 58.262 -31.546 -5.813 1.00 42.12 321 PRO A CA 1
ATOM 2433 C C . PRO A 1 321 ? 58.360 -31.997 -7.320 1.00 42.12 321 PRO A C 1
ATOM 2435 O O . PRO A 1 321 ? 58.710 -33.128 -7.618 1.00 42.12 321 PRO A O 1
ATOM 2438 N N . ARG A 1 322 ? 58.063 -31.049 -8.243 1.00 31.75 322 ARG A N 1
ATOM 2439 C CA . ARG A 1 322 ? 58.498 -30.776 -9.663 1.00 31.75 322 ARG A CA 1
ATOM 2440 C C . ARG A 1 322 ? 59.191 -31.855 -10.557 1.00 31.75 322 ARG A C 1
ATOM 2442 O O . ARG A 1 322 ? 60.032 -32.598 -10.071 1.00 31.75 322 ARG A O 1
ATOM 2449 N N . PRO A 1 323 ? 59.006 -31.806 -11.907 1.00 38.19 323 PRO A N 1
ATOM 2450 C CA . PRO A 1 323 ? 59.842 -30.912 -12.732 1.00 38.19 323 PRO A CA 1
ATOM 2451 C C . PRO A 1 323 ? 59.164 -30.209 -13.929 1.00 38.19 323 PRO A C 1
ATOM 2453 O O . PRO A 1 323 ? 58.028 -30.452 -14.317 1.00 38.19 323 PRO A O 1
ATOM 2456 N N . SER A 1 324 ? 59.943 -29.265 -14.448 1.00 30.05 324 SER A N 1
ATOM 2457 C CA . SER A 1 324 ? 59.761 -28.304 -15.534 1.00 30.05 324 SER A CA 1
ATOM 2458 C C . SER A 1 324 ? 59.786 -28.896 -16.947 1.00 30.05 324 SER A C 1
ATOM 2460 O O . SER A 1 324 ? 60.622 -29.745 -17.240 1.00 30.05 324 SER A O 1
ATOM 2462 N N . SER A 1 325 ? 59.039 -28.286 -17.868 1.00 34.78 325 SER A N 1
ATOM 2463 C CA . SER A 1 325 ? 59.479 -28.131 -19.260 1.00 34.78 325 SER A CA 1
ATOM 2464 C C . SER A 1 325 ? 59.168 -26.708 -19.722 1.00 34.78 325 SER A C 1
ATOM 2466 O O . SER A 1 325 ? 58.060 -26.205 -19.549 1.00 34.78 325 SER A O 1
ATOM 2468 N N . GLY A 1 326 ? 60.205 -26.025 -20.201 1.00 30.69 326 GLY A N 1
ATOM 2469 C CA . GLY A 1 326 ? 60.114 -24.711 -20.813 1.00 30.69 326 GLY A CA 1
ATOM 2470 C C . GLY A 1 326 ? 60.165 -24.833 -22.329 1.00 30.69 326 GLY A C 1
ATOM 2471 O O . GLY A 1 326 ? 60.924 -25.636 -22.862 1.00 30.69 326 GLY A O 1
ATOM 2472 N N . GLN A 1 327 ? 59.404 -23.983 -23.004 1.00 34.12 327 GLN A N 1
ATOM 2473 C CA . GLN A 1 327 ? 59.724 -23.487 -24.336 1.00 34.12 327 GLN A CA 1
ATOM 2474 C C . GLN A 1 327 ? 59.417 -21.993 -24.326 1.00 34.12 327 GLN A C 1
ATOM 2476 O O . GLN A 1 327 ? 58.284 -21.578 -24.095 1.00 34.12 327 GLN A O 1
ATOM 2481 N N . GLY A 1 328 ? 60.460 -21.183 -24.491 1.00 32.03 328 GLY A N 1
ATOM 2482 C CA . GLY A 1 328 ? 60.318 -19.767 -24.793 1.00 32.03 328 GLY A CA 1
ATOM 2483 C C . GLY A 1 328 ? 60.205 -19.565 -26.299 1.00 32.03 328 GLY A C 1
ATOM 2484 O O . GLY A 1 328 ? 60.748 -20.364 -27.050 1.00 32.03 328 GLY A O 1
ATOM 2485 N N . HIS A 1 329 ? 59.551 -18.480 -26.715 1.00 32.97 329 HIS A N 1
ATOM 2486 C CA . HIS A 1 329 ? 60.082 -17.573 -27.734 1.00 32.97 329 HIS A CA 1
ATOM 2487 C C . HIS A 1 329 ? 59.337 -16.220 -27.731 1.00 32.97 329 HIS A C 1
ATOM 2489 O O . HIS A 1 329 ? 58.119 -16.149 -27.849 1.00 32.97 329 HIS A O 1
ATOM 2495 N N . THR A 1 330 ? 60.151 -15.167 -27.584 1.00 31.81 330 THR A N 1
ATOM 2496 C CA . THR A 1 330 ? 60.099 -13.840 -28.235 1.00 31.81 330 THR A CA 1
ATOM 2497 C C . THR A 1 330 ? 58.920 -12.885 -27.998 1.00 31.81 330 THR A C 1
ATOM 2499 O O . THR A 1 330 ? 57.885 -12.936 -28.651 1.00 31.81 330 THR A O 1
ATOM 2502 N N . THR A 1 331 ? 59.192 -11.917 -27.117 1.00 36.41 331 THR A N 1
ATOM 2503 C CA . THR A 1 331 ? 59.004 -10.458 -27.265 1.00 36.41 331 THR A CA 1
ATOM 2504 C C . THR A 1 331 ? 58.135 -9.939 -28.420 1.00 36.41 331 THR A C 1
ATOM 2506 O O . THR A 1 331 ? 58.566 -9.895 -29.570 1.00 36.41 331 THR A O 1
ATOM 2509 N N . GLY A 1 332 ? 56.989 -9.367 -28.051 1.00 31.69 332 GLY A N 1
ATOM 2510 C CA . GLY A 1 332 ? 56.215 -8.421 -28.850 1.00 31.69 332 GLY A CA 1
ATOM 2511 C C . GLY A 1 332 ? 55.483 -7.466 -27.911 1.00 31.69 332 GLY A C 1
ATOM 2512 O O . GLY A 1 332 ? 54.408 -7.775 -27.410 1.00 31.69 332 GLY A O 1
ATOM 2513 N N . SER A 1 333 ? 56.111 -6.330 -27.619 1.00 41.59 333 SER A N 1
ATOM 2514 C CA . SER A 1 333 ? 55.520 -5.215 -26.881 1.00 41.59 333 SER A CA 1
ATOM 2515 C C . SER A 1 333 ? 54.354 -4.628 -27.683 1.00 41.59 333 SER A C 1
ATOM 2517 O O . SER A 1 333 ? 54.571 -3.872 -28.628 1.00 41.59 333 SER A O 1
ATOM 2519 N N . ALA A 1 334 ? 53.128 -4.921 -27.265 1.00 35.38 334 ALA A N 1
ATOM 2520 C CA . ALA A 1 334 ? 51.970 -4.084 -27.532 1.00 35.38 334 ALA A CA 1
ATOM 2521 C C . ALA A 1 334 ? 51.302 -3.807 -26.185 1.00 35.38 334 ALA A C 1
ATOM 2523 O O . ALA A 1 334 ? 50.786 -4.716 -25.535 1.00 35.38 334 ALA A O 1
ATOM 2524 N N . GLY A 1 335 ? 51.373 -2.552 -25.739 1.00 40.41 335 GLY A N 1
ATOM 2525 C CA . GLY A 1 335 ? 50.650 -2.067 -24.571 1.00 40.41 335 GLY A CA 1
ATOM 2526 C C . GLY A 1 335 ? 49.150 -2.163 -24.816 1.00 40.41 335 GLY A C 1
ATOM 2527 O O . GLY A 1 335 ? 48.528 -1.213 -25.276 1.00 40.41 335 GLY A O 1
ATOM 2528 N N . GLY A 1 336 ? 48.572 -3.323 -24.519 1.00 34.22 336 GLY A N 1
ATOM 2529 C CA . GLY A 1 336 ? 47.147 -3.459 -24.299 1.00 34.22 336 GLY A CA 1
ATOM 2530 C C . GLY A 1 336 ? 46.853 -2.899 -22.921 1.00 34.22 336 GLY A C 1
ATOM 2531 O O . GLY A 1 336 ? 47.108 -3.558 -21.914 1.00 34.22 336 GLY A O 1
ATOM 2532 N N . THR A 1 337 ? 46.325 -1.680 -22.857 1.00 40.38 337 THR A N 1
ATOM 2533 C CA . THR A 1 337 ? 45.513 -1.286 -21.711 1.00 40.38 337 THR A CA 1
ATOM 2534 C C . THR A 1 337 ? 44.448 -2.365 -21.561 1.00 40.38 337 THR A C 1
ATOM 2536 O O . THR A 1 337 ? 43.573 -2.513 -22.412 1.00 40.38 337 THR A O 1
ATOM 2539 N N . ALA A 1 338 ? 44.563 -3.186 -20.517 1.00 41.59 338 ALA A N 1
ATOM 2540 C CA . ALA A 1 338 ? 43.478 -4.048 -20.093 1.00 41.59 338 ALA A CA 1
ATOM 2541 C C . ALA A 1 338 ? 42.301 -3.110 -19.820 1.00 41.59 338 ALA A C 1
ATOM 2543 O O . ALA A 1 338 ? 42.292 -2.400 -18.815 1.00 41.59 338 ALA A O 1
ATOM 2544 N N . GLY A 1 339 ? 41.383 -3.007 -20.785 1.00 44.56 339 GLY A N 1
ATOM 2545 C CA . GLY A 1 339 ? 40.195 -2.186 -20.664 1.00 44.56 339 GLY A CA 1
ATOM 2546 C C . GLY A 1 339 ? 39.487 -2.636 -19.403 1.00 44.56 339 GLY A C 1
ATOM 2547 O O . GLY A 1 339 ? 39.002 -3.765 -19.346 1.00 44.56 339 GLY A O 1
ATOM 2548 N N . ALA A 1 340 ? 39.510 -1.796 -18.371 1.00 57.06 340 ALA A N 1
ATOM 2549 C CA . ALA A 1 340 ? 38.800 -2.071 -17.141 1.00 57.06 340 ALA A CA 1
ATOM 2550 C C . ALA A 1 340 ? 37.326 -2.229 -17.523 1.00 57.06 340 ALA A C 1
ATOM 2552 O O . ALA A 1 340 ? 36.665 -1.252 -17.879 1.00 57.06 340 ALA A O 1
ATOM 2553 N N . GLN A 1 341 ? 36.838 -3.472 -17.542 1.00 71.06 341 GLN A N 1
ATOM 2554 C CA . GLN A 1 341 ? 35.429 -3.740 -17.775 1.00 71.06 341 GLN A CA 1
ATOM 2555 C C . GLN A 1 341 ? 34.650 -2.981 -16.707 1.00 71.06 341 GLN A C 1
ATOM 2557 O O . GLN A 1 341 ? 34.862 -3.167 -15.507 1.00 71.06 341 GLN A O 1
ATOM 2562 N N . MET A 1 342 ? 33.790 -2.075 -17.168 1.00 80.94 342 MET A N 1
ATOM 2563 C CA . MET A 1 342 ? 32.922 -1.278 -16.316 1.00 80.94 342 MET A CA 1
ATOM 2564 C C . MET A 1 342 ? 32.150 -2.217 -15.373 1.00 80.94 342 MET A C 1
ATOM 2566 O O . MET A 1 342 ? 31.534 -3.172 -15.855 1.00 80.94 342 MET A O 1
ATOM 2570 N N . PRO A 1 343 ? 32.159 -1.976 -14.048 1.00 85.25 343 PRO A N 1
ATOM 2571 C CA . PRO A 1 343 ? 31.387 -2.766 -13.103 1.00 85.25 343 PRO A CA 1
ATOM 2572 C C . PRO A 1 343 ? 29.917 -2.898 -13.542 1.00 85.25 343 PRO A C 1
ATOM 2574 O O . PRO A 1 343 ? 29.322 -1.898 -13.958 1.00 85.25 343 PRO A O 1
ATOM 2577 N N . PRO A 1 344 ? 29.284 -4.078 -13.401 1.00 81.00 344 PRO A N 1
ATOM 2578 C CA . PRO A 1 344 ? 27.931 -4.329 -13.908 1.00 81.00 344 PRO A CA 1
ATOM 2579 C C . PRO A 1 344 ? 26.864 -3.319 -13.454 1.00 81.00 344 PRO A C 1
ATOM 2581 O O . PRO A 1 344 ? 25.973 -2.963 -14.222 1.00 81.00 344 PRO A O 1
ATOM 2584 N N . TRP A 1 345 ? 26.969 -2.796 -12.228 1.00 77.69 345 TRP A N 1
ATOM 2585 C CA . TRP A 1 345 ? 26.058 -1.766 -11.717 1.00 77.69 345 TRP A CA 1
ATOM 2586 C C . TRP A 1 345 ? 26.224 -0.412 -12.412 1.00 77.69 345 TRP A C 1
ATOM 2588 O O . TRP A 1 345 ? 25.237 0.294 -12.609 1.00 77.69 345 TRP A O 1
ATOM 2598 N N . GLN A 1 346 ? 27.447 -0.056 -12.817 1.00 83.38 346 GLN A N 1
ATOM 2599 C CA . GLN A 1 346 ? 27.701 1.164 -13.576 1.00 83.38 346 GLN A CA 1
ATOM 2600 C C . GLN A 1 346 ? 27.146 1.022 -14.996 1.00 83.38 346 GLN A C 1
ATOM 2602 O O . GLN A 1 346 ? 26.516 1.951 -15.493 1.00 83.38 346 GLN A O 1
ATOM 2607 N N . ALA A 1 347 ? 27.296 -0.151 -15.619 1.00 81.19 347 ALA A N 1
ATOM 2608 C CA . ALA A 1 347 ? 26.719 -0.429 -16.933 1.00 81.19 347 ALA A CA 1
ATOM 2609 C C . ALA A 1 347 ? 25.179 -0.367 -16.910 1.00 81.19 347 ALA A C 1
ATOM 2611 O O . ALA A 1 347 ? 24.577 0.316 -17.740 1.00 81.19 347 ALA A O 1
ATOM 2612 N N . ALA A 1 348 ? 24.541 -0.999 -15.916 1.00 79.69 348 ALA A N 1
ATOM 2613 C CA . ALA A 1 348 ? 23.090 -0.931 -15.723 1.00 79.69 348 ALA A CA 1
ATOM 2614 C C . ALA A 1 348 ? 22.606 0.514 -15.505 1.00 79.69 348 ALA A C 1
ATOM 2616 O O . ALA A 1 348 ? 21.604 0.937 -16.086 1.00 79.69 348 ALA A O 1
ATOM 2617 N N . ARG A 1 349 ? 23.358 1.296 -14.720 1.00 82.56 349 ARG A N 1
ATOM 2618 C CA . ARG A 1 349 ? 23.100 2.718 -14.483 1.00 82.56 349 ARG A CA 1
ATOM 2619 C C . ARG A 1 349 ? 23.183 3.544 -15.770 1.00 82.56 349 ARG A C 1
ATOM 2621 O O . ARG A 1 349 ? 22.242 4.270 -16.079 1.00 82.56 349 ARG A O 1
ATOM 2628 N N . ALA A 1 350 ? 24.268 3.407 -16.531 1.00 82.44 350 ALA A N 1
ATOM 2629 C CA . ALA A 1 350 ? 24.472 4.137 -17.781 1.00 82.44 350 ALA A CA 1
ATOM 2630 C C . ALA A 1 350 ? 23.398 3.786 -18.827 1.00 82.44 350 ALA A C 1
ATOM 2632 O O . ALA A 1 350 ? 22.882 4.665 -19.518 1.00 82.44 350 ALA A O 1
ATOM 2633 N N . ALA A 1 351 ? 23.000 2.511 -18.905 1.00 81.81 351 ALA A N 1
ATOM 2634 C CA . ALA A 1 351 ? 21.912 2.067 -19.772 1.00 81.81 351 ALA A CA 1
ATOM 2635 C C . ALA A 1 351 ? 20.559 2.683 -19.372 1.00 81.81 351 ALA A C 1
ATOM 2637 O O . ALA A 1 351 ? 19.785 3.089 -20.244 1.00 81.81 351 ALA A O 1
ATOM 2638 N N . ALA A 1 352 ? 20.274 2.788 -18.069 1.00 80.31 352 ALA A N 1
ATOM 2639 C CA . ALA A 1 352 ? 19.072 3.451 -17.569 1.00 80.31 352 ALA A CA 1
ATOM 2640 C C . ALA A 1 352 ? 19.078 4.958 -17.873 1.00 80.31 352 ALA A C 1
ATOM 2642 O O . ALA A 1 352 ? 18.097 5.466 -18.410 1.00 80.31 352 ALA A O 1
ATOM 2643 N N . GLU A 1 353 ? 20.187 5.657 -17.610 1.00 84.00 353 GLU A N 1
ATOM 2644 C CA . GLU A 1 353 ? 20.378 7.081 -17.936 1.00 84.00 353 GLU A CA 1
ATOM 2645 C C . GLU A 1 353 ? 20.155 7.361 -19.427 1.00 84.00 353 GLU A C 1
ATOM 2647 O O . GLU A 1 353 ? 19.347 8.220 -19.787 1.00 84.00 353 GLU A O 1
ATOM 2652 N N . ALA A 1 354 ? 20.804 6.589 -20.303 1.00 80.38 354 ALA A N 1
ATOM 2653 C CA . ALA A 1 354 ? 20.689 6.759 -21.748 1.00 80.38 354 ALA A CA 1
ATOM 2654 C C . ALA A 1 354 ? 19.251 6.567 -22.252 1.00 80.38 354 ALA A C 1
ATOM 2656 O O . ALA A 1 354 ? 18.823 7.236 -23.194 1.00 80.38 354 ALA A O 1
ATOM 2657 N N . ARG A 1 355 ? 18.485 5.658 -21.643 1.00 74.81 355 ARG A N 1
ATOM 2658 C CA . ARG A 1 355 ? 17.095 5.390 -22.036 1.00 74.81 355 ARG A CA 1
ATOM 2659 C C . ARG A 1 355 ? 16.109 6.396 -21.455 1.00 74.81 355 ARG A C 1
ATOM 2661 O O . ARG A 1 355 ? 15.225 6.831 -22.188 1.00 74.81 355 ARG A O 1
ATOM 2668 N N . MET A 1 356 ? 16.290 6.822 -20.205 1.00 79.50 356 MET A N 1
ATOM 2669 C CA . MET A 1 356 ? 15.506 7.921 -19.629 1.00 79.50 356 MET A CA 1
ATOM 2670 C C . MET A 1 356 ? 15.670 9.201 -20.459 1.00 79.50 356 MET A C 1
ATOM 2672 O O . MET A 1 356 ? 14.684 9.874 -20.751 1.00 79.50 356 MET A O 1
ATOM 2676 N N . ALA A 1 357 ? 16.889 9.493 -20.928 1.00 78.50 357 ALA A N 1
ATOM 2677 C CA . ALA A 1 357 ? 17.145 10.622 -21.821 1.00 78.50 357 ALA A CA 1
ATOM 2678 C C . ALA A 1 357 ? 16.393 10.504 -23.162 1.00 78.50 357 ALA A C 1
ATOM 2680 O O . ALA A 1 357 ? 15.867 11.499 -23.659 1.00 78.50 357 ALA A O 1
ATOM 2681 N N . ARG A 1 358 ? 16.283 9.291 -23.725 1.00 76.81 358 ARG A N 1
ATOM 2682 C CA . ARG A 1 358 ? 15.498 9.031 -24.948 1.00 76.81 358 ARG A CA 1
ATOM 2683 C C . ARG A 1 358 ? 13.991 9.177 -24.734 1.00 76.81 358 ARG A C 1
ATOM 2685 O O . ARG A 1 358 ? 13.309 9.677 -25.619 1.00 76.81 358 ARG A O 1
ATOM 2692 N N . GLN A 1 359 ? 13.461 8.759 -23.584 1.00 71.06 359 GLN A N 1
ATOM 2693 C CA . GLN A 1 359 ? 12.043 8.961 -23.255 1.00 71.06 359 GLN A CA 1
ATOM 2694 C C . GLN A 1 359 ? 11.720 10.450 -23.075 1.00 71.06 359 GLN A C 1
ATOM 2696 O O . GLN A 1 359 ? 10.717 10.930 -23.599 1.00 71.06 359 GLN A O 1
ATOM 2701 N N . ALA A 1 360 ? 12.610 11.200 -22.418 1.00 67.44 360 ALA A N 1
ATOM 2702 C CA . ALA A 1 360 ? 12.464 12.643 -22.251 1.00 67.44 360 ALA A CA 1
ATOM 2703 C C . ALA A 1 360 ? 12.538 13.414 -23.585 1.00 67.44 360 ALA A C 1
ATOM 2705 O O . ALA A 1 360 ? 11.828 14.402 -23.759 1.00 67.44 360 ALA A O 1
ATOM 2706 N N . SER A 1 361 ? 13.362 12.968 -24.542 1.00 63.31 361 SER A N 1
ATOM 2707 C CA . SER A 1 361 ? 13.449 13.592 -25.871 1.00 63.31 361 SER A CA 1
ATOM 2708 C C . SER A 1 361 ? 12.332 13.153 -26.827 1.00 63.31 361 SER A C 1
ATOM 2710 O O . SER A 1 361 ? 11.870 13.961 -27.633 1.00 63.31 361 SER A O 1
ATOM 2712 N N . GLY A 1 362 ? 11.840 11.916 -26.706 1.00 51.78 362 GLY A N 1
ATOM 2713 C CA . GLY A 1 362 ? 10.723 11.385 -27.496 1.00 51.78 362 GLY A CA 1
ATOM 2714 C C . GLY A 1 362 ? 9.372 12.043 -27.194 1.00 51.78 362 GLY A C 1
ATOM 2715 O O . GLY A 1 362 ? 8.532 12.145 -28.084 1.00 51.78 362 GLY A O 1
ATOM 2716 N N . GLY A 1 363 ? 9.186 12.585 -25.985 1.00 40.62 363 GLY A N 1
ATOM 2717 C CA . GLY A 1 363 ? 7.992 13.356 -25.605 1.00 40.62 363 GLY A CA 1
ATOM 2718 C C . GLY A 1 363 ? 7.844 14.709 -26.317 1.00 40.62 363 GLY A C 1
ATOM 2719 O O . GLY A 1 363 ? 6.814 15.361 -26.182 1.00 40.62 363 GLY A O 1
ATOM 2720 N N . ARG A 1 364 ? 8.850 15.139 -27.095 1.00 40.34 364 ARG A N 1
ATOM 2721 C CA . ARG A 1 364 ? 8.828 16.397 -27.860 1.00 40.34 364 ARG A CA 1
ATOM 2722 C C . ARG A 1 364 ? 8.639 16.211 -29.369 1.00 40.34 364 ARG A C 1
ATOM 2724 O O . ARG A 1 364 ? 8.729 17.183 -30.109 1.00 40.34 364 ARG A O 1
ATOM 2731 N N . SER A 1 365 ? 8.373 14.988 -29.831 1.00 40.06 365 SER A N 1
ATOM 2732 C CA . SER A 1 365 ? 8.279 14.671 -31.260 1.00 40.06 365 SER A CA 1
ATOM 2733 C C . SER A 1 365 ? 7.209 13.615 -31.547 1.00 40.06 365 SER A C 1
ATOM 2735 O O . SER A 1 365 ? 7.521 12.477 -31.890 1.00 40.06 365 SER A O 1
ATOM 2737 N N . THR A 1 366 ? 5.937 14.000 -31.478 1.00 38.03 366 THR A N 1
ATOM 2738 C CA . THR A 1 366 ? 4.860 13.312 -32.215 1.00 38.03 366 THR A CA 1
ATOM 2739 C C . THR A 1 366 ? 3.896 14.330 -32.826 1.00 38.03 366 THR A C 1
ATOM 2741 O O . THR A 1 366 ? 2.723 14.401 -32.492 1.00 38.03 366 THR A O 1
ATOM 2744 N N . ALA A 1 367 ? 4.418 15.141 -33.746 1.00 36.81 367 ALA A N 1
ATOM 2745 C CA . ALA A 1 367 ? 3.621 15.846 -34.749 1.00 36.81 367 ALA A CA 1
ATOM 2746 C C . ALA A 1 367 ? 4.505 16.196 -35.957 1.00 36.81 367 ALA A C 1
ATOM 2748 O O . ALA A 1 367 ? 4.811 17.356 -36.203 1.00 36.81 367 ALA A O 1
ATOM 2749 N N . ALA A 1 368 ? 4.960 15.187 -36.698 1.00 30.28 368 ALA A N 1
ATOM 2750 C CA . ALA A 1 368 ? 5.364 15.376 -38.087 1.00 30.28 368 ALA A CA 1
ATOM 2751 C C . ALA A 1 368 ? 5.219 14.048 -38.826 1.00 30.28 368 ALA A C 1
ATOM 2753 O O . ALA A 1 368 ? 5.782 13.025 -38.440 1.00 30.28 368 ALA A O 1
ATOM 2754 N N . ALA A 1 369 ? 4.369 14.095 -39.839 1.00 33.69 369 ALA A N 1
ATOM 2755 C CA . ALA A 1 369 ? 3.865 12.980 -40.601 1.00 33.69 369 ALA A CA 1
ATOM 2756 C C . ALA A 1 369 ? 4.950 12.235 -41.388 1.00 33.69 369 ALA A C 1
ATOM 2758 O O . ALA A 1 369 ? 5.937 12.799 -41.857 1.00 33.69 369 ALA A O 1
ATOM 2759 N N . SER A 1 370 ? 4.660 10.958 -41.613 1.00 35.06 370 SER A N 1
ATOM 2760 C CA . SER A 1 370 ? 5.043 10.219 -42.808 1.00 35.06 370 SER A CA 1
ATOM 2761 C C . SER A 1 370 ? 4.834 11.064 -44.072 1.00 35.06 370 SER A C 1
ATOM 2763 O O . SER A 1 370 ? 3.707 11.457 -44.373 1.00 35.06 370 SER A O 1
ATOM 2765 N N . GLY A 1 371 ? 5.904 11.309 -44.822 1.00 28.80 371 GLY A N 1
ATOM 2766 C CA . GLY A 1 371 ? 5.850 12.029 -46.090 1.00 28.80 371 GLY A CA 1
ATOM 2767 C C . GLY A 1 371 ? 7.164 11.902 -46.845 1.00 28.80 371 GLY A C 1
ATOM 2768 O O . GLY A 1 371 ? 8.093 12.675 -46.651 1.00 28.80 371 GLY A O 1
ATOM 2769 N N . SER A 1 372 ? 7.245 10.879 -47.684 1.00 32.03 372 SER A N 1
ATOM 2770 C CA . SER A 1 372 ? 8.262 10.708 -48.715 1.00 32.03 372 SER A CA 1
ATOM 2771 C C . SER A 1 372 ? 8.176 11.803 -49.786 1.00 32.03 372 SER A C 1
ATOM 2773 O O . SER A 1 372 ? 7.091 12.032 -50.317 1.00 32.03 372 SER A O 1
ATOM 2775 N N . GLY A 1 373 ? 9.326 12.345 -50.203 1.00 28.94 373 GLY A N 1
ATOM 2776 C CA . GLY A 1 373 ? 9.536 12.864 -51.562 1.00 28.94 373 GLY A CA 1
ATOM 2777 C C . GLY A 1 373 ? 9.891 14.352 -51.695 1.00 28.94 373 GLY A C 1
ATOM 2778 O O . GLY A 1 373 ? 9.210 15.210 -51.153 1.00 28.94 373 GLY A O 1
ATOM 2779 N N . GLY A 1 374 ? 10.905 14.633 -52.526 1.00 28.52 374 GLY A N 1
ATOM 2780 C CA . GLY A 1 374 ? 10.901 15.812 -53.407 1.00 28.52 374 GLY A CA 1
ATOM 2781 C C . GLY A 1 374 ? 11.771 17.019 -53.030 1.00 28.52 374 GLY A C 1
ATOM 2782 O O . GLY A 1 374 ? 11.322 17.940 -52.369 1.00 28.52 374 GLY A O 1
ATOM 2783 N N . SER A 1 375 ? 13.002 17.014 -53.543 1.00 29.41 375 SER A N 1
ATOM 2784 C CA . SER A 1 375 ? 13.761 18.124 -54.160 1.00 29.41 375 SER A CA 1
ATOM 2785 C C . SER A 1 375 ? 13.291 19.602 -54.090 1.00 29.41 375 SER A C 1
ATOM 2787 O O . SER A 1 375 ? 12.200 19.947 -54.530 1.00 29.41 375 SER A O 1
ATOM 2789 N N . SER A 1 376 ? 14.305 20.457 -53.859 1.00 29.45 376 SER A N 1
ATOM 2790 C CA . SER A 1 376 ? 14.672 21.718 -54.560 1.00 29.45 376 SER A CA 1
ATOM 2791 C C . SER A 1 376 ? 14.263 23.117 -54.036 1.00 29.45 376 SER A C 1
ATOM 2793 O O . SER A 1 376 ? 13.096 23.436 -53.879 1.00 29.45 376 SER A O 1
ATOM 2795 N N . ALA A 1 377 ? 15.319 23.950 -53.936 1.00 28.52 377 ALA A N 1
ATOM 2796 C CA . ALA A 1 377 ? 15.458 25.383 -54.268 1.00 28.52 377 ALA A CA 1
ATOM 2797 C C . ALA A 1 377 ? 14.966 26.517 -53.324 1.00 28.52 377 ALA A C 1
ATOM 2799 O O . ALA A 1 377 ? 13.784 26.794 -53.204 1.00 28.52 377 ALA A O 1
ATOM 2800 N N . ALA A 1 378 ? 15.972 27.239 -52.794 1.00 28.72 378 ALA A N 1
ATOM 2801 C CA . ALA A 1 378 ? 16.251 28.690 -52.888 1.00 28.72 378 ALA A CA 1
ATOM 2802 C C . ALA A 1 378 ? 15.258 29.784 -52.405 1.00 28.72 378 ALA A C 1
ATOM 2804 O O . ALA A 1 378 ? 14.103 29.837 -52.804 1.00 28.72 378 ALA A O 1
ATOM 2805 N N . GLY A 1 379 ? 15.830 30.771 -51.688 1.00 27.28 379 GLY A N 1
ATOM 2806 C CA . GLY A 1 379 ? 15.287 32.111 -51.374 1.00 27.28 379 GLY A CA 1
ATOM 2807 C C . GLY A 1 379 ? 15.570 32.490 -49.908 1.00 27.28 379 GLY A C 1
ATOM 2808 O O . GLY A 1 379 ? 14.959 31.915 -49.021 1.00 27.28 379 GLY A O 1
ATOM 2809 N N . SER A 1 380 ? 16.617 33.254 -49.548 1.00 28.05 380 SER A N 1
ATOM 2810 C CA . SER A 1 380 ? 16.727 34.734 -49.622 1.00 28.05 380 SER A CA 1
ATOM 2811 C C . SER A 1 380 ? 15.488 35.427 -49.027 1.00 28.05 380 SER A C 1
ATOM 2813 O O . SER A 1 380 ? 14.391 35.140 -49.478 1.00 28.05 380 SER A O 1
ATOM 2815 N N . ALA A 1 381 ? 15.506 36.361 -48.079 1.00 28.27 381 ALA A N 1
ATOM 2816 C CA . ALA A 1 381 ? 16.517 37.040 -47.281 1.00 28.27 381 ALA A CA 1
ATOM 2817 C C . ALA A 1 381 ? 15.769 37.861 -46.198 1.00 28.27 381 ALA A C 1
ATOM 2819 O O . ALA A 1 381 ? 14.564 38.078 -46.309 1.00 28.27 381 ALA A O 1
ATOM 2820 N N . SER A 1 382 ? 16.545 38.404 -45.255 1.00 28.22 382 SER A N 1
ATOM 2821 C CA . SER A 1 382 ? 16.336 39.705 -44.592 1.00 28.22 382 SER A CA 1
ATOM 2822 C C . SER A 1 382 ? 15.356 39.823 -43.420 1.00 28.22 382 SER A C 1
ATOM 2824 O O . SER A 1 382 ? 14.160 39.597 -43.553 1.00 28.22 382 SER A O 1
ATOM 2826 N N . GLY A 1 383 ? 15.871 40.406 -42.328 1.00 28.28 383 GLY A N 1
ATOM 2827 C CA . GLY A 1 383 ? 15.149 41.476 -41.629 1.00 28.28 383 GLY A CA 1
ATOM 2828 C C . GLY A 1 383 ? 15.136 41.423 -40.102 1.00 28.28 383 GLY A C 1
ATOM 2829 O O . GLY A 1 383 ? 14.203 40.872 -39.542 1.00 28.28 383 GLY A O 1
ATOM 2830 N N . MET A 1 384 ? 16.141 42.065 -39.488 1.00 30.61 384 MET A N 1
ATOM 2831 C CA . MET A 1 384 ? 16.085 42.970 -38.314 1.00 30.61 384 MET A CA 1
ATOM 2832 C C . MET A 1 384 ? 15.326 42.512 -37.051 1.00 30.61 384 MET A C 1
ATOM 2834 O O . MET A 1 384 ? 14.122 42.305 -37.052 1.00 30.61 384 MET A O 1
ATOM 2838 N N . ASP A 1 385 ? 16.029 42.238 -35.954 1.00 26.78 385 ASP A N 1
ATOM 2839 C CA . ASP A 1 385 ? 16.553 43.176 -34.934 1.00 26.78 385 ASP A CA 1
ATOM 2840 C C . ASP A 1 385 ? 15.512 43.783 -33.967 1.00 26.78 385 ASP A C 1
ATOM 2842 O O . ASP A 1 385 ? 14.680 44.608 -34.327 1.00 26.78 385 ASP A O 1
ATOM 2846 N N . LEU A 1 386 ? 15.673 43.358 -32.705 1.00 29.11 386 LEU A N 1
ATOM 2847 C CA . LEU A 1 386 ? 15.701 44.133 -31.456 1.00 29.11 386 LEU A CA 1
ATOM 2848 C C . LEU A 1 386 ? 14.603 45.177 -31.177 1.00 29.11 386 LEU A C 1
ATOM 2850 O O . LEU A 1 386 ? 14.620 46.280 -31.709 1.00 29.11 386 LEU A O 1
ATOM 2854 N N . SER A 1 387 ? 13.831 44.937 -30.109 1.00 27.72 387 SER A N 1
ATOM 2855 C CA . SER A 1 387 ? 13.720 45.945 -29.043 1.00 27.72 387 SER A CA 1
ATOM 2856 C C . SER A 1 387 ? 13.284 45.341 -27.706 1.00 27.72 387 SER A C 1
ATOM 2858 O O . SER A 1 387 ? 12.187 44.810 -27.543 1.00 27.72 387 SER A O 1
ATOM 2860 N N . SER A 1 388 ? 14.197 45.431 -26.746 1.00 32.06 388 SER A N 1
ATOM 2861 C CA . SER A 1 388 ? 14.021 45.240 -25.313 1.00 32.06 388 SER A CA 1
ATOM 2862 C C . SER A 1 388 ? 13.423 46.499 -24.679 1.00 32.06 388 SER A C 1
ATOM 2864 O O . SER A 1 388 ? 13.978 47.583 -24.851 1.00 32.06 388 SER A O 1
ATOM 2866 N N . GLY A 1 389 ? 12.366 46.355 -23.878 1.00 28.27 389 GLY A N 1
ATOM 2867 C CA . GLY A 1 389 ? 11.781 47.465 -23.125 1.00 28.27 389 GLY A CA 1
ATOM 2868 C C . GLY A 1 389 ? 10.980 47.010 -21.903 1.00 28.27 389 GLY A C 1
ATOM 2869 O O . GLY A 1 389 ? 9.788 46.750 -21.983 1.00 28.27 389 GLY A O 1
ATOM 2870 N N . GLN A 1 390 ? 11.652 46.951 -20.760 1.00 31.17 390 GLN A N 1
ATOM 2871 C CA . GLN A 1 390 ? 11.111 47.187 -19.412 1.00 31.17 390 GLN A CA 1
ATOM 2872 C C . GLN A 1 390 ? 11.999 48.292 -18.793 1.00 31.17 390 GLN A C 1
ATOM 2874 O O . GLN A 1 390 ? 13.116 48.441 -19.300 1.00 31.17 390 GLN A O 1
ATOM 2879 N N . PRO A 1 391 ? 11.617 49.048 -17.733 1.00 44.19 391 PRO A N 1
ATOM 2880 C CA . PRO A 1 391 ? 10.712 48.662 -16.634 1.00 44.19 391 PRO A CA 1
ATOM 2881 C C . PRO A 1 391 ? 9.821 49.804 -16.064 1.00 44.19 391 PRO A C 1
ATOM 2883 O O . PRO A 1 391 ? 9.940 50.964 -16.446 1.00 44.19 391 PRO A O 1
ATOM 2886 N N . GLY A 1 392 ? 8.998 49.501 -15.049 1.00 27.31 392 GLY A N 1
ATOM 2887 C CA . GLY A 1 392 ? 8.695 50.473 -13.983 1.00 27.31 392 GLY A CA 1
ATOM 2888 C C . GLY A 1 392 ? 7.305 50.379 -13.324 1.00 27.31 392 GLY A C 1
ATOM 2889 O O . GLY A 1 392 ? 6.363 49.972 -13.992 1.00 27.31 392 GLY A O 1
ATOM 2890 N N . PRO A 1 393 ? 7.163 50.719 -12.022 1.00 50.00 393 PRO A N 1
ATOM 2891 C CA . PRO A 1 393 ? 6.193 50.108 -11.099 1.00 50.00 393 PRO A CA 1
ATOM 2892 C C . PRO A 1 393 ? 5.160 51.103 -10.510 1.00 50.00 393 PRO A C 1
ATOM 2894 O O . PRO A 1 393 ? 5.117 52.259 -10.919 1.00 50.00 393 PRO A O 1
ATOM 2897 N N . SER A 1 394 ? 4.414 50.660 -9.475 1.00 27.56 394 SER A N 1
ATOM 2898 C CA . SER A 1 394 ? 3.417 51.370 -8.620 1.00 27.56 394 SER A CA 1
ATOM 2899 C C . SER A 1 394 ? 1.952 51.205 -9.087 1.00 27.56 394 SER A C 1
ATOM 2901 O O . SER A 1 394 ? 1.708 51.095 -10.276 1.00 27.56 394 SER A O 1
ATOM 2903 N N . SER A 1 395 ? 0.896 51.110 -8.268 1.00 29.55 395 SER A N 1
ATOM 2904 C CA . SER A 1 395 ? 0.655 51.352 -6.838 1.00 29.55 395 SER A CA 1
ATOM 2905 C C . SER A 1 395 ? -0.650 50.645 -6.380 1.00 29.55 395 SER A C 1
ATOM 2907 O O . SER A 1 395 ? -1.434 50.163 -7.194 1.00 29.55 395 SER A O 1
ATOM 2909 N N . MET A 1 396 ? -0.865 50.579 -5.061 1.00 29.84 396 MET A N 1
ATOM 2910 C CA . MET A 1 396 ? -2.072 50.113 -4.347 1.00 29.84 396 MET A CA 1
ATOM 2911 C C . MET A 1 396 ? -3.364 50.886 -4.706 1.00 29.84 396 MET A C 1
ATOM 2913 O O . MET A 1 396 ? -3.299 52.108 -4.760 1.00 29.84 396 MET A O 1
ATOM 2917 N N . ARG A 1 397 ? -4.548 50.232 -4.728 1.00 29.92 397 ARG A N 1
ATOM 2918 C CA . ARG A 1 397 ? -5.646 50.349 -3.714 1.00 29.92 397 ARG A CA 1
ATOM 2919 C C . ARG A 1 397 ? -7.003 49.748 -4.162 1.00 29.92 397 ARG A C 1
ATOM 2921 O O . ARG A 1 397 ? -7.449 49.977 -5.272 1.00 29.92 397 ARG A O 1
ATOM 2928 N N . SER A 1 398 ? -7.663 49.116 -3.181 1.00 29.80 398 SER A N 1
ATOM 2929 C CA . SER A 1 398 ? -9.108 49.103 -2.845 1.00 29.80 398 SER A CA 1
ATOM 2930 C C . SER A 1 398 ? -10.198 48.576 -3.802 1.00 29.80 398 SER A C 1
ATOM 2932 O O . SER A 1 398 ? -10.589 49.240 -4.746 1.00 29.80 398 SER A O 1
ATOM 2934 N N . ARG A 1 399 ? -10.773 47.432 -3.382 1.00 34.66 399 ARG A N 1
ATOM 2935 C CA . ARG A 1 399 ? -12.205 47.116 -3.125 1.00 34.66 399 ARG A CA 1
ATOM 2936 C C . ARG A 1 399 ? -13.301 47.887 -3.885 1.00 34.66 399 ARG A C 1
ATOM 2938 O O . ARG A 1 399 ? -13.519 49.049 -3.573 1.00 34.66 399 ARG A O 1
ATOM 2945 N N . ASP A 1 400 ? -14.135 47.122 -4.598 1.00 32.50 400 ASP A N 1
ATOM 2946 C CA . ASP A 1 400 ? -15.556 47.415 -4.834 1.00 32.50 400 ASP A CA 1
ATOM 2947 C C . ASP A 1 400 ? -16.442 46.210 -4.458 1.00 32.50 400 ASP A C 1
ATOM 2949 O O . ASP A 1 400 ? -16.116 45.052 -4.728 1.00 32.50 400 ASP A O 1
ATOM 2953 N N . LEU A 1 401 ? -17.538 46.518 -3.759 1.00 32.72 401 LEU A N 1
ATOM 2954 C CA . LEU A 1 401 ? -18.569 45.635 -3.204 1.00 32.72 401 LEU A CA 1
ATOM 2955 C C . LEU A 1 401 ? -19.730 45.488 -4.205 1.00 32.72 401 LEU A C 1
ATOM 2957 O O . LEU A 1 401 ? -20.209 46.491 -4.727 1.00 32.72 401 LEU A O 1
ATOM 2961 N N . LEU A 1 402 ? -20.228 44.264 -4.420 1.00 35.09 402 LEU A N 1
ATOM 2962 C CA . LEU A 1 402 ? -21.496 44.006 -5.125 1.00 35.09 402 LEU A CA 1
ATOM 2963 C C . LEU A 1 402 ? -22.696 43.976 -4.146 1.00 35.09 402 LEU A C 1
ATOM 2965 O O . LEU A 1 402 ? -22.519 43.573 -2.994 1.00 35.09 402 LEU A O 1
ATOM 2969 N N . PRO A 1 403 ? -23.914 44.357 -4.590 1.00 37.53 403 PRO A N 1
ATOM 2970 C CA . PRO A 1 403 ? -25.096 44.510 -3.739 1.00 37.53 403 PRO A CA 1
ATOM 2971 C C . PRO A 1 403 ? -25.832 43.185 -3.457 1.00 37.53 403 PRO A C 1
ATOM 2973 O O . PRO A 1 403 ? -25.856 42.271 -4.281 1.00 37.53 403 PRO A O 1
ATOM 2976 N N . THR A 1 404 ? -26.455 43.097 -2.279 1.00 33.09 404 THR A N 1
ATOM 2977 C CA . THR A 1 404 ? -27.226 41.952 -1.760 1.00 33.09 404 THR A CA 1
ATOM 2978 C C . THR A 1 404 ? -28.661 41.891 -2.319 1.00 33.09 404 THR A C 1
ATOM 2980 O O . THR A 1 404 ? -29.291 42.939 -2.467 1.00 33.09 404 THR A O 1
ATOM 2983 N N . PRO A 1 405 ? -29.241 40.696 -2.579 1.00 36.53 405 PRO A N 1
ATOM 2984 C CA . PRO A 1 405 ? -30.648 40.560 -2.951 1.00 36.53 405 PRO A CA 1
ATOM 2985 C C . PRO A 1 405 ? -31.571 40.558 -1.720 1.00 36.53 405 PRO A C 1
ATOM 2987 O O . PRO A 1 405 ? -31.223 40.059 -0.651 1.00 36.53 405 PRO A O 1
ATOM 2990 N N . SER A 1 406 ? -32.771 41.102 -1.907 1.00 42.00 406 SER A N 1
ATOM 2991 C CA . SER A 1 406 ? -33.897 41.183 -0.969 1.00 42.00 406 SER A CA 1
ATOM 2992 C C . SER A 1 406 ? -34.205 39.868 -0.232 1.00 42.00 406 SER A C 1
ATOM 2994 O O . SER A 1 406 ? -34.408 38.825 -0.852 1.00 42.00 406 SER A O 1
ATOM 2996 N N . GLY A 1 407 ? -34.305 39.941 1.100 1.00 51.41 407 GLY A N 1
ATOM 2997 C CA . GLY A 1 407 ? -34.341 38.797 2.026 1.00 51.41 407 GLY A CA 1
ATOM 2998 C C . GLY A 1 407 ? -35.533 37.832 1.940 1.00 51.41 407 GLY A C 1
ATOM 2999 O O . GLY A 1 407 ? -35.510 36.814 2.621 1.00 51.41 407 GLY A O 1
ATOM 3000 N N . HIS A 1 408 ? -36.542 38.089 1.103 1.00 55.19 408 HIS A N 1
ATOM 3001 C CA . HIS A 1 408 ? -37.685 37.177 0.948 1.00 55.19 408 HIS A CA 1
ATOM 3002 C C . HIS A 1 408 ? -37.374 35.942 0.081 1.00 55.19 408 HIS A C 1
ATOM 3004 O O . HIS A 1 408 ? -37.855 34.855 0.388 1.00 55.19 408 HIS A O 1
ATOM 3010 N N . ASP A 1 409 ? -36.514 36.073 -0.935 1.00 57.88 409 ASP A N 1
ATOM 3011 C CA . ASP A 1 409 ? -36.175 34.970 -1.854 1.00 57.88 409 ASP A CA 1
ATOM 3012 C C . ASP A 1 409 ? -35.068 34.049 -1.315 1.00 57.88 409 ASP A C 1
ATOM 3014 O O . ASP A 1 409 ? -34.975 32.874 -1.684 1.00 57.88 409 ASP A O 1
ATOM 3018 N N . ALA A 1 410 ? -34.210 34.572 -0.435 1.00 62.97 410 ALA A N 1
ATOM 3019 C CA . ALA A 1 410 ? -33.092 33.820 0.132 1.00 62.97 410 ALA A CA 1
ATOM 3020 C C . ALA A 1 410 ? -33.554 32.769 1.155 1.00 62.97 410 ALA A C 1
ATOM 3022 O O . ALA A 1 410 ? -32.967 31.691 1.232 1.00 62.97 410 ALA A O 1
ATOM 3023 N N . SER A 1 411 ? -34.624 33.061 1.900 1.00 71.56 411 SER A N 1
ATOM 3024 C CA . SER A 1 411 ? -35.142 32.191 2.963 1.00 71.56 411 SER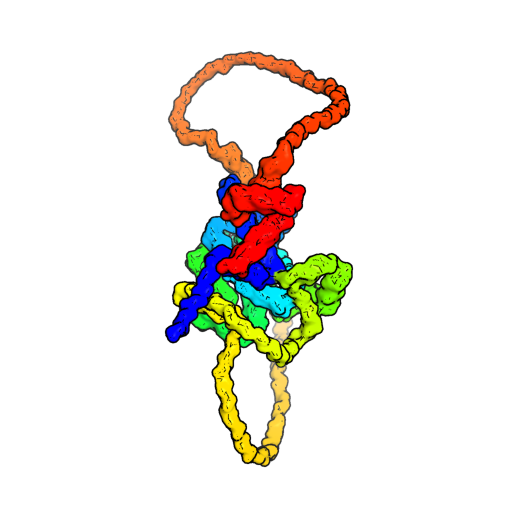 A CA 1
ATOM 3025 C C . SER A 1 411 ? -36.065 31.078 2.455 1.00 71.56 411 SER A C 1
ATOM 3027 O O . SER A 1 411 ? -36.240 30.066 3.130 1.00 71.56 411 SER A O 1
ATOM 3029 N N . LEU A 1 412 ? -36.630 31.231 1.254 1.00 76.44 412 LEU A N 1
ATOM 3030 C CA . LEU A 1 412 ? -37.584 30.282 0.670 1.00 76.44 412 LEU A CA 1
ATOM 3031 C C . LEU A 1 412 ? -36.910 29.089 -0.014 1.00 76.44 412 LEU A C 1
ATOM 3033 O O . LEU A 1 412 ? -37.326 27.941 0.155 1.00 76.44 412 LEU A O 1
ATOM 3037 N N . LYS A 1 413 ? -35.840 29.363 -0.772 1.00 81.50 413 LYS A N 1
ATOM 3038 C CA . LYS A 1 413 ? -35.112 28.354 -1.559 1.00 81.50 413 LYS A CA 1
ATOM 3039 C C . LYS A 1 413 ? -34.643 27.147 -0.734 1.00 81.50 413 LYS A C 1
ATOM 3041 O O . LYS A 1 413 ? -34.790 26.029 -1.229 1.00 81.50 413 LYS A O 1
ATOM 3046 N N . PRO A 1 414 ? -34.131 27.307 0.502 1.00 79.44 414 PRO A N 1
ATOM 3047 C CA . PRO A 1 414 ? -33.732 26.167 1.322 1.00 79.44 414 PRO A CA 1
ATOM 3048 C C . PRO A 1 414 ? -34.906 25.248 1.690 1.00 79.44 414 PRO A C 1
ATOM 3050 O O . PRO A 1 414 ? -34.761 24.031 1.617 1.00 79.44 414 PRO A O 1
ATOM 3053 N N . LEU A 1 415 ? -36.082 25.795 2.013 1.00 78.00 415 LEU A N 1
ATOM 3054 C CA . LEU A 1 415 ? -37.256 24.994 2.389 1.00 78.00 415 LEU A CA 1
ATOM 3055 C C . LEU A 1 415 ? -37.849 24.247 1.194 1.00 78.00 415 LEU A C 1
ATOM 3057 O O . LEU A 1 415 ? -38.174 23.069 1.305 1.00 78.00 415 LEU A O 1
ATOM 3061 N N . MET A 1 416 ? -37.902 24.885 0.025 1.00 82.19 416 MET A N 1
ATOM 3062 C CA . MET A 1 416 ? -38.321 24.202 -1.203 1.00 82.19 416 MET A CA 1
ATOM 3063 C C . MET A 1 416 ? -37.326 23.108 -1.613 1.00 82.19 416 MET A C 1
ATOM 3065 O O . MET A 1 416 ? -37.730 22.057 -2.102 1.00 82.19 416 MET A O 1
ATOM 3069 N N . SER A 1 417 ? -36.023 23.301 -1.362 1.00 80.50 417 SER A N 1
ATOM 3070 C CA . SER A 1 417 ? -35.007 22.267 -1.618 1.00 80.50 417 SER A CA 1
ATOM 3071 C C . SER A 1 417 ? -35.125 21.041 -0.703 1.00 80.50 417 SER A C 1
ATOM 3073 O O . SER A 1 417 ? -34.644 19.967 -1.058 1.00 80.50 417 SER A O 1
ATOM 3075 N N . LEU A 1 418 ? -35.801 21.182 0.445 1.00 79.06 418 LEU A N 1
ATOM 3076 C CA . LEU A 1 418 ? -36.171 20.075 1.331 1.00 79.06 418 LEU A CA 1
ATOM 3077 C C . LEU A 1 418 ? -37.444 19.339 0.869 1.00 79.06 418 LEU A C 1
ATOM 3079 O O . LEU A 1 418 ? -37.823 18.352 1.492 1.00 79.06 418 LEU A O 1
ATOM 3083 N N . GLY A 1 419 ? -38.067 19.771 -0.234 1.00 80.00 419 GLY A N 1
ATOM 3084 C CA . GLY A 1 419 ? -39.226 19.118 -0.848 1.00 80.00 419 GLY A CA 1
ATOM 3085 C C . GLY A 1 419 ? -40.586 19.650 -0.393 1.00 80.00 419 GLY A C 1
ATOM 3086 O O . GLY A 1 419 ? -41.604 19.075 -0.768 1.00 80.00 419 GLY A O 1
ATOM 3087 N N . PHE A 1 420 ? -40.627 20.731 0.392 1.00 81.25 420 PHE A N 1
ATOM 3088 C CA . PHE A 1 420 ? -41.881 21.353 0.824 1.00 81.25 420 PHE A CA 1
ATOM 3089 C C . PHE A 1 420 ? -42.476 22.246 -0.276 1.00 81.25 420 PHE A C 1
ATOM 3091 O O . PHE A 1 420 ? -41.751 23.001 -0.928 1.00 81.25 420 PHE A O 1
ATOM 3098 N N . GLU A 1 421 ? -43.800 22.193 -0.459 1.00 85.62 421 GLU A N 1
ATOM 3099 C CA . GLU A 1 421 ? -44.506 23.084 -1.387 1.00 85.62 421 GLU A CA 1
ATOM 3100 C C . GLU A 1 421 ? -44.338 24.559 -0.995 1.00 85.62 421 GLU A C 1
ATOM 3102 O O . GLU A 1 421 ? -44.345 24.921 0.184 1.00 85.62 421 GLU A O 1
ATOM 3107 N N . GLU A 1 422 ? -44.234 25.428 -2.002 1.00 83.38 422 GLU A N 1
ATOM 3108 C CA . GLU A 1 422 ? -43.924 26.852 -1.837 1.00 83.38 422 GLU A CA 1
ATOM 3109 C C . GLU A 1 422 ? -44.903 27.576 -0.899 1.00 83.38 422 GLU A C 1
ATOM 3111 O O . GLU A 1 422 ? -44.481 28.323 -0.015 1.00 83.38 422 GLU A O 1
ATOM 3116 N N . ALA A 1 423 ? -46.204 27.300 -1.035 1.00 81.31 423 ALA A N 1
ATOM 3117 C CA . ALA A 1 423 ? -47.247 27.904 -0.206 1.00 81.31 423 ALA A CA 1
ATOM 3118 C C . ALA A 1 423 ? -47.119 27.506 1.278 1.00 81.31 423 ALA A C 1
ATOM 3120 O O . ALA A 1 423 ? -47.329 28.325 2.174 1.00 81.31 423 ALA A O 1
ATOM 3121 N N . VAL A 1 424 ? -46.717 26.260 1.541 1.00 82.62 424 VAL A N 1
ATOM 3122 C CA . VAL A 1 424 ? -46.539 25.715 2.893 1.00 82.62 424 VAL A CA 1
ATOM 3123 C C . VAL A 1 424 ? -45.252 26.258 3.525 1.00 82.62 424 VAL A C 1
ATOM 3125 O O . VAL A 1 424 ? -45.252 26.675 4.685 1.00 82.62 424 VAL A O 1
ATOM 3128 N N . ALA A 1 425 ? -44.172 26.350 2.745 1.00 82.56 425 ALA A N 1
ATOM 3129 C CA . ALA A 1 425 ? -42.911 26.959 3.165 1.00 82.56 425 ALA A CA 1
ATOM 3130 C C . ALA A 1 425 ? -43.059 28.459 3.479 1.00 82.56 425 ALA A C 1
ATOM 3132 O O . ALA A 1 425 ? -42.526 28.941 4.481 1.00 82.56 425 ALA A O 1
ATOM 3133 N N . GLN A 1 426 ? -43.836 29.191 2.673 1.00 84.69 426 GLN A N 1
ATOM 3134 C CA . GLN A 1 426 ? -44.171 30.597 2.922 1.00 84.69 426 GLN A CA 1
ATOM 3135 C C . GLN A 1 426 ? -44.934 30.779 4.232 1.00 84.69 426 GLN A C 1
ATOM 3137 O O . GLN A 1 426 ? -44.592 31.648 5.036 1.00 84.69 426 GLN A O 1
ATOM 3142 N N . GLN A 1 427 ? -45.941 29.940 4.473 1.00 83.75 427 GLN A N 1
ATOM 3143 C CA . GLN A 1 427 ? -46.737 30.015 5.691 1.00 83.75 427 GLN A CA 1
ATOM 3144 C C . GLN A 1 427 ? -45.907 29.685 6.942 1.00 83.75 427 GLN A C 1
ATOM 3146 O O . GLN A 1 427 ? -46.076 30.328 7.981 1.00 83.75 427 GLN A O 1
ATOM 3151 N N . ALA A 1 428 ? -44.986 28.721 6.846 1.00 80.38 428 ALA A N 1
ATOM 3152 C CA . ALA A 1 428 ? -44.069 28.384 7.932 1.00 80.38 428 ALA A CA 1
ATOM 3153 C C . ALA A 1 428 ? -43.105 29.538 8.244 1.00 80.38 428 ALA A C 1
ATOM 3155 O O . ALA A 1 428 ? -42.987 29.923 9.404 1.00 80.38 428 ALA A O 1
ATOM 3156 N N . LEU A 1 429 ? -42.504 30.160 7.223 1.00 83.56 429 LEU A N 1
ATOM 3157 C CA . LEU A 1 429 ? -41.624 31.323 7.398 1.00 83.56 429 LEU A CA 1
ATOM 3158 C C . LEU A 1 429 ? -42.346 32.526 8.010 1.00 83.56 429 LEU A C 1
ATOM 3160 O O . LEU A 1 429 ? -41.774 33.223 8.844 1.00 83.56 429 LEU A O 1
ATOM 3164 N N . GLN A 1 430 ? -43.606 32.770 7.638 1.00 83.44 430 GLN A N 1
ATOM 3165 C CA . GLN A 1 430 ? -44.404 33.832 8.257 1.00 83.44 430 GLN A CA 1
ATOM 3166 C C . GLN A 1 430 ? -44.654 33.567 9.746 1.00 83.44 430 GLN A C 1
ATOM 3168 O O . GLN A 1 430 ? -44.618 34.495 10.551 1.00 83.44 430 GLN A O 1
ATOM 3173 N N . ARG A 1 431 ? -44.870 32.303 10.129 1.00 77.62 431 ARG A N 1
ATOM 3174 C CA . ARG A 1 431 ? -45.088 31.913 11.530 1.00 77.62 431 ARG A CA 1
ATOM 3175 C C . ARG A 1 431 ? -43.821 31.975 12.374 1.00 77.62 431 ARG A C 1
ATOM 3177 O O . ARG A 1 431 ? -43.914 32.261 13.563 1.00 77.62 431 ARG A O 1
ATOM 3184 N N . THR A 1 432 ? -42.659 31.724 11.780 1.00 81.44 432 THR A N 1
ATOM 3185 C CA . THR A 1 432 ? -41.368 31.714 12.484 1.00 81.44 432 THR A CA 1
ATOM 3186 C C . THR A 1 432 ? -40.593 33.024 12.355 1.00 81.44 432 THR A C 1
ATOM 3188 O O . THR A 1 432 ? -39.431 33.092 12.744 1.00 81.44 432 THR A O 1
ATOM 3191 N N . GLY A 1 433 ? -41.215 34.081 11.821 1.00 77.06 433 GLY A N 1
ATOM 3192 C CA . GLY A 1 433 ? -40.591 35.402 11.705 1.00 77.06 433 GLY A CA 1
ATOM 3193 C C . GLY A 1 433 ? -39.441 35.464 10.694 1.00 77.06 433 GLY A C 1
ATOM 3194 O O . GLY A 1 433 ? -38.550 36.295 10.834 1.00 77.06 433 GLY A O 1
ATOM 3195 N N . GLY A 1 434 ? -39.447 34.591 9.683 1.00 74.31 434 GLY A N 1
ATOM 3196 C CA . GLY A 1 434 ? -38.427 34.527 8.634 1.00 74.31 434 GLY A CA 1
ATOM 3197 C C . GLY A 1 434 ? -37.225 33.633 8.952 1.00 74.31 434 GLY A C 1
ATOM 3198 O O . GLY A 1 434 ? -36.315 33.548 8.125 1.00 74.31 434 GLY A O 1
ATOM 3199 N N . ASP A 1 435 ? -37.216 32.948 10.102 1.00 79.88 435 ASP A N 1
ATOM 3200 C CA . ASP A 1 435 ? -36.188 31.959 10.440 1.00 79.88 435 ASP A CA 1
ATOM 3201 C C . ASP A 1 435 ? -36.443 30.632 9.703 1.00 79.88 435 ASP A C 1
ATOM 3203 O O . ASP A 1 435 ? -37.435 29.932 9.941 1.00 79.88 435 ASP A O 1
ATOM 3207 N N . VAL A 1 436 ? -35.518 30.302 8.800 1.00 82.56 436 VAL A N 1
ATOM 3208 C CA . VAL A 1 436 ? -35.538 29.119 7.929 1.00 82.56 436 VAL A CA 1
ATOM 3209 C C . VAL A 1 436 ? -35.388 27.819 8.717 1.00 82.56 436 VAL A C 1
ATOM 3211 O O . VAL A 1 436 ? -36.015 26.822 8.366 1.00 82.56 436 VAL A O 1
ATOM 3214 N N . VAL A 1 437 ? -34.576 27.806 9.777 1.00 83.69 437 VAL A N 1
ATOM 3215 C CA . VAL A 1 437 ? -34.313 26.590 10.562 1.00 83.69 437 VAL A CA 1
ATOM 3216 C C . VAL A 1 437 ? -35.530 26.267 11.418 1.00 83.69 437 VAL A C 1
ATOM 3218 O O . VAL A 1 437 ? -36.019 25.140 11.394 1.00 83.69 437 VAL A O 1
ATOM 3221 N N . ALA A 1 438 ? -36.090 27.282 12.080 1.00 82.56 438 ALA A N 1
ATOM 3222 C CA . ALA A 1 438 ? -37.324 27.126 12.841 1.00 82.56 438 ALA A CA 1
ATOM 3223 C C . ALA A 1 438 ? -38.509 26.722 11.941 1.00 82.56 438 ALA A C 1
ATOM 3225 O O . ALA A 1 438 ? -39.342 25.908 12.343 1.00 82.56 438 ALA A O 1
ATOM 3226 N N . ALA A 1 439 ? -38.580 27.253 10.712 1.00 83.88 439 ALA A N 1
ATOM 3227 C CA . ALA A 1 439 ? -39.605 26.869 9.741 1.00 83.88 439 ALA A CA 1
ATOM 3228 C C . ALA A 1 439 ? -39.451 25.407 9.290 1.00 83.88 439 ALA A C 1
ATOM 3230 O O . ALA A 1 439 ? -40.448 24.693 9.197 1.00 83.88 439 ALA A O 1
ATOM 3231 N N . ALA A 1 440 ? -38.220 24.941 9.052 1.00 83.19 440 ALA A N 1
ATOM 3232 C CA . ALA A 1 440 ? -37.950 23.551 8.687 1.00 83.19 440 ALA A CA 1
ATOM 3233 C C . ALA A 1 440 ? -38.334 22.579 9.815 1.00 83.19 440 ALA A C 1
ATOM 3235 O O . ALA A 1 440 ? -39.000 21.579 9.554 1.00 83.19 440 ALA A O 1
ATOM 3236 N N . ASP A 1 441 ? -37.986 22.895 11.065 1.00 84.81 441 ASP A N 1
ATOM 3237 C CA . ASP A 1 441 ? -38.346 22.072 12.225 1.00 84.81 441 ASP A CA 1
ATOM 3238 C C . ASP A 1 441 ? -39.865 22.017 12.441 1.00 84.81 441 ASP A C 1
ATOM 3240 O O . ASP A 1 441 ? -40.417 20.949 12.718 1.00 84.81 441 ASP A O 1
ATOM 3244 N N . TYR A 1 442 ? -40.563 23.142 12.247 1.00 83.62 442 TYR A N 1
ATOM 3245 C CA . TYR A 1 442 ? -42.023 23.186 12.299 1.00 83.62 442 TYR A CA 1
ATOM 3246 C C . TYR A 1 442 ? -42.653 22.274 11.240 1.00 83.62 442 TYR A C 1
ATOM 3248 O O . TYR A 1 442 ? -43.517 21.459 11.566 1.00 83.62 442 TYR A O 1
ATOM 3256 N N . LEU A 1 443 ? -42.184 22.342 9.993 1.00 83.62 443 LEU A N 1
ATOM 3257 C CA . LEU A 1 443 ? -42.700 21.515 8.900 1.00 83.62 443 LEU A CA 1
ATOM 3258 C C . LEU A 1 443 ? -42.402 20.022 9.098 1.00 83.62 443 LEU A C 1
ATOM 3260 O O . LEU A 1 443 ? -43.285 19.189 8.905 1.00 83.62 443 LEU A O 1
ATOM 3264 N N . LEU A 1 444 ? -41.206 19.675 9.580 1.00 80.88 444 LEU A N 1
ATOM 3265 C CA . LEU A 1 444 ? -40.836 18.292 9.905 1.00 80.88 444 LEU A CA 1
ATOM 3266 C C . LEU A 1 444 ? -41.608 17.728 11.108 1.00 80.88 444 LEU A C 1
ATOM 3268 O O . LEU A 1 444 ? -41.757 16.511 11.230 1.00 80.88 444 LEU A O 1
ATOM 3272 N N . SER A 1 445 ? -42.088 18.587 12.011 1.00 79.62 445 SER A N 1
ATOM 3273 C CA . SER A 1 445 ? -42.938 18.169 13.130 1.00 79.62 445 SER A CA 1
ATOM 3274 C C . SER A 1 445 ? -44.362 17.814 12.691 1.00 79.62 445 SER A C 1
ATOM 3276 O O . SER A 1 445 ? -44.968 16.922 13.282 1.00 79.62 445 SER A O 1
ATOM 3278 N N . LEU A 1 446 ? -44.867 18.456 11.631 1.00 75.19 446 LEU A N 1
ATOM 3279 C CA . LEU A 1 446 ? -46.191 18.180 11.069 1.00 75.19 446 LEU A CA 1
ATOM 3280 C C . LEU A 1 446 ? -46.213 16.855 10.288 1.00 75.19 446 LEU A C 1
ATOM 3282 O O . LEU A 1 446 ? -47.177 16.108 10.410 1.00 75.19 446 LEU A O 1
ATOM 3286 N N . ASP A 1 447 ? -45.128 16.522 9.581 1.00 63.56 447 ASP A N 1
ATOM 3287 C CA . ASP A 1 447 ? -44.989 15.276 8.800 1.00 63.56 447 ASP A CA 1
ATOM 3288 C C . ASP A 1 447 ? -44.880 14.010 9.679 1.00 63.56 447 ASP A C 1
ATOM 3290 O O . ASP A 1 447 ? -45.229 12.906 9.276 1.00 63.56 447 ASP A O 1
ATOM 3294 N N . LYS A 1 448 ? -44.448 14.155 10.940 1.00 56.81 448 LYS A N 1
ATOM 3295 C CA . LYS A 1 448 ? -44.416 13.050 11.922 1.00 56.81 448 LYS A CA 1
ATOM 3296 C C . LYS A 1 448 ? -45.764 12.786 12.601 1.00 56.81 448 LYS A C 1
ATOM 3298 O O . LYS A 1 448 ? -45.858 11.848 13.392 1.00 56.81 448 LYS A O 1
ATOM 3303 N N . GLY A 1 449 ? -46.762 13.634 12.354 1.00 50.53 449 GLY A N 1
ATOM 3304 C CA . GLY A 1 449 ? -48.073 13.589 13.003 1.00 50.53 449 GLY A CA 1
ATOM 3305 C C . GLY A 1 449 ? -49.218 13.070 12.131 1.00 50.53 449 GLY A C 1
ATOM 3306 O O . GLY A 1 449 ? -50.345 13.047 12.624 1.00 50.53 449 GLY A O 1
ATOM 3307 N N . SER A 1 450 ? -48.959 12.681 10.878 1.00 42.53 450 SER A N 1
ATOM 3308 C CA . SER A 1 450 ? -49.968 12.218 9.909 1.00 42.53 450 SER A CA 1
ATOM 3309 C C . SER A 1 450 ? -49.846 10.743 9.557 1.00 42.53 450 SER A C 1
ATOM 3311 O O . SER A 1 450 ? -48.713 10.324 9.228 1.00 42.53 450 SER A O 1
#

Secondary structure (DSSP, 8-state):
----------HHHHHHHHHHHS-HHHHHHHHHHHHHHHHHHHHT----TTTSB-HHHHHHS--TTHHHHGGG--SSHHHHHHHHHHHHHHHHHHHHHH-HHHHHHHHHHHHHHHHHHHHHHHHHHHHTT-TTSS-GGG--B-STHHHHHHHHHHHHHHS--SEEEETTTEEEETTTHHHHHHHHHHHH-TTS-HHHHHHHHHHHHHHHTTTTTTTSPPHHHHHHHHHHHS-HHHHTSTT--------SSPPP----------------HHHHHHHHTT-TT-------PPPPPP----------------------------------------------PPPHHHHHHHHHHHHHHHHHHHTT------------------------------------PPPPPPHHHHHHHHHHHTT--HHHHHHHHHHTTT-HHHHHHHHHHHHTT-